Protein 7MIQ (pdb70)

B-factor: mean 29.08, std 18.51, range [9.6, 127.46]

CATH classification: 3.40.30.10 (+1 more: 1.20.1050.10)

Sequence (407 aa):
MKLYETAMTTPSCKRVSIFLKEIGGEVVERVALNVREGDNLSESFKQKSVNGKVPLLELDDGTTICESSVAICRYLDEAFENDLLALFGANQLERAQVEMWHRVVEEFQGLYAAFQAFRNQDRENCVAAWGEESKSRVLEFLPTLDTRLSESEYIATDQFSVVDITGYIFIGFAVNGLSIEVFEKYPNIARWFEQVSARDAFQSSGLEVLFQMKLYETAMTTPSSCKRVSIFLKEIGGEVERVALNVREGDNLSESFKQKSVNGKVPLLELDDGTTICESSVAICRYLDEAFENDLLALFGANQLERAQVEMWHRVVEFQGLYAAFQAFRNAAWGEESKSRVLEFLPTLDTRLSESEYIATDQQFSVVDITGYIFIGFAVNGLSIEVFEKYPNIARWFEQVSARDAFQSSGLEVLFQ

Solvent-accessible surface area: 17495 Å² total; per-residue (Å²): 62,85,0,23,28,8,93,75,20,14,12,3,33,25,0,14,3,0,2,113,25,11,67,14,158,12,104,92,42,90,33,101,94,109,126,36,49,26,66,11,40,110,41,106,126,64,4,47,23,9,58,5,4,1,0,30,16,140,114,43,36,32,0,1,35,9,6,0,0,4,34,32,0,34,68,39,49,173,44,136,57,40,0,19,10,64,72,49,58,29,80,0,31,5,10,7,9,6,19,0,0,4,89,45,0,0,52,0,0,39,37,10,81,120,57,53,18,154,125,66,79,73,71,31,23,3,113,72,0,62,39,61,0,74,129,7,0,59,54,0,19,91,37,4,71,124,8,83,23,0,0,12,90,98,16,2,5,0,0,2,1,0,4,0,0,0,2,3,0,44,65,20,16,96,10,116,0,70,142,129,38,88,44,0,26,83,0,16,132,56,0,35,73,66,130,9,5,93,101,6,7,38,134,63,10,9,174,81,87,0,24,28,8,92,73,25,15,14,3,33,24,0,15,3,0,1,115,25,10,69,14,159,9,103,93,44,88,42,135,111,111,132,42,32,55,13,21,120,90,39,115,124,47,6,48,24,16,77,4,5,0,0,37,21,149,119,42,36,28,0,1,36,9,5,0,0,4,32,28,0,33,74,40,48,178,39,137,57,36,0,18,10,65,74,50,51,32,80,0,35,4,9,8,11,5,17,0,0,4,73,38,0,0,54,4,0,67,45,10,81,170,77,70,32,32,4,108,59,2,62,40,74,0,72,120,6,0,57,57,0,18,82,50,4,68,138,10,87,23,0,0,11,100,108,15,2,5,0,0,2,1,0,4,1,0,0,1,3,0,41,68,19,18,97,12,119,0,72,142,124,33,90,43,0,24,84,0,17,132,58,0,35,73,63,129,8,5,87,99,7,6,38,130,64,10,8,174

Nearest PDB structures (foldseek):
  7miq-assembly1_B  TM=1.005E+00  e=2.445E-36  Vibrio parahaemolyticus
  7miq-assembly1_A  TM=9.906E-01  e=7.688E-33  Vibrio parahaemolyticus
  6f05-assembly6_G  TM=8.920E-01  e=3.846E-11  Arabidopsis thaliana
  5f0g-assembly1_A  TM=8.526E-01  e=9.760E-11  Drosophila melanogaster
  6mhb-assembly1_C  TM=8.382E-01  e=1.428E-08  Homo sapiens

Structure (mmCIF, N/CA/C/O backbone):
data_7MIQ
#
_entry.id   7MIQ
#
_cell.length_a   56.254
_cell.length_b   50.411
_cell.length_c   69.620
_cell.angle_alpha   90.000
_cell.angle_beta   90.140
_cell.angle_gamma   90.000
#
_symmetry.space_group_name_H-M   'P 1 21 1'
#
loop_
_entity.id
_entity.type
_entity.pdbx_description
1 polymer 'Glutathione S-transferase'
2 non-polymer DI(HYDROXYETHYL)ETHER
3 non-polymer 'SULFATE ION'
4 water water
#
loop_
_atom_site.group_PDB
_atom_site.id
_atom_site.type_symbol
_atom_site.label_atom_id
_atom_site.label_alt_id
_atom_site.label_comp_id
_atom_site.label_asym_id
_atom_site.label_entity_id
_atom_site.label_seq_id
_atom_site.pdbx_PDB_ins_code
_atom_site.Cartn_x
_atom_site.Cartn_y
_atom_site.Cartn_z
_atom_site.occupancy
_atom_site.B_iso_or_equiv
_atom_site.auth_seq_id
_atom_site.auth_comp_id
_atom_site.auth_asym_id
_atom_site.auth_atom_id
_atom_site.pdbx_PDB_model_num
ATOM 1 N N . MET A 1 1 ? -8.796 -17.368 17.938 1.00 26.13 1 MET A N 1
ATOM 2 C CA . MET A 1 1 ? -7.374 -17.387 18.243 1.00 26.76 1 MET A CA 1
ATOM 3 C C . MET A 1 1 ? -7.135 -17.331 19.749 1.00 22.11 1 MET A C 1
ATOM 4 O O . MET A 1 1 ? -8.069 -17.131 20.522 1.00 25.56 1 MET A O 1
ATOM 9 N N . LYS A 1 2 ? -5.881 -17.525 20.154 1.00 20.57 2 LYS A N 1
ATOM 10 C CA . LYS A 1 2 ? -5.486 -17.492 21.555 1.00 20.98 2 LYS A CA 1
ATOM 11 C C . LYS A 1 2 ? -4.289 -16.569 21.728 1.00 21.59 2 LYS A C 1
ATOM 12 O O . LYS A 1 2 ? -3.408 -16.500 20.865 1.00 21.13 2 LYS A O 1
ATOM 18 N N . LEU A 1 3 ? -4.258 -15.874 22.862 1.00 17.39 3 LEU A N 1
ATOM 19 C CA . LEU A 1 3 ? -3.163 -14.974 23.216 1.00 18.88 3 LEU A CA 1
ATOM 20 C C . LEU A 1 3 ? -2.507 -15.483 24.494 1.00 18.19 3 LEU A C 1
ATOM 21 O O . LEU A 1 3 ? -3.128 -15.470 25.564 1.00 17.39 3 LEU A O 1
ATOM 26 N N . TYR A 1 4 ? -1.257 -15.928 24.381 1.00 19.89 4 TYR A N 1
ATOM 27 C CA . TYR A 1 4 ? -0.485 -16.408 25.521 1.00 19.04 4 TYR A CA 1
ATOM 28 C C . TYR A 1 4 ? 0.254 -15.242 26.167 1.00 20.21 4 TYR A C 1
ATOM 29 O O . TYR A 1 4 ? 0.966 -14.496 25.487 1.00 16.98 4 TYR A O 1
ATOM 38 N N . GLU A 1 5 ? 0.100 -15.101 27.480 1.00 20.22 5 GLU A N 1
ATOM 39 C CA . GLU A 1 5 ? 0.607 -13.923 28.168 1.00 21.11 5 GLU A CA 1
ATOM 40 C C . GLU A 1 5 ? 0.882 -14.278 29.619 1.00 21.92 5 GLU A C 1
ATOM 41 O O . GLU A 1 5 ? 0.372 -15.276 30.138 1.00 18.09 5 GLU A O 1
ATOM 47 N N . THR A 1 6 ? 1.702 -13.452 30.265 1.00 17.69 6 THR A N 1
ATOM 48 C CA . THR A 1 6 ? 1.825 -13.473 31.715 1.00 18.74 6 THR A CA 1
ATOM 49 C C . THR A 1 6 ? 0.983 -12.345 32.308 1.00 20.72 6 THR A C 1
ATOM 50 O O . THR A 1 6 ? 0.516 -11.446 31.604 1.00 20.72 6 THR A O 1
ATOM 54 N N . ALA A 1 7 ? 0.796 -12.405 33.629 1.00 17.31 7 ALA A N 1
ATOM 55 C CA . ALA A 1 7 ? -0.297 -11.671 34.261 1.00 20.73 7 ALA A CA 1
ATOM 56 C C . ALA A 1 7 ? -0.105 -10.161 34.181 1.00 21.52 7 ALA A C 1
ATOM 57 O O . ALA A 1 7 ? -1.070 -9.423 33.943 1.00 25.80 7 ALA A O 1
ATOM 59 N N . MET A 1 8 ? 1.121 -9.675 34.390 1.00 18.75 8 MET A N 1
ATOM 60 C CA . MET A 1 8 ? 1.336 -8.233 34.540 1.00 21.63 8 MET A CA 1
ATOM 61 C C . MET A 1 8 ? 2.747 -7.920 34.036 1.00 26.19 8 MET A C 1
ATOM 62 O O . MET A 1 8 ? 3.704 -7.833 34.810 1.00 22.87 8 MET A O 1
ATOM 67 N N A THR A 1 9 ? 2.874 -7.771 32.718 0.56 19.77 9 THR A N 1
ATOM 68 N N B THR A 1 9 ? 2.860 -7.735 32.719 0.44 19.79 9 THR A N 1
ATOM 69 C CA A THR A 1 9 ? 4.158 -7.441 32.133 0.56 19.19 9 THR A CA 1
ATOM 70 C CA B THR A 1 9 ? 4.140 -7.494 32.072 0.44 19.24 9 THR A CA 1
ATOM 71 C C A THR A 1 9 ? 3.930 -6.454 30.995 0.56 18.10 9 THR A C 1
ATOM 72 C C B THR A 1 9 ? 3.941 -6.480 30.953 0.44 18.15 9 THR A C 1
ATOM 73 O O A THR A 1 9 ? 2.905 -6.528 30.299 0.56 18.88 9 THR A O 1
ATOM 74 O O B THR A 1 9 ? 2.955 -6.576 30.205 0.44 18.85 9 THR A O 1
ATOM 81 N N . PRO A 1 10 ? 4.845 -5.500 30.814 1.00 19.69 10 PRO A N 1
ATOM 82 C CA . PRO A 1 10 ? 4.608 -4.433 29.823 1.00 17.40 10 PRO A CA 1
ATOM 83 C C . PRO A 1 10 ? 4.402 -4.923 28.400 1.00 17.60 10 PRO A C 1
ATOM 84 O O . PRO A 1 10 ? 3.534 -4.391 27.697 1.00 16.95 10 PRO A O 1
ATOM 88 N N . SER A 1 11 ? 5.172 -5.922 27.955 1.00 14.64 11 SER A N 1
ATOM 89 C CA . SER A 1 11 ? 5.059 -6.383 26.574 1.00 18.62 11 SER A CA 1
ATOM 90 C C . SER A 1 11 ? 3.666 -6.930 26.286 1.00 15.24 11 SER A C 1
ATOM 91 O O . SER A 1 11 ? 3.114 -6.711 25.200 1.00 16.05 11 SER A O 1
ATOM 94 N N . CYS A 1 12 ? 3.076 -7.639 27.251 1.00 16.83 12 CYS A N 1
ATOM 95 C CA . CYS A 1 12 ? 1.728 -8.163 27.061 1.00 16.29 12 CYS A CA 1
ATOM 96 C C . CYS A 1 12 ? 0.675 -7.069 27.194 1.00 15.82 12 CYS A C 1
ATOM 97 O O . CYS A 1 12 ? -0.340 -7.094 26.487 1.00 14.06 12 CYS A O 1
ATOM 100 N N . LYS A 1 13 ? 0.896 -6.100 28.088 1.00 13.14 13 LYS A N 1
ATOM 101 C CA . LYS A 1 13 ? -0.037 -4.982 28.209 1.00 14.68 13 LYS A CA 1
ATOM 102 C C . LYS A 1 13 ? -0.083 -4.143 26.937 1.00 17.54 13 LYS A C 1
ATOM 103 O O . LYS A 1 13 ? -1.103 -3.506 26.653 1.00 16.91 13 LYS A O 1
ATOM 109 N N . ARG A 1 14 ? 1.011 -4.106 26.171 1.00 15.83 14 ARG A N 1
ATOM 110 C CA . ARG A 1 14 ? 0.976 -3.403 24.892 1.00 13.06 14 ARG A CA 1
ATOM 111 C C . ARG A 1 14 ? -0.103 -3.983 23.987 1.00 15.36 14 ARG A C 1
ATOM 112 O O . ARG A 1 14 ? -0.826 -3.241 23.311 1.00 16.36 14 ARG A O 1
ATOM 120 N N . VAL A 1 15 ? -0.232 -5.309 23.973 1.00 12.75 15 VAL A N 1
ATOM 121 C CA . VAL A 1 15 ? -1.253 -5.958 23.157 1.00 13.86 15 VAL A CA 1
ATOM 122 C C . VAL A 1 15 ? -2.634 -5.789 23.775 1.00 14.90 15 VAL A C 1
ATOM 123 O O . VAL A 1 15 ? -3.621 -5.572 23.061 1.00 15.14 15 VAL A O 1
ATOM 127 N N . SER A 1 16 ? -2.728 -5.893 25.107 1.00 14.86 16 SER A N 1
ATOM 128 C CA . SER A 1 16 ? -4.025 -5.805 25.777 1.00 15.07 16 SER A CA 1
ATOM 129 C C . SER A 1 16 ? -4.684 -4.451 25.546 1.00 16.13 16 SER A C 1
ATOM 130 O O . SER A 1 16 ? -5.891 -4.378 25.285 1.00 16.98 16 SER A O 1
ATOM 133 N N . ILE A 1 17 ? -3.914 -3.367 25.654 1.00 15.95 17 ILE A N 1
ATOM 134 C CA . ILE A 1 17 ? -4.471 -2.034 25.436 1.00 13.91 17 ILE A CA 1
ATOM 135 C C . ILE A 1 17 ? -4.918 -1.873 23.987 1.00 15.42 17 ILE A C 1
ATOM 136 O O . ILE A 1 17 ? -5.995 -1.331 23.708 1.00 12.77 17 ILE A O 1
ATOM 141 N N . PHE A 1 18 ? -4.095 -2.343 23.045 1.00 15.79 18 PHE A N 1
ATOM 142 C CA . PHE A 1 18 ? -4.445 -2.269 21.629 1.00 16.42 18 PHE A CA 1
ATOM 143 C C . PHE A 1 18 ? -5.739 -3.022 21.344 1.00 17.45 18 PHE A C 1
ATOM 144 O O . PHE A 1 18 ? -6.621 -2.521 20.636 1.00 13.91 18 PHE A O 1
ATOM 152 N N . LEU A 1 19 ? -5.872 -4.227 21.897 1.00 15.49 19 LEU A N 1
ATOM 153 C CA . LEU A 1 19 ? -7.078 -5.016 21.678 1.00 18.79 19 LEU A CA 1
ATOM 154 C C . LEU A 1 19 ? -8.308 -4.302 22.228 1.00 20.44 19 LEU A C 1
ATOM 155 O O . LEU A 1 19 ? -9.369 -4.300 21.593 1.00 18.79 19 LEU A O 1
ATOM 160 N N . LYS A 1 20 ? -8.180 -3.670 23.399 1.00 15.46 20 LYS A N 1
ATOM 161 C CA . LYS A 1 20 ? -9.303 -2.914 23.945 1.00 21.03 20 LYS A CA 1
ATOM 162 C C . LYS A 1 20 ? -9.651 -1.717 23.069 1.00 18.58 20 LYS A C 1
ATOM 163 O O . LYS A 1 20 ? -10.834 -1.416 22.869 1.00 21.40 20 LYS A O 1
ATOM 169 N N . GLU A 1 21 ? -8.639 -1.017 22.542 1.00 15.50 21 GLU A N 1
ATOM 170 C CA . GLU A 1 21 ? -8.901 0.149 21.700 1.00 16.49 21 GLU A CA 1
ATOM 171 C C . GLU A 1 21 ? -9.739 -0.228 20.483 1.00 21.49 21 GLU A C 1
ATOM 172 O O . GLU A 1 21 ? -10.705 0.463 20.143 1.00 18.69 21 GLU A O 1
ATOM 178 N N . ILE A 1 22 ? -9.389 -1.331 19.812 1.00 18.62 22 ILE A N 1
ATOM 179 C CA . ILE A 1 22 ? -10.077 -1.697 18.577 1.00 21.00 22 ILE A CA 1
ATOM 180 C C . ILE A 1 22 ? -11.334 -2.517 18.826 1.00 24.33 22 ILE A C 1
ATOM 181 O O . ILE A 1 22 ? -12.038 -2.859 17.865 1.00 22.20 22 ILE A O 1
ATOM 186 N N . GLY A 1 23 ? -11.645 -2.838 20.078 1.00 23.58 23 GLY A N 1
ATOM 187 C CA . GLY A 1 23 ? -12.870 -3.549 20.378 1.00 25.56 23 GLY A CA 1
ATOM 188 C C . GLY A 1 23 ? -12.837 -5.024 20.067 1.00 25.10 23 GLY A C 1
ATOM 189 O O . GLY A 1 23 ? -13.891 -5.621 19.826 1.00 29.52 23 GLY A O 1
ATOM 190 N N . GLY A 1 24 ? -11.654 -5.634 20.063 1.00 21.23 24 GLY A N 1
ATOM 191 C CA . GLY A 1 24 ? -11.520 -7.046 19.793 1.00 19.30 24 GLY A CA 1
ATOM 192 C C . GLY A 1 24 ? -11.472 -7.863 21.070 1.00 27.11 24 GLY A C 1
ATOM 193 O O . GLY A 1 24 ? -11.180 -7.354 22.149 1.00 28.54 24 GLY A O 1
ATOM 194 N N . GLU A 1 25 ? -11.769 -9.152 20.932 1.00 23.17 25 GLU A N 1
ATOM 195 C CA . GLU A 1 25 ? -11.757 -10.078 22.059 1.00 31.10 25 GLU A CA 1
ATOM 196 C C . GLU A 1 25 ? -11.072 -11.365 21.629 1.00 31.11 25 GLU A C 1
ATOM 197 O O . GLU A 1 25 ? -11.445 -11.957 20.612 1.00 26.20 25 GLU A O 1
ATOM 203 N N A VAL A 1 26 ? -10.050 -11.770 22.374 0.11 27.29 26 VAL A N 1
ATOM 204 N N B VAL A 1 26 ? -10.090 -11.805 22.418 0.89 27.05 26 VAL A N 1
ATOM 205 C CA A VAL A 1 26 ? -9.363 -13.027 22.124 0.11 27.84 26 VAL A CA 1
ATOM 206 C CA B VAL A 1 26 ? -9.292 -12.994 22.127 0.89 27.85 26 VAL A CA 1
ATOM 207 C C A VAL A 1 26 ? -9.304 -13.804 23.428 0.11 26.89 26 VAL A C 1
ATOM 208 C C B VAL A 1 26 ? -9.136 -13.800 23.410 0.89 26.68 26 VAL A C 1
ATOM 209 O O A VAL A 1 26 ? -9.305 -13.230 24.522 0.11 28.76 26 VAL A O 1
ATOM 210 O O B VAL A 1 26 ? -8.884 -13.233 24.478 0.89 28.48 26 VAL A O 1
ATOM 217 N N . GLU A 1 27 ? -9.275 -15.125 23.305 1.00 28.10 27 GLU A N 1
ATOM 218 C CA . GLU A 1 27 ? -9.107 -15.981 24.471 1.00 24.70 27 GLU A CA 1
ATOM 219 C C . GLU A 1 27 ? -7.676 -15.883 24.983 1.00 20.53 27 GLU A C 1
ATOM 220 O O . GLU A 1 27 ? -6.719 -15.971 24.209 1.00 24.31 27 GLU A O 1
ATOM 226 N N . ARG A 1 28 ? -7.533 -15.686 26.285 1.00 20.43 28 ARG A N 1
ATOM 227 C CA . ARG A 1 28 ? -6.227 -15.558 26.916 1.00 19.10 28 ARG A CA 1
ATOM 228 C C . ARG A 1 28 ? -5.828 -16.878 27.556 1.00 15.87 28 ARG A C 1
ATOM 229 O O . ARG A 1 28 ? -6.666 -17.585 28.121 1.00 24.15 28 ARG A O 1
ATOM 237 N N . VAL A 1 29 ? -4.544 -17.205 27.464 1.00 19.88 29 VAL A N 1
ATOM 238 C CA . VAL A 1 29 ? -3.968 -18.353 28.153 1.00 18.00 29 VAL A CA 1
ATOM 239 C C . VAL A 1 29 ? -2.848 -17.835 29.042 1.00 21.98 29 VAL A C 1
ATOM 240 O O . VAL A 1 29 ? -1.873 -17.259 28.545 1.00 21.05 29 VAL A O 1
ATOM 244 N N . ALA A 1 30 ? -2.985 -18.034 30.349 1.00 16.90 30 ALA A N 1
ATOM 245 C CA . ALA A 1 30 ? -1.964 -17.591 31.288 1.00 20.09 30 ALA A CA 1
ATOM 246 C C . ALA A 1 30 ? -0.775 -18.542 31.275 1.00 17.62 30 ALA A C 1
ATOM 247 O O . ALA A 1 30 ? -0.940 -19.765 31.227 1.00 20.29 30 ALA A O 1
ATOM 249 N N . LEU A 1 31 ? 0.429 -17.970 31.315 1.00 16.66 31 LEU A N 1
ATOM 250 C CA . LEU A 1 31 ? 1.671 -18.716 31.450 1.00 17.75 31 LEU A CA 1
ATOM 251 C C . LEU A 1 31 ? 2.399 -18.276 32.714 1.00 20.83 31 LEU A C 1
ATOM 252 O O . LEU A 1 31 ? 2.147 -17.196 33.253 1.00 20.70 31 LEU A O 1
ATOM 257 N N . ASN A 1 32 ? 3.317 -19.120 33.180 1.00 18.17 32 ASN A N 1
ATOM 258 C CA . ASN A 1 32 ? 4.197 -18.714 34.273 1.00 20.08 32 ASN A CA 1
ATOM 259 C C . ASN A 1 32 ? 5.217 -17.685 33.792 1.00 24.77 32 ASN A C 1
ATOM 260 O O . ASN A 1 32 ? 5.621 -17.677 32.631 1.00 23.96 32 ASN A O 1
ATOM 265 N N . VAL A 1 33 ? 5.664 -16.838 34.712 1.00 26.32 33 VAL A N 1
ATOM 266 C CA . VAL A 1 33 ? 6.758 -15.915 34.434 1.00 26.92 33 VAL A CA 1
ATOM 267 C C . VAL A 1 33 ? 8.077 -16.665 34.547 1.00 37.63 33 VAL A C 1
ATOM 268 O O . VAL A 1 33 ? 8.324 -17.357 35.540 1.00 33.59 33 VAL A O 1
ATOM 272 N N . ARG A 1 34 ? 8.935 -16.529 33.534 1.00 44.91 34 ARG A N 1
ATOM 273 C CA . ARG A 1 34 ? 10.205 -17.250 33.503 1.00 53.61 34 ARG A CA 1
ATOM 274 C C . ARG A 1 34 ? 11.407 -16.326 33.629 1.00 58.80 34 ARG A C 1
ATOM 275 O O . ARG A 1 34 ? 12.533 -16.761 33.367 1.00 75.54 34 ARG A O 1
ATOM 283 N N . GLU A 1 35 ? 11.197 -15.071 34.031 1.00 62.84 35 GLU A N 1
ATOM 284 C CA . GLU A 1 35 ? 12.249 -14.063 34.135 1.00 70.75 35 GLU A CA 1
ATOM 285 C C . GLU A 1 35 ? 12.990 -13.915 32.816 1.00 81.69 35 GLU A C 1
ATOM 286 O O . GLU A 1 35 ? 12.461 -14.262 31.753 1.00 79.66 35 GLU A O 1
ATOM 292 N N . GLY A 1 36 ? 14.211 -13.379 32.874 1.00 94.33 36 GLY A N 1
ATOM 293 C CA . GLY A 1 36 ? 14.960 -13.070 31.669 1.00 108.42 36 GLY A CA 1
ATOM 294 C C . GLY A 1 36 ? 14.191 -12.105 30.793 1.00 101.22 36 GLY A C 1
ATOM 295 O O . GLY A 1 36 ? 14.480 -11.945 29.602 1.00 95.10 36 GLY A O 1
ATOM 296 N N . ASP A 1 37 ? 13.204 -11.454 31.411 1.00 93.01 37 ASP A N 1
ATOM 297 C CA . ASP A 1 37 ? 12.217 -10.617 30.745 1.00 92.86 37 ASP A CA 1
ATOM 298 C C . ASP A 1 37 ? 11.446 -11.380 29.677 1.00 73.31 37 ASP A C 1
ATOM 299 O O . ASP A 1 37 ? 11.972 -11.651 28.594 1.00 68.32 37 ASP A O 1
ATOM 304 N N . ASN A 1 38 ? 10.202 -11.740 29.992 1.00 65.13 38 ASN A N 1
ATOM 305 C CA . ASN A 1 38 ? 9.190 -12.237 29.064 1.00 54.62 38 ASN A CA 1
ATOM 306 C C . ASN A 1 38 ? 9.501 -13.618 28.504 1.00 49.44 38 ASN A C 1
ATOM 307 O O . ASN A 1 38 ? 8.736 -14.105 27.671 1.00 39.46 38 ASN A O 1
ATOM 312 N N . LEU A 1 39 ? 10.583 -14.268 28.930 1.00 63.47 39 LEU A N 1
ATOM 313 C CA . LEU A 1 39 ? 11.001 -15.518 28.309 1.00 61.59 39 LEU A CA 1
ATOM 314 C C . LEU A 1 39 ? 9.985 -16.631 28.557 1.00 66.85 39 LEU A C 1
ATOM 315 O O . LEU A 1 39 ? 9.312 -16.675 29.592 1.00 58.80 39 LEU A O 1
ATOM 320 N N . SER A 1 40 ? 9.871 -17.528 27.581 1.00 68.07 40 SER A N 1
ATOM 321 C CA . SER A 1 40 ? 9.016 -18.698 27.692 1.00 69.41 40 SER A CA 1
ATOM 322 C C . SER A 1 40 ? 9.808 -19.889 28.232 1.00 72.62 40 SER A C 1
ATOM 323 O O . SER A 1 40 ? 11.040 -19.883 28.295 1.00 64.20 40 SER A O 1
ATOM 326 N N . GLU A 1 41 ? 9.073 -20.929 28.618 1.00 80.48 41 GLU A N 1
ATOM 327 C CA . GLU A 1 41 ? 9.646 -22.139 29.199 1.00 82.38 41 GLU A CA 1
ATOM 328 C C . GLU A 1 41 ? 10.271 -23.041 28.142 1.00 87.76 41 GLU A C 1
ATOM 329 O O . GLU A 1 41 ? 10.956 -22.564 27.230 1.00 88.04 41 GLU A O 1
ATOM 335 N N . SER A 1 42 ? 10.049 -24.352 28.266 1.00 90.35 42 SER A N 1
ATOM 336 C CA . SER A 1 42 ? 10.480 -25.307 27.254 1.00 90.35 42 SER A CA 1
ATOM 337 C C . SER A 1 42 ? 9.590 -25.296 26.020 1.00 90.54 42 SER A C 1
ATOM 338 O O . SER A 1 42 ? 9.950 -25.916 25.013 1.00 90.60 42 SER A O 1
ATOM 341 N N . PHE A 1 43 ? 8.441 -24.622 26.078 1.00 89.16 43 PHE A N 1
ATOM 342 C CA . PHE A 1 43 ? 7.547 -24.457 24.938 1.00 83.27 43 PHE A CA 1
ATOM 343 C C . PHE A 1 43 ? 7.911 -23.223 24.104 1.00 76.78 43 PHE A C 1
ATOM 344 O O . PHE A 1 43 ? 7.171 -22.856 23.183 1.00 70.56 43 PHE A O 1
ATOM 352 N N . LYS A 1 44 ? 9.080 -22.628 24.371 1.00 76.30 44 LYS A N 1
ATOM 353 C CA . LYS A 1 44 ? 9.492 -21.364 23.764 1.00 76.19 44 LYS A CA 1
ATOM 354 C C . LYS A 1 44 ? 9.715 -21.448 22.256 1.00 68.00 44 LYS A C 1
ATOM 355 O O . LYS A 1 44 ? 9.731 -20.403 21.595 1.00 58.88 44 LYS A O 1
ATOM 361 N N . GLN A 1 45 ? 9.908 -22.647 21.695 1.00 69.34 45 GLN A N 1
ATOM 362 C CA . GLN A 1 45 ? 10.192 -22.747 20.265 1.00 61.32 45 GLN A CA 1
ATOM 363 C C . GLN A 1 45 ? 9.016 -22.293 19.405 1.00 60.49 45 GLN A C 1
ATOM 364 O O . GLN A 1 45 ? 9.222 -21.934 18.240 1.00 59.62 45 GLN A O 1
ATOM 370 N N . LYS A 1 46 ? 7.795 -22.292 19.951 1.00 52.13 46 LYS A N 1
ATOM 371 C CA . LYS A 1 46 ? 6.654 -21.702 19.259 1.00 50.29 46 LYS A CA 1
ATOM 372 C C . LYS A 1 46 ? 6.787 -20.192 19.107 1.00 48.63 46 LYS A C 1
ATOM 373 O O . LYS A 1 46 ? 6.044 -19.595 18.315 1.00 39.91 46 LYS A O 1
ATOM 379 N N . SER A 1 47 ? 7.712 -19.570 19.840 1.00 40.61 47 SER A N 1
ATOM 380 C CA . SER A 1 47 ? 7.956 -18.134 19.794 1.00 35.97 47 SER A CA 1
ATOM 381 C C . SER A 1 47 ? 9.341 -17.885 19.207 1.00 35.64 47 SER A C 1
ATOM 382 O O . SER A 1 47 ? 10.352 -18.257 19.812 1.00 38.43 47 SER A O 1
ATOM 385 N N . VAL A 1 48 ? 9.384 -17.248 18.036 1.00 34.03 48 VAL A N 1
ATOM 386 C CA . VAL A 1 48 ? 10.660 -17.020 17.359 1.00 32.15 48 VAL A CA 1
ATOM 387 C C . VAL A 1 48 ? 11.610 -16.237 18.254 1.00 35.07 48 VAL A C 1
ATOM 388 O O . VAL A 1 48 ? 12.814 -16.519 18.296 1.00 36.05 48 VAL A O 1
ATOM 392 N N . ASN A 1 49 ? 11.098 -15.241 18.974 1.00 33.26 49 ASN A N 1
ATOM 393 C CA . ASN A 1 49 ? 11.935 -14.468 19.882 1.00 31.93 49 ASN A CA 1
ATOM 394 C C . ASN A 1 49 ? 12.002 -15.077 21.278 1.00 35.84 49 ASN A C 1
ATOM 395 O O . ASN A 1 49 ? 12.725 -14.555 22.135 1.00 32.99 49 ASN A O 1
ATOM 400 N N . GLY A 1 50 ? 11.277 -16.170 21.517 1.00 36.03 50 GLY A N 1
ATOM 401 C CA . GLY A 1 50 ? 11.334 -16.870 22.784 1.00 38.12 50 GLY A CA 1
ATOM 402 C C . GLY A 1 50 ? 10.641 -16.179 23.933 1.00 42.86 50 GLY A C 1
ATOM 403 O O . GLY A 1 50 ? 10.968 -16.451 25.092 1.00 33.59 50 GLY A O 1
ATOM 404 N N . LYS A 1 51 ? 9.683 -15.297 23.653 1.00 32.77 51 LYS A N 1
ATOM 405 C CA . LYS A 1 51 ? 9.072 -14.486 24.693 1.00 35.18 51 LYS A CA 1
ATOM 406 C C . LYS A 1 51 ? 7.564 -14.410 24.498 1.00 31.13 51 LYS A C 1
ATOM 407 O O . LYS A 1 51 ? 7.034 -14.721 23.428 1.00 29.21 51 LYS A O 1
ATOM 413 N N . VAL A 1 52 ? 6.880 -14.003 25.564 1.00 24.06 52 VAL A N 1
ATOM 414 C CA . VAL A 1 52 ? 5.471 -13.621 25.512 1.00 21.84 52 VAL A CA 1
ATOM 415 C C . VAL A 1 52 ? 5.427 -12.122 25.244 1.00 22.83 52 VAL A C 1
ATOM 416 O O . VAL A 1 52 ? 6.380 -11.409 25.594 1.00 22.55 52 VAL A O 1
ATOM 420 N N . PRO A 1 53 ? 4.351 -11.587 24.646 1.00 18.96 53 PRO A N 1
ATOM 421 C CA . PRO A 1 53 ? 3.122 -12.277 24.232 1.00 20.40 53 PRO A CA 1
ATOM 422 C C . PRO A 1 53 ? 3.281 -13.126 22.974 1.00 14.58 53 PRO A C 1
ATOM 423 O O . PRO A 1 53 ? 4.184 -12.897 22.167 1.00 14.30 53 PRO A O 1
ATOM 427 N N . LEU A 1 54 ? 2.389 -14.101 22.820 1.00 13.93 54 LEU A N 1
ATOM 428 C CA . LEU A 1 54 ? 2.395 -14.995 21.668 1.00 15.31 54 LEU A CA 1
ATOM 429 C C . LEU A 1 54 ? 0.959 -15.188 21.214 1.00 16.65 54 LEU A C 1
ATOM 430 O O . LEU A 1 54 ? 0.110 -15.606 22.006 1.00 17.82 54 LEU A O 1
ATOM 435 N N . LEU A 1 55 ? 0.687 -14.876 19.950 1.00 13.77 55 LEU A N 1
ATOM 436 C CA . LEU A 1 55 ? -0.640 -15.043 19.370 1.00 13.71 55 LEU A CA 1
ATOM 437 C C . LEU A 1 55 ? -0.680 -16.334 18.565 1.00 17.57 55 LEU A C 1
ATOM 438 O O . LEU A 1 55 ? 0.210 -16.587 17.748 1.00 19.84 55 LEU A O 1
ATOM 443 N N . GLU A 1 56 ? -1.709 -17.147 18.795 1.00 17.33 56 GLU A N 1
ATOM 444 C CA . GLU A 1 56 ? -1.878 -18.413 18.091 1.00 15.33 56 GLU A CA 1
ATOM 445 C C . GLU A 1 56 ? -3.170 -18.351 17.290 1.00 18.23 56 GLU A C 1
ATOM 446 O O . GLU A 1 56 ? -4.249 -18.172 17.864 1.00 19.05 56 GLU A O 1
ATOM 452 N N . LEU A 1 57 ? -3.058 -18.483 15.972 1.00 19.36 57 LEU A N 1
ATOM 453 C CA . LEU A 1 57 ? -4.212 -18.419 15.089 1.00 21.01 57 LEU A CA 1
ATOM 454 C C . LEU A 1 57 ? -4.985 -19.737 15.119 1.00 18.43 57 LEU A C 1
ATOM 455 O O . LEU A 1 57 ? -4.508 -20.758 15.620 1.00 20.07 57 LEU A O 1
ATOM 460 N N . ASP A 1 58 ? -6.195 -19.705 14.550 1.00 23.61 58 ASP A N 1
ATOM 461 C CA . ASP A 1 58 ? -7.031 -20.902 14.515 1.00 28.58 58 ASP A CA 1
ATOM 462 C C . ASP A 1 58 ? -6.321 -22.078 13.858 1.00 28.09 58 ASP A C 1
ATOM 463 O O . ASP A 1 58 ? -6.506 -23.225 14.281 1.00 27.69 58 ASP A O 1
ATOM 468 N N . ASP A 1 59 ? -5.499 -21.827 12.840 1.00 26.36 59 ASP A N 1
ATOM 469 C CA . ASP A 1 59 ? -4.818 -22.906 12.136 1.00 23.54 59 ASP A CA 1
ATOM 470 C C . ASP A 1 59 ? -3.493 -23.298 12.785 1.00 24.99 59 ASP A C 1
ATOM 471 O O . ASP A 1 59 ? -2.758 -24.110 12.216 1.00 23.16 59 ASP A O 1
ATOM 476 N N . GLY A 1 60 ? -3.169 -22.742 13.953 1.00 26.10 60 GLY A N 1
ATOM 477 C CA . GLY A 1 60 ? -1.961 -23.102 14.665 1.00 26.10 60 GLY A CA 1
ATOM 478 C C . GLY A 1 60 ? -0.759 -22.220 14.402 1.00 21.22 60 GLY A C 1
ATOM 479 O O . GLY A 1 60 ? 0.269 -22.390 15.068 1.00 24.43 60 GLY A O 1
ATOM 480 N N . THR A 1 61 ? -0.841 -21.299 13.446 1.00 20.96 61 THR A N 1
ATOM 481 C CA . THR A 1 61 ? 0.258 -20.370 13.213 1.00 19.31 61 THR A CA 1
ATOM 482 C C . THR A 1 61 ? 0.462 -19.486 14.437 1.00 16.04 61 THR A C 1
ATOM 483 O O . THR A 1 61 ? -0.503 -19.018 15.045 1.00 18.62 61 THR A O 1
ATOM 487 N N . THR A 1 62 ? 1.723 -19.250 14.804 1.00 16.03 62 THR A N 1
ATOM 488 C CA . THR A 1 62 ? 2.037 -18.375 15.928 1.00 20.40 62 THR A CA 1
ATOM 489 C C . THR A 1 62 ? 2.763 -17.118 15.466 1.00 21.89 62 THR A C 1
ATOM 490 O O . THR A 1 62 ? 3.579 -17.157 14.538 1.00 20.08 62 THR A O 1
ATOM 494 N N . ILE A 1 63 ? 2.454 -16.006 16.131 1.00 15.06 63 ILE A N 1
ATOM 495 C CA . ILE A 1 63 ? 3.049 -14.701 15.869 1.00 14.29 63 ILE A CA 1
ATOM 496 C C . ILE A 1 63 ? 3.549 -14.152 17.198 1.00 15.29 63 ILE A C 1
ATOM 497 O O . ILE A 1 63 ? 2.782 -14.075 18.163 1.00 16.84 63 ILE A O 1
ATOM 502 N N . CYS A 1 64 ? 4.832 -13.801 17.259 1.00 15.85 64 CYS A N 1
ATOM 503 C CA . CYS A 1 64 ? 5.407 -13.138 18.423 1.00 18.68 64 CYS A CA 1
ATOM 504 C C . CYS A 1 64 ? 5.764 -11.700 18.052 1.00 13.92 64 CYS A C 1
ATOM 505 O O . CYS A 1 64 ? 5.560 -11.275 16.911 1.00 16.27 64 CYS A O 1
ATOM 508 N N . GLU A 1 65 ? 6.303 -10.962 19.036 1.00 14.61 65 GLU A N 1
ATOM 509 C CA . GLU A 1 65 ? 6.554 -9.516 18.985 1.00 15.85 65 GLU A CA 1
ATOM 510 C C . GLU A 1 65 ? 5.252 -8.739 19.143 1.00 16.11 65 GLU A C 1
ATOM 511 O O . GLU A 1 65 ? 4.326 -8.908 18.344 1.00 12.77 65 GLU A O 1
ATOM 517 N N A SER A 1 66 ? 5.188 -7.881 20.168 0.43 14.85 66 SER A N 1
ATOM 518 N N B SER A 1 66 ? 5.181 -7.875 20.162 0.57 15.00 66 SER A N 1
ATOM 519 C CA A SER A 1 66 ? 3.949 -7.180 20.501 0.43 15.18 66 SER A CA 1
ATOM 520 C CA B SER A 1 66 ? 3.922 -7.209 20.489 0.57 15.20 66 SER A CA 1
ATOM 521 C C A SER A 1 66 ? 3.388 -6.428 19.301 0.43 13.75 66 SER A C 1
ATOM 522 C C B SER A 1 66 ? 3.376 -6.408 19.310 0.57 13.72 66 SER A C 1
ATOM 523 O O A SER A 1 66 ? 2.188 -6.504 19.010 0.43 13.72 66 SER A O 1
ATOM 524 O O B SER A 1 66 ? 2.168 -6.434 19.043 0.57 13.72 66 SER A O 1
ATOM 529 N N . VAL A 1 67 ? 4.243 -5.690 18.591 1.00 14.25 67 VAL A N 1
ATOM 530 C CA . VAL A 1 67 ? 3.766 -4.863 17.483 1.00 11.61 67 VAL A CA 1
ATOM 531 C C . VAL A 1 67 ? 3.266 -5.727 16.329 1.00 15.27 67 VAL A C 1
ATOM 532 O O . VAL A 1 67 ? 2.288 -5.378 15.655 1.00 13.92 67 VAL A O 1
ATOM 536 N N . ALA A 1 68 ? 3.920 -6.864 16.080 1.00 12.83 68 ALA A N 1
ATOM 537 C CA . ALA A 1 68 ? 3.460 -7.757 15.018 1.00 12.92 68 ALA A CA 1
ATOM 538 C C . ALA A 1 68 ? 2.108 -8.371 15.360 1.00 15.77 68 ALA A C 1
ATOM 539 O O . ALA A 1 68 ? 1.255 -8.550 14.478 1.00 13.29 68 ALA A O 1
ATOM 541 N N . ILE A 1 69 ? 1.899 -8.710 16.634 1.00 12.57 69 ILE A N 1
ATOM 542 C CA . ILE A 1 69 ? 0.593 -9.195 17.076 1.00 12.90 69 ILE A CA 1
ATOM 543 C C . ILE A 1 69 ? -0.466 -8.119 16.875 1.00 13.49 69 ILE A C 1
ATOM 544 O O . ILE A 1 69 ? -1.566 -8.395 16.381 1.00 13.06 69 ILE A O 1
ATOM 549 N N . CYS A 1 70 ? -0.145 -6.873 17.238 1.00 11.74 70 CYS A N 1
ATOM 550 C CA . CYS A 1 70 ? -1.098 -5.780 17.056 1.00 11.70 70 CYS A CA 1
ATOM 551 C C . CYS A 1 70 ? -1.421 -5.558 15.584 1.00 15.01 70 CYS A C 1
ATOM 552 O O . CYS A 1 70 ? -2.571 -5.265 15.233 1.00 13.48 70 CYS A O 1
ATOM 555 N N . ARG A 1 71 ? -0.420 -5.676 14.705 1.00 14.17 71 ARG A N 1
ATOM 556 C CA . ARG A 1 71 ? -0.683 -5.484 13.282 1.00 16.07 71 ARG A CA 1
ATOM 557 C C . ARG A 1 71 ? -1.663 -6.528 12.759 1.00 13.90 71 ARG A C 1
ATOM 558 O O . ARG A 1 71 ? -2.569 -6.205 11.981 1.00 14.89 71 ARG A O 1
ATOM 566 N N . TYR A 1 72 ? -1.509 -7.785 13.183 1.00 13.13 72 TYR A N 1
ATOM 567 C CA . TYR A 1 72 ? -2.457 -8.816 12.767 1.00 14.23 72 TYR A CA 1
ATOM 568 C C . TYR A 1 72 ? -3.845 -8.543 13.335 1.00 17.97 72 TYR A C 1
ATOM 569 O O . TYR A 1 72 ? -4.851 -8.626 12.617 1.00 17.41 72 TYR A O 1
ATOM 578 N N . LEU A 1 73 ? -3.919 -8.220 14.630 1.00 13.40 73 LEU A N 1
ATOM 579 C CA . LEU A 1 73 ? -5.210 -7.970 15.265 1.00 12.87 73 LEU A CA 1
ATOM 580 C C . LEU A 1 73 ? -5.915 -6.766 14.662 1.00 16.82 73 LEU A C 1
ATOM 581 O O . LEU A 1 73 ? -7.150 -6.732 14.621 1.00 13.05 73 LEU A O 1
ATOM 586 N N . ASP A 1 74 ? -5.153 -5.765 14.209 1.00 16.73 74 ASP A N 1
ATOM 587 C CA . ASP A 1 74 ? -5.761 -4.601 13.569 1.00 14.81 74 ASP A CA 1
ATOM 588 C C . ASP A 1 74 ? -6.565 -5.012 12.341 1.00 18.38 74 ASP A C 1
ATOM 589 O O . ASP A 1 74 ? -7.650 -4.476 12.090 1.00 17.03 74 ASP A O 1
ATOM 594 N N . GLU A 1 75 ? -6.058 -5.974 11.571 1.00 17.84 75 GLU A N 1
ATOM 595 C CA . GLU A 1 75 ? -6.797 -6.463 10.416 1.00 21.42 75 GLU A CA 1
ATOM 596 C C . GLU A 1 75 ? -7.830 -7.514 10.790 1.00 20.52 75 GLU A C 1
ATOM 597 O O . GLU A 1 75 ? -8.807 -7.695 10.055 1.00 19.73 75 GLU A O 1
ATOM 603 N N . ALA A 1 76 ? -7.638 -8.205 11.916 1.00 17.80 76 ALA A N 1
ATOM 604 C CA . ALA A 1 76 ? -8.588 -9.232 12.327 1.00 18.90 76 ALA A CA 1
ATOM 605 C C . ALA A 1 76 ? -9.886 -8.628 12.846 1.00 24.71 76 ALA A C 1
ATOM 606 O O . ALA A 1 76 ? -10.957 -9.210 12.648 1.00 21.88 76 ALA A O 1
ATOM 608 N N . PHE A 1 77 ? -9.819 -7.471 13.502 1.00 19.11 77 PHE A N 1
ATOM 609 C CA . PHE A 1 77 ? -10.999 -6.805 14.054 1.00 20.10 77 PHE A CA 1
ATOM 610 C C . PHE A 1 77 ? -11.145 -5.450 13.373 1.00 19.57 77 PHE A C 1
ATOM 611 O O . PHE A 1 77 ? -10.495 -4.477 13.770 1.00 22.88 77 PHE A O 1
ATOM 619 N N . GLU A 1 78 ? -12.001 -5.393 12.353 1.00 23.51 78 GLU A N 1
ATOM 620 C CA . GLU A 1 78 ? -12.229 -4.155 11.619 1.00 23.22 78 GLU A CA 1
ATOM 621 C C . GLU A 1 78 ? -12.622 -3.031 12.569 1.00 30.11 78 GLU A C 1
ATOM 622 O O . GLU A 1 78 ? -13.472 -3.209 13.447 1.00 25.18 78 GLU A O 1
ATOM 628 N N . ASN A 1 79 ? -11.987 -1.874 12.395 1.00 26.24 79 ASN A N 1
ATOM 629 C CA . ASN A 1 79 ? -12.187 -0.732 13.273 1.00 22.00 79 ASN A CA 1
ATOM 630 C C . ASN A 1 79 ? -11.803 0.523 12.506 1.00 18.50 79 ASN A C 1
ATOM 631 O O . ASN A 1 79 ? -11.130 0.455 11.475 1.00 22.08 79 ASN A O 1
ATOM 636 N N . ASP A 1 80 ? -12.228 1.677 13.024 1.00 20.52 80 ASP A N 1
ATOM 637 C CA . ASP A 1 80 ? -11.955 2.950 12.365 1.00 20.85 80 ASP A CA 1
ATOM 638 C C . ASP A 1 80 ? -10.984 3.824 13.156 1.00 22.64 80 ASP A C 1
ATOM 639 O O . ASP A 1 80 ? -10.945 5.042 12.952 1.00 24.20 80 ASP A O 1
ATOM 644 N N A LEU A 1 81 ? -10.196 3.224 14.050 0.46 19.28 81 LEU A N 1
ATOM 645 N N B LEU A 1 81 ? -10.194 3.226 14.052 0.54 19.26 81 LEU A N 1
ATOM 646 C CA A LEU A 1 81 ? -9.206 3.996 14.845 0.46 20.46 81 LEU A CA 1
ATOM 647 C CA B LEU A 1 81 ? -9.201 3.992 14.857 0.54 20.47 81 LEU A CA 1
ATOM 648 C C A LEU A 1 81 ? -7.968 4.343 14.016 0.46 19.78 81 LEU A C 1
ATOM 649 C C B LEU A 1 81 ? -7.968 4.342 14.019 0.54 19.77 81 LEU A C 1
ATOM 650 O O A LEU A 1 81 ? -7.183 5.160 14.503 0.46 19.27 81 LEU A O 1
ATOM 651 O O B LEU A 1 81 ? -7.182 5.164 14.504 0.54 19.25 81 LEU A O 1
ATOM 660 N N . ALA A 1 82 ? -7.706 3.637 12.919 1.00 19.93 82 ALA A N 1
ATOM 661 C CA . ALA A 1 82 ? -6.466 3.790 12.145 1.00 19.62 82 ALA A CA 1
ATOM 662 C C . ALA A 1 82 ? -5.226 3.889 13.048 1.00 13.16 82 ALA A C 1
ATOM 663 O O . ALA A 1 82 ? -4.430 4.823 12.951 1.00 13.88 82 ALA A O 1
ATOM 665 N N . LEU A 1 83 ? -5.076 2.923 13.963 1.00 12.67 83 LEU A N 1
ATOM 666 C CA . LEU A 1 83 ? -3.995 3.018 14.947 1.00 12.43 83 LEU A CA 1
ATOM 667 C C . LEU A 1 83 ? -2.608 2.961 14.311 1.00 17.79 83 LEU A C 1
ATOM 668 O O . LEU A 1 83 ? -1.639 3.431 14.920 1.00 15.40 83 LEU A O 1
ATOM 673 N N . PHE A 1 84 ? -2.480 2.398 13.112 1.00 13.83 84 PHE A N 1
ATOM 674 C CA . PHE A 1 84 ? -1.208 2.420 12.403 1.00 14.47 84 PHE A CA 1
ATOM 675 C C . PHE A 1 84 ? -1.118 3.555 11.391 1.00 17.13 84 PHE A C 1
ATOM 676 O O . PHE A 1 84 ? -0.110 3.660 10.686 1.00 14.04 84 PHE A O 1
ATOM 684 N N . GLY A 1 85 ? -2.133 4.414 11.314 1.00 16.66 85 GLY A N 1
ATOM 685 C CA . GLY A 1 85 ? -2.097 5.545 10.405 1.00 17.74 85 GLY A CA 1
ATOM 686 C C . GLY A 1 85 ? -3.210 5.484 9.380 1.00 18.94 85 GLY A C 1
ATOM 687 O O . GLY A 1 85 ? -3.485 4.415 8.829 1.00 17.56 85 GLY A O 1
ATOM 688 N N . ALA A 1 86 ? -3.849 6.624 9.107 1.00 14.31 86 ALA A N 1
ATOM 689 C CA . ALA A 1 86 ? -5.046 6.655 8.270 1.00 18.47 86 ALA A CA 1
ATOM 690 C C . ALA A 1 86 ? -4.758 6.858 6.788 1.00 22.24 86 ALA A C 1
ATOM 691 O O . ALA A 1 86 ? -5.628 6.564 5.957 1.00 21.70 86 ALA A O 1
ATOM 693 N N . ASN A 1 87 ? -3.577 7.359 6.436 1.00 17.49 87 ASN A N 1
ATOM 694 C CA . ASN A 1 87 ? -3.215 7.592 5.043 1.00 18.38 87 ASN A CA 1
ATOM 695 C C . ASN A 1 87 ? -1.717 7.357 4.897 1.00 17.56 87 ASN A C 1
ATOM 696 O O . ASN A 1 87 ? -1.033 7.001 5.859 1.00 13.10 87 ASN A O 1
ATOM 701 N N . GLN A 1 88 ? -1.203 7.580 3.683 1.00 16.70 88 GLN A N 1
ATOM 702 C CA . GLN A 1 88 ? 0.191 7.248 3.391 1.00 16.10 88 GLN A CA 1
ATOM 703 C C . GLN A 1 88 ? 1.148 8.001 4.306 1.00 18.47 88 GLN A C 1
ATOM 704 O O . GLN A 1 88 ? 2.068 7.410 4.885 1.00 17.15 88 GLN A O 1
ATOM 710 N N . LEU A 1 89 ? 0.949 9.314 4.447 1.00 17.41 89 LEU A N 1
ATOM 711 C CA . LEU A 1 89 ? 1.853 10.102 5.279 1.00 18.39 89 LEU A CA 1
ATOM 712 C C . LEU A 1 89 ? 1.767 9.685 6.744 1.00 16.45 89 LEU A C 1
ATOM 713 O O . LEU A 1 89 ? 2.797 9.509 7.405 1.00 15.30 89 LEU A O 1
ATOM 718 N N . GLU A 1 90 ? 0.549 9.520 7.271 1.00 14.87 90 GLU A N 1
ATOM 719 C CA . GLU A 1 90 ? 0.402 9.099 8.664 1.00 13.49 90 GLU A CA 1
ATOM 720 C C . GLU A 1 90 ? 1.047 7.739 8.910 1.00 17.09 90 GLU A C 1
ATOM 721 O O . GLU A 1 90 ? 1.666 7.519 9.958 1.00 13.18 90 GLU A O 1
ATOM 727 N N . ARG A 1 91 ? 0.902 6.806 7.966 1.00 13.75 91 ARG A N 1
ATOM 728 C CA . ARG A 1 91 ? 1.492 5.484 8.162 1.00 15.42 91 ARG A CA 1
ATOM 729 C C . ARG A 1 91 ? 3.011 5.569 8.244 1.00 15.07 91 ARG A C 1
ATOM 730 O O . ARG A 1 91 ? 3.642 4.841 9.020 1.00 13.90 91 ARG A O 1
ATOM 738 N N . ALA A 1 92 ? 3.614 6.470 7.467 1.00 13.09 92 ALA A N 1
ATOM 739 C CA . ALA A 1 92 ? 5.060 6.650 7.529 1.00 13.67 92 ALA A CA 1
ATOM 740 C C . ALA A 1 92 ? 5.475 7.365 8.808 1.00 14.35 92 ALA A C 1
ATOM 741 O O . ALA A 1 92 ? 6.502 7.027 9.408 1.00 14.72 92 ALA A O 1
ATOM 743 N N . GLN A 1 93 ? 4.691 8.357 9.242 1.00 14.99 93 GLN A N 1
ATOM 744 C CA . GLN A 1 93 ? 5.014 9.063 10.478 1.00 14.57 93 GLN A CA 1
ATOM 745 C C . GLN A 1 93 ? 4.832 8.158 11.692 1.00 13.87 93 GLN A C 1
ATOM 746 O O . GLN A 1 93 ? 5.596 8.247 12.661 1.00 13.70 93 GLN A O 1
ATOM 752 N N . VAL A 1 94 ? 3.829 7.278 11.656 1.00 13.31 94 VAL A N 1
ATOM 753 C CA . VAL A 1 94 ? 3.676 6.288 12.720 1.00 12.50 94 VAL A CA 1
ATOM 754 C C . VAL A 1 94 ? 4.908 5.396 12.790 1.00 12.62 94 VAL A C 1
ATOM 755 O O . VAL A 1 94 ? 5.485 5.186 13.864 1.00 11.65 94 VAL A O 1
ATOM 759 N N . GLU A 1 95 ? 5.338 4.870 11.637 1.00 15.47 95 GLU A N 1
ATOM 760 C CA . GLU A 1 95 ? 6.534 4.031 11.598 1.00 13.09 95 GLU A CA 1
ATOM 761 C C . GLU A 1 95 ? 7.748 4.785 12.122 1.00 16.02 95 GLU A C 1
ATOM 762 O O . GLU A 1 95 ? 8.517 4.252 12.934 1.00 12.43 95 GLU A O 1
ATOM 768 N N . MET A 1 96 ? 7.925 6.034 11.679 1.00 11.83 96 MET A N 1
ATOM 769 C CA . MET A 1 96 ? 9.063 6.834 12.125 1.00 13.10 96 MET A CA 1
ATOM 770 C C . MET A 1 96 ? 9.040 7.043 13.634 1.00 12.79 96 MET A C 1
ATOM 771 O O . MET A 1 96 ? 10.017 6.740 14.331 1.00 13.52 96 MET A O 1
ATOM 776 N N . TRP A 1 97 ? 7.933 7.574 14.161 1.00 11.79 97 TRP A N 1
ATOM 777 C CA . TRP A 1 97 ? 7.893 7.897 15.585 1.00 13.81 97 TRP A CA 1
ATOM 778 C C . TRP A 1 97 ? 7.827 6.647 16.455 1.00 16.12 97 TRP A C 1
ATOM 779 O O . TRP A 1 97 ? 8.315 6.665 17.592 1.00 17.38 97 TRP A O 1
ATOM 790 N N . HIS A 1 98 ? 7.231 5.559 15.957 1.00 12.04 98 HIS A N 1
ATOM 791 C CA . HIS A 1 98 ? 7.247 4.320 16.728 1.00 14.91 98 HIS A CA 1
ATOM 792 C C . HIS A 1 98 ? 8.675 3.856 16.963 1.00 15.82 98 HIS A C 1
ATOM 793 O O . HIS A 1 98 ? 9.043 3.503 18.087 1.00 14.57 98 HIS A O 1
ATOM 800 N N . ARG A 1 99 ? 9.505 3.890 15.920 1.00 16.80 99 ARG A N 1
ATOM 801 C CA . ARG A 1 99 ? 10.883 3.429 16.048 1.00 17.16 99 ARG A CA 1
ATOM 802 C C . ARG A 1 99 ? 11.711 4.372 16.913 1.00 20.25 99 ARG A C 1
ATOM 803 O O . ARG A 1 99 ? 12.566 3.921 17.686 1.00 18.60 99 ARG A O 1
ATOM 811 N N . VAL A 1 100 ? 11.472 5.679 16.802 1.00 15.41 100 VAL A N 1
ATOM 812 C CA . VAL A 1 100 ? 12.178 6.640 17.650 1.00 14.78 100 VAL A CA 1
ATOM 813 C C . VAL A 1 100 ? 11.841 6.399 19.117 1.00 17.60 100 VAL A C 1
ATOM 814 O O . VAL A 1 100 ? 12.733 6.301 19.970 1.00 19.25 100 VAL A O 1
ATOM 818 N N . VAL A 1 101 ? 10.546 6.281 19.433 1.00 14.59 101 VAL A N 1
ATOM 819 C CA . VAL A 1 101 ? 10.143 6.049 20.821 1.00 15.32 101 VAL A CA 1
ATOM 820 C C . VAL A 1 101 ? 10.670 4.704 21.323 1.00 18.66 101 VAL A C 1
ATOM 821 O O . VAL A 1 101 ? 11.111 4.585 22.473 1.00 20.63 101 VAL A O 1
ATOM 825 N N A GLU A 1 102 ? 10.630 3.672 20.479 0.67 19.36 102 GLU A N 1
ATOM 826 N N B GLU A 1 102 ? 10.656 3.683 20.463 0.33 19.43 102 GLU A N 1
ATOM 827 C CA A GLU A 1 102 ? 11.069 2.318 20.905 0.67 21.74 102 GLU A CA 1
ATOM 828 C CA B GLU A 1 102 ? 11.076 2.329 20.908 0.33 21.84 102 GLU A CA 1
ATOM 829 C C A GLU A 1 102 ? 12.586 2.296 21.144 0.67 25.19 102 GLU A C 1
ATOM 830 C C B GLU A 1 102 ? 12.591 2.287 21.145 0.33 25.20 102 GLU A C 1
ATOM 831 O O A GLU A 1 102 ? 12.974 1.978 22.257 0.67 26.90 102 GLU A O 1
ATOM 832 O O B GLU A 1 102 ? 12.975 2.059 22.292 0.33 26.90 102 GLU A O 1
ATOM 843 N N . PHE A 1 103 ? 13.412 2.665 20.161 1.00 21.72 103 PHE A N 1
ATOM 844 C CA . PHE A 1 103 ? 14.865 2.649 20.365 1.00 33.31 103 PHE A CA 1
ATOM 845 C C . PHE A 1 103 ? 15.301 3.651 21.428 1.00 32.02 103 PHE A C 1
ATOM 846 O O . PHE A 1 103 ? 15.921 3.283 22.431 1.00 33.87 103 PHE A O 1
ATOM 854 N N . GLN A 1 104 ? 15.020 4.935 21.202 1.00 25.11 104 GLN A N 1
ATOM 855 C CA . GLN A 1 104 ? 15.573 5.974 22.061 1.00 25.63 104 GLN A CA 1
ATOM 856 C C . GLN A 1 104 ? 14.875 6.059 23.411 1.00 25.27 104 GLN A C 1
ATOM 857 O O . GLN A 1 104 ? 15.427 6.656 24.340 1.00 26.59 104 GLN A O 1
ATOM 863 N N . GLY A 1 105 ? 13.690 5.470 23.549 1.00 22.25 105 GLY A N 1
ATOM 864 C CA . GLY A 1 105 ? 12.971 5.550 24.804 1.00 20.16 105 GLY A CA 1
ATOM 865 C C . GLY A 1 105 ? 12.724 4.214 25.477 1.00 24.57 105 GLY A C 1
ATOM 866 O O . GLY A 1 105 ? 13.354 3.902 26.493 1.00 23.33 105 GLY A O 1
ATOM 867 N N . LEU A 1 106 ? 11.811 3.417 24.912 1.00 21.04 106 LEU A N 1
ATOM 868 C CA . LEU A 1 106 ? 11.359 2.196 25.575 1.00 21.16 106 LEU A CA 1
ATOM 869 C C . LEU A 1 106 ? 12.508 1.222 25.801 1.00 24.35 106 LEU A C 1
ATOM 870 O O . LEU A 1 106 ? 12.705 0.729 26.917 1.00 25.55 106 LEU A O 1
ATOM 875 N N . TYR A 1 107 ? 13.267 0.919 24.745 1.00 20.61 107 TYR A N 1
ATOM 876 C CA . TYR A 1 107 ? 14.356 -0.045 24.869 1.00 25.06 107 TYR A CA 1
ATOM 877 C C . TYR A 1 107 ? 15.380 0.408 25.904 1.00 22.83 107 TYR A C 1
ATOM 878 O O . TYR A 1 107 ? 15.860 -0.399 26.710 1.00 25.44 107 TYR A O 1
ATOM 887 N N . ALA A 1 108 ? 15.729 1.697 25.898 1.00 21.56 108 ALA A N 1
ATOM 888 C CA . ALA A 1 108 ? 16.658 2.216 26.895 1.00 23.45 108 ALA A CA 1
ATOM 889 C C . ALA A 1 108 ? 16.076 2.137 28.301 1.00 30.76 108 ALA A C 1
ATOM 890 O O . ALA A 1 108 ? 16.817 1.909 29.265 1.00 27.95 108 ALA A O 1
ATOM 892 N N . ALA A 1 109 ? 14.759 2.318 28.440 1.00 23.03 109 ALA A N 1
ATOM 893 C CA . ALA A 1 109 ? 14.136 2.213 29.756 1.00 23.96 109 ALA A CA 1
ATOM 894 C C . ALA A 1 109 ? 14.148 0.776 30.258 1.00 32.26 109 ALA A C 1
ATOM 895 O O . ALA A 1 109 ? 14.395 0.530 31.444 1.00 29.32 109 ALA A O 1
ATOM 897 N N . PHE A 1 110 ? 13.870 -0.183 29.369 1.00 26.86 110 PHE A N 1
ATOM 898 C CA . PHE A 1 110 ? 13.994 -1.596 29.715 1.00 31.15 110 PHE A CA 1
ATOM 899 C C . PHE A 1 110 ? 15.389 -1.907 30.244 1.00 36.58 110 PHE A C 1
ATOM 900 O O . PHE A 1 110 ? 15.543 -2.515 31.310 1.00 38.32 110 PHE A O 1
ATOM 908 N N . GLN A 1 111 ? 16.421 -1.495 29.503 1.00 30.03 111 GLN A N 1
ATOM 909 C CA . GLN A 1 111 ? 17.792 -1.829 29.876 1.00 38.01 111 GLN A CA 1
ATOM 910 C C . GLN A 1 111 ? 18.179 -1.202 31.209 1.00 39.23 111 GLN A C 1
ATOM 911 O O . GLN A 1 111 ? 18.856 -1.836 32.026 1.00 36.29 111 GLN A O 1
ATOM 917 N N . ALA A 1 112 ? 17.768 0.045 31.446 1.00 33.68 112 ALA A N 1
ATOM 918 C CA . ALA A 1 112 ? 18.066 0.680 32.725 1.00 29.49 112 ALA A CA 1
ATOM 919 C C . ALA A 1 112 ? 17.316 -0.002 33.861 1.00 36.70 112 ALA A C 1
ATOM 920 O O . ALA A 1 112 ? 17.845 -0.134 34.972 1.00 35.81 112 ALA A O 1
ATOM 922 N N . PHE A 1 113 ? 16.089 -0.451 33.598 1.00 33.12 113 PHE A N 1
ATOM 923 C CA . PHE A 1 113 ? 15.283 -1.084 34.636 1.00 39.18 113 PHE A CA 1
ATOM 924 C C . PHE A 1 113 ? 15.855 -2.443 35.024 1.00 45.94 113 PHE A C 1
ATOM 925 O O . PHE A 1 113 ? 16.018 -2.743 36.212 1.00 49.11 113 PHE A O 1
ATOM 933 N N . ARG A 1 114 ? 16.180 -3.275 34.032 1.00 46.06 114 ARG A N 1
ATOM 934 C CA . ARG A 1 114 ? 16.679 -4.614 34.323 1.00 51.63 114 ARG A CA 1
ATOM 935 C C . ARG A 1 114 ? 18.106 -4.601 34.859 1.00 51.00 114 ARG A C 1
ATOM 936 O O . ARG A 1 114 ? 18.519 -5.571 35.504 1.00 59.15 114 ARG A O 1
ATOM 944 N N . ASN A 1 115 ? 18.863 -3.535 34.617 1.00 48.53 115 ASN A N 1
ATOM 945 C CA . ASN A 1 115 ? 20.240 -3.458 35.095 1.00 55.55 115 ASN A CA 1
ATOM 946 C C . ASN A 1 115 ? 20.350 -2.569 36.327 1.00 55.74 115 ASN A C 1
ATOM 947 O O . ASN A 1 115 ? 20.350 -1.341 36.226 1.00 56.88 115 ASN A O 1
ATOM 952 N N . GLN A 1 121 ? 28.863 -4.506 31.245 1.00 82.94 121 GLN A N 1
ATOM 953 C CA . GLN A 1 121 ? 28.195 -4.509 29.951 1.00 76.18 121 GLN A CA 1
ATOM 954 C C . GLN A 1 121 ? 28.106 -3.105 29.353 1.00 78.71 121 GLN A C 1
ATOM 955 O O . GLN A 1 121 ? 27.148 -2.779 28.656 1.00 95.73 121 GLN A O 1
ATOM 961 N N . ASP A 1 122 ? 29.103 -2.272 29.644 1.00 72.03 122 ASP A N 1
ATOM 962 C CA . ASP A 1 122 ? 29.309 -1.039 28.893 1.00 74.44 122 ASP A CA 1
ATOM 963 C C . ASP A 1 122 ? 30.749 -1.031 28.395 1.00 82.48 122 ASP A C 1
ATOM 964 O O . ASP A 1 122 ? 31.447 -2.041 28.521 1.00 71.82 122 ASP A O 1
ATOM 969 N N . ARG A 1 123 ? 31.211 0.077 27.821 1.00 85.31 123 ARG A N 1
ATOM 970 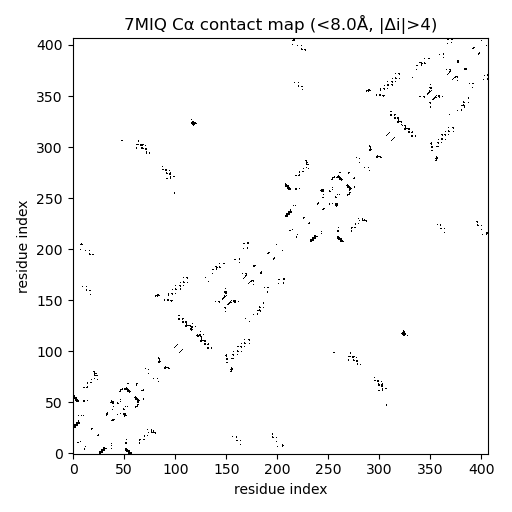C CA . ARG A 1 123 ? 32.582 0.134 27.319 1.00 68.50 123 ARG A CA 1
ATOM 971 C C . ARG A 1 123 ? 33.542 0.063 28.500 1.00 83.17 123 ARG A C 1
ATOM 972 O O . ARG A 1 123 ? 33.721 1.037 29.234 1.00 91.22 123 ARG A O 1
ATOM 980 N N . GLU A 1 124 ? 34.159 -1.104 28.694 1.00 83.74 124 GLU A N 1
ATOM 981 C CA . GLU A 1 124 ? 35.029 -1.357 29.842 1.00 89.07 124 GLU A CA 1
ATOM 982 C C . GLU A 1 124 ? 34.318 -0.974 31.145 1.00 92.12 124 GLU A C 1
ATOM 983 O O . GLU A 1 124 ? 34.624 0.024 31.799 1.00 99.82 124 GLU A O 1
ATOM 989 N N . ASN A 1 125 ? 33.327 -1.796 31.484 1.00 81.05 125 ASN A N 1
ATOM 990 C CA . ASN A 1 125 ? 32.468 -1.556 32.637 1.00 73.69 125 ASN A CA 1
ATOM 991 C C . ASN A 1 125 ? 31.731 -2.848 32.966 1.00 69.18 125 ASN A C 1
ATOM 992 O O . ASN A 1 125 ? 31.896 -3.870 32.295 1.00 65.95 125 ASN A O 1
ATOM 997 N N . CYS A 1 126 ? 30.908 -2.792 34.011 1.00 63.42 126 CYS A N 1
ATOM 998 C CA . CYS A 1 126 ? 30.074 -3.909 34.421 1.00 70.00 126 CYS A CA 1
ATOM 999 C C . CYS A 1 126 ? 28.613 -3.603 34.090 1.00 70.91 126 CYS A C 1
ATOM 1000 O O . CYS A 1 126 ? 28.297 -2.598 33.443 1.00 67.54 126 CYS A O 1
ATOM 1003 N N . VAL A 1 127 ? 27.714 -4.485 34.536 1.00 70.97 127 VAL A N 1
ATOM 1004 C CA . VAL A 1 127 ? 26.306 -4.369 34.168 1.00 70.03 127 VAL A CA 1
ATOM 1005 C C . VAL A 1 127 ? 25.694 -3.096 34.736 1.00 66.25 127 VAL A C 1
ATOM 1006 O O . VAL A 1 127 ? 24.820 -2.485 34.109 1.00 62.97 127 VAL A O 1
ATOM 1010 N N . ALA A 1 128 ? 26.140 -2.674 35.921 1.00 66.63 128 ALA A N 1
ATOM 1011 C CA . ALA A 1 128 ? 25.542 -1.507 36.563 1.00 64.80 128 ALA A CA 1
ATOM 1012 C C . ALA A 1 128 ? 25.802 -0.237 35.764 1.00 55.11 128 ALA A C 1
ATOM 1013 O O . ALA A 1 128 ? 24.931 0.636 35.676 1.00 48.73 128 ALA A O 1
ATOM 1015 N N . ALA A 1 129 ? 26.992 -0.113 35.172 1.00 52.02 129 ALA A N 1
ATOM 1016 C CA . ALA A 1 129 ? 27.300 1.083 34.397 1.00 54.82 129 ALA A CA 1
ATOM 1017 C C . ALA A 1 129 ? 26.472 1.158 33.122 1.00 53.90 129 ALA A C 1
ATOM 1018 O O . ALA A 1 129 ? 26.160 2.259 32.654 1.00 41.35 129 ALA A O 1
ATOM 1020 N N . TRP A 1 130 ? 26.111 0.009 32.544 1.00 53.31 130 TRP A N 1
ATOM 1021 C CA . TRP A 1 130 ? 25.256 0.022 31.363 1.00 58.41 130 TRP A CA 1
ATOM 1022 C C . TRP A 1 130 ? 23.846 0.481 31.712 1.00 50.19 130 TRP A C 1
ATOM 1023 O O . TRP A 1 130 ? 23.221 1.220 30.942 1.00 41.76 130 TRP A O 1
ATOM 1034 N N . GLY A 1 131 ? 23.330 0.056 32.867 1.00 46.18 131 GLY A N 1
ATOM 1035 C CA . GLY A 1 131 ? 22.038 0.550 33.311 1.00 45.66 131 GLY A CA 1
ATOM 1036 C C . GLY A 1 131 ? 22.038 2.050 33.529 1.00 42.07 131 GLY A C 1
ATOM 1037 O O . GLY A 1 131 ? 21.075 2.738 33.181 1.00 38.63 131 GLY A O 1
ATOM 1038 N N . GLU A 1 132 ? 23.123 2.578 34.101 1.00 44.18 132 GLU A N 1
ATOM 1039 C CA . GLU A 1 132 ? 23.241 4.021 34.281 1.00 46.21 132 GLU A CA 1
ATOM 1040 C C . GLU A 1 132 ? 23.368 4.733 32.941 1.00 40.11 132 GLU A C 1
ATOM 1041 O O . GLU A 1 132 ? 22.805 5.818 32.751 1.00 35.01 132 GLU A O 1
ATOM 1047 N N . GLU A 1 133 ? 24.112 4.144 32.003 1.00 33.62 133 GLU A N 1
ATOM 1048 C CA . GLU A 1 133 ? 24.186 4.712 30.662 1.00 42.41 133 GLU A CA 1
ATOM 1049 C C . GLU A 1 133 ? 22.827 4.667 29.976 1.00 34.06 133 GLU A C 1
ATOM 1050 O O . GLU A 1 133 ? 22.423 5.631 29.313 1.00 31.26 133 GLU A O 1
ATOM 1056 N N . SER A 1 134 ? 22.098 3.560 30.141 1.00 29.40 134 SER A N 1
ATOM 1057 C CA . SER A 1 134 ? 20.771 3.449 29.548 1.00 30.77 134 SER A CA 1
ATOM 1058 C C . SER A 1 134 ? 19.811 4.469 30.147 1.00 28.96 134 SER A C 1
ATOM 1059 O O . SER A 1 134 ? 18.984 5.048 29.432 1.00 29.48 134 SER A O 1
ATOM 1062 N N . LYS A 1 135 ? 19.912 4.714 31.457 1.00 29.01 135 LYS A N 1
ATOM 1063 C CA . LYS A 1 135 ? 19.047 5.711 32.083 1.00 26.52 135 LYS A CA 1
ATOM 1064 C C . LYS A 1 135 ? 19.345 7.108 31.555 1.00 27.42 135 LYS A C 1
ATOM 1065 O O . LYS A 1 135 ? 18.424 7.900 31.328 1.00 25.47 135 LYS A O 1
ATOM 1071 N N . SER A 1 136 ? 20.627 7.424 31.342 1.00 27.59 136 SER A N 1
ATOM 1072 C CA . SER A 1 136 ? 20.986 8.722 30.782 1.00 26.56 136 SER A CA 1
ATOM 1073 C C . SER A 1 136 ? 20.409 8.909 29.386 1.00 23.15 136 SER A C 1
ATOM 1074 O O . SER A 1 136 ? 20.066 10.032 29.000 1.00 26.49 136 SER A O 1
ATOM 1077 N N . ARG A 1 137 ? 20.288 7.826 28.616 1.00 27.97 137 ARG A N 1
ATOM 1078 C CA . ARG A 1 137 ? 19.680 7.936 27.295 1.00 25.87 137 ARG A CA 1
ATOM 1079 C C . ARG A 1 137 ? 18.189 8.237 27.400 1.00 21.55 137 ARG A C 1
ATOM 1080 O O . ARG A 1 137 ? 17.647 8.998 26.589 1.00 23.04 137 ARG A O 1
ATOM 1088 N N . VAL A 1 138 ? 17.513 7.660 28.396 1.00 25.75 138 VAL A N 1
ATOM 1089 C CA . VAL A 1 138 ? 16.114 8.006 28.646 1.00 24.74 138 VAL A CA 1
ATOM 1090 C C . VAL A 1 138 ? 15.985 9.496 28.941 1.00 26.80 138 VAL A C 1
ATOM 1091 O O . VAL A 1 138 ? 15.133 10.190 28.374 1.00 21.14 138 VAL A O 1
ATOM 1095 N N . LEU A 1 139 ? 16.842 10.011 29.827 1.00 24.41 139 LEU A N 1
ATOM 1096 C CA . LEU A 1 139 ? 16.770 11.421 30.197 1.00 26.22 139 LEU A CA 1
ATOM 1097 C C . LEU A 1 139 ? 17.053 12.334 29.012 1.00 24.47 139 LEU A C 1
ATOM 1098 O O . LEU A 1 139 ? 16.474 13.423 28.919 1.00 28.97 139 LEU A O 1
ATOM 1103 N N . GLU A 1 140 ? 17.930 11.915 28.098 1.00 21.85 140 GLU A N 1
ATOM 1104 C CA . GLU A 1 140 ? 18.241 12.750 26.942 1.00 24.58 140 GLU A CA 1
ATOM 1105 C C . GLU A 1 140 ? 17.114 12.746 25.916 1.00 25.33 140 GLU A C 1
ATOM 1106 O O . GLU A 1 140 ? 16.955 13.720 25.171 1.00 27.33 140 GLU A O 1
ATOM 1112 N N . PHE A 1 141 ? 16.323 11.674 25.857 1.00 25.87 141 PHE A N 1
ATOM 1113 C CA . PHE A 1 141 ? 15.233 11.631 24.889 1.00 20.57 141 PHE A CA 1
ATOM 1114 C C . PHE A 1 141 ? 14.006 12.403 25.364 1.00 20.38 141 PHE A C 1
ATOM 1115 O O . PHE A 1 141 ? 13.234 12.892 24.533 1.00 23.58 141 PHE A O 1
ATOM 1123 N N . LEU A 1 142 ? 13.813 12.532 26.676 1.00 21.03 142 LEU A N 1
ATOM 1124 C CA . LEU A 1 142 ? 12.606 13.181 27.186 1.00 23.09 142 LEU A CA 1
ATOM 1125 C C . LEU A 1 142 ? 12.397 14.605 26.676 1.00 21.78 142 LEU A C 1
ATOM 1126 O O . LEU A 1 142 ? 11.244 14.944 26.356 1.00 20.87 142 LEU A O 1
ATOM 1131 N N . PRO A 1 143 ? 13.411 15.480 26.595 1.00 26.58 143 PRO A N 1
ATOM 1132 C CA . PRO A 1 143 ? 13.160 16.802 25.993 1.00 22.99 143 PRO A CA 1
ATOM 1133 C C . PRO A 1 143 ? 12.666 16.719 24.561 1.00 20.58 143 PRO A C 1
ATOM 1134 O O . PRO A 1 143 ? 11.792 17.500 24.163 1.00 23.18 143 PRO A O 1
ATOM 1138 N N . THR A 1 144 ? 13.207 15.786 23.771 1.00 23.15 144 THR A N 1
ATOM 1139 C CA . THR A 1 144 ? 12.746 15.618 22.396 1.00 24.47 144 THR A CA 1
ATOM 1140 C C . THR A 1 144 ? 11.271 15.241 22.353 1.00 20.36 144 THR A C 1
ATOM 1141 O O . THR A 1 144 ? 10.514 15.749 21.516 1.00 23.61 144 THR A O 1
ATOM 1145 N N . LEU A 1 145 ? 10.844 14.349 23.249 1.00 18.61 145 LEU A N 1
ATOM 1146 C CA . LEU A 1 145 ? 9.436 13.969 23.297 1.00 21.45 145 LEU A CA 1
ATOM 1147 C C . LEU A 1 145 ? 8.565 15.126 23.772 1.00 17.80 145 LEU A C 1
ATOM 1148 O O . LEU A 1 145 ? 7.468 15.342 23.245 1.00 17.70 145 LEU A O 1
ATOM 1153 N N . ASP A 1 146 ? 9.029 15.871 24.776 1.00 18.55 146 ASP A N 1
ATOM 1154 C CA . ASP A 1 146 ? 8.248 17.000 25.271 1.00 20.25 146 ASP A CA 1
ATOM 1155 C C . ASP A 1 146 ? 8.079 18.070 24.198 1.00 19.11 146 ASP A C 1
ATOM 1156 O O . ASP A 1 146 ? 6.994 18.643 24.047 1.00 20.73 146 ASP A O 1
ATOM 1161 N N . THR A 1 147 ? 9.142 18.357 23.442 1.00 23.13 147 THR A N 1
ATOM 1162 C CA . THR A 1 147 ? 9.032 19.354 22.381 1.00 18.72 147 THR A CA 1
ATOM 1163 C C . THR A 1 147 ? 8.061 18.894 21.302 1.00 19.75 147 THR A C 1
ATOM 1164 O O . THR A 1 147 ? 7.260 19.691 20.796 1.00 19.18 147 THR A O 1
ATOM 1168 N N . ARG A 1 148 ? 8.098 17.605 20.956 1.00 20.29 148 ARG A N 1
ATOM 1169 C CA . ARG A 1 148 ? 7.133 17.061 20.008 1.00 23.20 148 ARG A CA 1
ATOM 1170 C C . ARG A 1 148 ? 5.706 17.258 20.505 1.00 23.55 148 ARG A C 1
ATOM 1171 O O . ARG A 1 148 ? 4.829 17.698 19.753 1.00 21.88 148 ARG A O 1
ATOM 1179 N N . LEU A 1 149 ? 5.452 16.954 21.777 1.00 17.17 149 LEU A N 1
ATOM 1180 C CA . LEU A 1 149 ? 4.097 17.069 22.302 1.00 19.02 149 LEU A CA 1
ATOM 1181 C C . LEU A 1 149 ? 3.680 18.511 22.576 1.00 23.81 149 LEU A C 1
ATOM 1182 O O . LEU A 1 149 ? 2.517 18.746 22.924 1.00 22.35 149 LEU A O 1
ATOM 1187 N N . SER A 1 150 ? 4.583 19.480 22.418 1.00 22.30 150 SER A N 1
ATOM 1188 C CA . SER A 1 150 ? 4.162 20.875 22.415 1.00 24.17 150 SER A CA 1
ATOM 1189 C C . SER A 1 150 ? 3.644 21.316 21.053 1.00 29.16 150 SER A C 1
ATOM 1190 O O . SER A 1 150 ? 2.978 22.352 20.961 1.00 31.72 150 SER A O 1
ATOM 1193 N N . GLU A 1 151 ? 3.932 20.553 19.996 1.00 28.24 151 GLU A N 1
ATOM 1194 C CA . GLU A 1 151 ? 3.488 20.888 18.652 1.00 32.53 151 GLU A CA 1
ATOM 1195 C C . GLU A 1 151 ? 2.484 19.900 18.073 1.00 29.61 151 GLU A C 1
ATOM 1196 O O . GLU A 1 151 ? 1.863 20.208 17.050 1.00 26.57 151 GLU A O 1
ATOM 1202 N N . SER A 1 152 ? 2.303 18.736 18.689 1.00 22.20 152 SER A N 1
ATOM 1203 C CA . SER A 1 152 ? 1.383 17.718 18.206 1.00 19.71 152 SER A CA 1
ATOM 1204 C C . SER A 1 152 ? 0.572 17.197 19.382 1.00 18.10 152 SER A C 1
ATOM 1205 O O . SER A 1 152 ? 1.105 17.033 20.482 1.00 16.86 152 SER A O 1
ATOM 1208 N N . GLU A 1 153 ? -0.722 16.948 19.159 1.00 18.86 153 GLU A N 1
ATOM 1209 C CA . GLU A 1 153 ? -1.554 16.454 20.252 1.00 21.70 153 GLU A CA 1
ATOM 1210 C C . GLU A 1 153 ? -1.146 15.044 20.663 1.00 21.34 153 GLU A C 1
ATOM 1211 O O . GLU A 1 153 ? -1.190 14.698 21.850 1.00 18.39 153 GLU A O 1
ATOM 1217 N N . TYR A 1 154 ? -0.748 14.219 19.702 1.00 19.41 154 TYR A N 1
ATOM 1218 C CA . TYR A 1 154 ? -0.251 12.880 19.971 1.00 18.55 154 TYR A CA 1
ATOM 1219 C C . TYR A 1 154 ? 1.151 12.751 19.385 1.00 18.82 154 TYR A C 1
ATOM 1220 O O . TYR A 1 154 ? 1.652 13.657 18.717 1.00 16.40 154 TYR A O 1
ATOM 1229 N N . ILE A 1 155 ? 1.810 11.623 19.658 1.00 13.72 155 ILE A N 1
ATOM 1230 C CA . ILE A 1 155 ? 3.238 11.534 19.360 1.00 15.30 155 ILE A CA 1
ATOM 1231 C C . ILE A 1 155 ? 3.481 11.507 17.854 1.00 14.91 155 ILE A C 1
ATOM 1232 O O . ILE A 1 155 ? 4.250 12.316 17.320 1.00 17.15 155 ILE A O 1
ATOM 1237 N N . ALA A 1 156 ? 2.841 10.574 17.148 1.00 14.59 156 ALA A N 1
ATOM 1238 C CA . ALA A 1 156 ? 3.173 10.353 15.742 1.00 16.10 156 ALA A CA 1
ATOM 1239 C C . ALA A 1 156 ? 2.456 11.334 14.823 1.00 17.75 156 ALA A C 1
ATOM 1240 O O . ALA A 1 156 ? 3.036 11.795 13.832 1.00 16.26 156 ALA A O 1
ATOM 1242 N N . THR A 1 157 ? 1.190 11.628 15.116 1.00 14.98 157 THR A N 1
ATOM 1243 C CA . THR A 1 157 ? 0.345 12.486 14.289 1.00 18.10 157 THR A CA 1
ATOM 1244 C C . THR A 1 157 ? -0.541 13.310 15.219 1.00 23.76 157 THR A C 1
ATOM 1245 O O . THR A 1 157 ? -0.347 13.331 16.439 1.00 21.86 157 THR A O 1
ATOM 1249 N N . ASP A 1 158 ? -1.535 13.985 14.641 1.00 21.82 158 ASP A N 1
ATOM 1250 C CA . ASP A 1 158 ? -2.558 14.652 15.438 1.00 22.72 158 ASP A CA 1
ATOM 1251 C C . ASP A 1 158 ? -3.652 13.705 15.913 1.00 22.56 158 ASP A C 1
ATOM 1252 O O . ASP A 1 158 ? -4.581 14.152 16.594 1.00 22.64 158 ASP A O 1
ATOM 1257 N N . GLN A 1 159 ? -3.567 12.419 15.583 1.00 17.60 159 GLN A N 1
ATOM 1258 C CA . GLN A 1 159 ? -4.537 11.435 16.034 1.00 18.13 159 GLN A CA 1
ATOM 1259 C C . GLN A 1 159 ? -3.853 10.402 16.918 1.00 16.57 159 GLN A C 1
ATOM 1260 O O . GLN A 1 159 ? -2.670 10.092 16.738 1.00 15.46 159 GLN A O 1
ATOM 1266 N N . PHE A 1 160 ? -4.609 9.889 17.888 1.00 15.04 160 PHE A N 1
ATOM 1267 C CA . PHE A 1 160 ? -4.139 8.784 18.714 1.00 15.95 160 PHE A CA 1
ATOM 1268 C C . PHE A 1 160 ? -3.767 7.602 17.828 1.00 17.51 160 PHE A C 1
ATOM 1269 O O . PHE A 1 160 ? -4.513 7.241 16.913 1.00 15.50 160 PHE A O 1
ATOM 1277 N N . SER A 1 161 ? -2.607 7.003 18.096 1.00 15.34 161 SER A N 1
ATOM 1278 C CA . SER A 1 161 ? -2.116 5.884 17.304 1.00 11.94 161 SER A CA 1
ATOM 1279 C C . SER A 1 161 ? -1.404 4.898 18.220 1.00 16.13 161 SER A C 1
ATOM 1280 O O . SER A 1 161 ? -1.265 5.122 19.426 1.00 14.29 161 SER A O 1
ATOM 1283 N N . VAL A 1 162 ? -0.928 3.800 17.624 1.00 13.83 162 VAL A N 1
ATOM 1284 C CA . VAL A 1 162 ? -0.205 2.781 18.379 1.00 15.02 162 VAL A CA 1
ATOM 1285 C C . VAL A 1 162 ? 1.036 3.364 19.050 1.00 15.31 162 VAL A C 1
ATOM 1286 O O . VAL A 1 162 ? 1.485 2.859 20.086 1.00 12.53 162 VAL A O 1
ATOM 1290 N N . VAL A 1 163 ? 1.608 4.432 18.484 1.00 11.44 163 VAL A N 1
ATOM 1291 C CA . VAL A 1 163 ? 2.790 5.038 19.093 1.00 14.03 163 VAL A CA 1
ATOM 1292 C C . VAL A 1 163 ? 2.464 5.590 20.473 1.00 12.93 163 VAL A C 1
ATOM 1293 O O . VAL A 1 163 ? 3.315 5.591 21.372 1.00 15.22 163 VAL A O 1
ATOM 1297 N N . ASP A 1 164 ? 1.232 6.056 20.672 1.00 12.54 164 ASP A N 1
ATOM 1298 C CA . ASP A 1 164 ? 0.852 6.593 21.973 1.00 16.06 164 ASP A CA 1
ATOM 1299 C C . ASP A 1 164 ? 0.681 5.490 23.009 1.00 14.85 164 ASP A C 1
ATOM 1300 O O . ASP A 1 164 ? 0.896 5.727 24.204 1.00 16.95 164 ASP A O 1
ATOM 1305 N N . ILE A 1 165 ? 0.301 4.283 22.583 1.00 12.66 165 ILE A N 1
ATOM 1306 C CA . ILE A 1 165 ? 0.312 3.147 23.503 1.00 13.47 165 ILE A CA 1
ATOM 1307 C C . ILE A 1 165 ? 1.737 2.863 23.954 1.00 14.45 165 ILE A C 1
ATOM 1308 O O . ILE A 1 165 ? 2.019 2.707 25.149 1.00 13.36 165 ILE A O 1
ATOM 1313 N N . THR A 1 166 ? 2.661 2.811 22.993 1.00 15.05 166 THR A N 1
ATOM 1314 C CA . THR A 1 166 ? 4.061 2.543 23.301 1.00 15.07 166 THR A CA 1
ATOM 1315 C C . THR A 1 166 ? 4.674 3.666 24.130 1.00 13.07 166 THR A C 1
ATOM 1316 O O . THR A 1 166 ? 5.449 3.407 25.058 1.00 11.91 166 THR A O 1
ATOM 1320 N N . GLY A 1 167 ? 4.337 4.919 23.818 1.00 12.71 167 GLY A N 1
ATOM 1321 C CA . GLY A 1 167 ? 4.841 6.023 24.621 1.00 12.90 167 GLY A CA 1
ATOM 1322 C C . GLY A 1 167 ? 4.351 5.969 26.056 1.00 13.72 167 GLY A C 1
ATOM 1323 O O . GLY A 1 167 ? 5.099 6.264 26.993 1.00 14.31 167 GLY A O 1
ATOM 1324 N N . TYR A 1 168 ? 3.083 5.593 26.244 1.00 12.89 168 TYR A N 1
ATOM 1325 C CA . TYR A 1 168 ? 2.521 5.454 27.585 1.00 13.42 168 TYR A CA 1
ATOM 1326 C C . TYR A 1 168 ? 3.290 4.421 28.400 1.00 14.45 168 TYR A C 1
ATOM 1327 O O . TYR A 1 168 ? 3.642 4.672 29.560 1.00 14.26 168 TYR A O 1
ATOM 1336 N N . ILE A 1 169 ? 3.588 3.264 27.801 1.00 13.37 169 ILE A N 1
ATOM 1337 C CA . ILE A 1 169 ? 4.379 2.248 28.492 1.00 15.30 169 ILE A CA 1
ATOM 1338 C C . ILE A 1 169 ? 5.775 2.778 28.803 1.00 17.48 169 ILE A C 1
ATOM 1339 O O . ILE A 1 169 ? 6.313 2.546 29.894 1.00 14.96 169 ILE A O 1
ATOM 1344 N N . PHE A 1 170 ? 6.379 3.503 27.855 1.00 19.52 170 PHE A N 1
ATOM 1345 C CA . PHE A 1 170 ? 7.710 4.070 28.073 1.00 14.84 170 PHE A CA 1
ATOM 1346 C C . PHE A 1 170 ? 7.710 5.047 29.243 1.00 16.54 170 PHE A C 1
ATOM 1347 O O . PHE A 1 170 ? 8.559 4.960 30.139 1.00 16.73 170 PHE A O 1
ATOM 1355 N N . ILE A 1 171 ? 6.763 5.988 29.255 1.00 16.60 171 ILE A N 1
ATOM 1356 C CA . ILE A 1 171 ? 6.715 6.955 30.349 1.00 16.48 171 ILE A CA 1
ATOM 1357 C C . ILE A 1 171 ? 6.369 6.261 31.664 1.00 15.85 171 ILE A C 1
ATOM 1358 O O . ILE A 1 171 ? 6.878 6.644 32.726 1.00 17.91 171 ILE A O 1
ATOM 1363 N N . GLY A 1 172 ? 5.527 5.224 31.621 1.00 17.96 172 GLY A N 1
ATOM 1364 C CA . GLY A 1 172 ? 5.301 4.419 32.813 1.00 17.06 172 GLY A CA 1
ATOM 1365 C C . GLY A 1 172 ? 6.582 3.814 33.356 1.00 23.89 172 GLY A C 1
ATOM 1366 O O . GLY A 1 172 ? 6.817 3.816 34.569 1.00 22.74 172 GLY A O 1
ATOM 1367 N N . PHE A 1 173 ? 7.427 3.288 32.465 1.00 22.53 173 PHE A N 1
ATOM 1368 C CA . PHE A 1 173 ? 8.748 2.814 32.867 1.00 17.98 173 PHE A CA 1
ATOM 1369 C C . PHE A 1 173 ? 9.530 3.914 33.572 1.00 21.67 173 PHE A C 1
ATOM 1370 O O . PHE A 1 173 ? 10.063 3.712 34.670 1.00 17.57 173 PHE A O 1
ATOM 1378 N N . ALA A 1 174 ? 9.607 5.092 32.947 1.00 14.93 174 ALA A N 1
ATOM 1379 C CA . ALA A 1 174 ? 10.454 6.163 33.464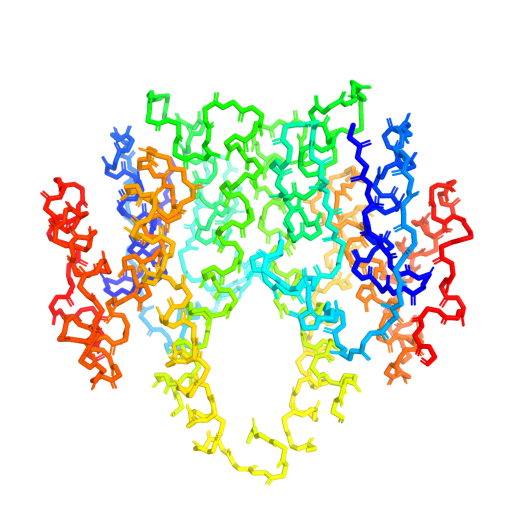 1.00 17.71 174 ALA A CA 1
ATOM 1380 C C . ALA A 1 174 ? 10.001 6.621 34.846 1.00 17.76 174 ALA A C 1
ATOM 1381 O O . ALA A 1 174 ? 10.827 6.805 35.748 1.00 20.45 174 ALA A O 1
ATOM 1383 N N . VAL A 1 175 ? 8.695 6.807 35.030 1.00 17.38 175 VAL A N 1
ATOM 1384 C CA . VAL A 1 175 ? 8.182 7.353 36.283 1.00 19.39 175 VAL A CA 1
ATOM 1385 C C . VAL A 1 175 ? 8.091 6.273 37.357 1.00 21.42 175 VAL A C 1
ATOM 1386 O O . VAL A 1 175 ? 8.602 6.441 38.470 1.00 22.35 175 VAL A O 1
ATOM 1390 N N . ASN A 1 176 ? 7.428 5.157 37.049 1.00 18.59 176 ASN A N 1
ATOM 1391 C CA . ASN A 1 176 ? 7.128 4.149 38.060 1.00 19.94 176 ASN A CA 1
ATOM 1392 C C . ASN A 1 176 ? 8.203 3.081 38.194 1.00 28.12 176 ASN A C 1
ATOM 1393 O O . ASN A 1 176 ? 8.211 2.353 39.192 1.00 23.21 176 ASN A O 1
ATOM 1398 N N . GLY A 1 177 ? 9.100 2.961 37.223 1.00 21.45 177 GLY A N 1
ATOM 1399 C CA . GLY A 1 177 ? 10.172 1.992 37.323 1.00 20.12 177 GLY A CA 1
ATOM 1400 C C . GLY A 1 177 ? 11.517 2.619 37.631 1.00 26.11 177 GLY A C 1
ATOM 1401 O O . GLY A 1 177 ? 12.294 2.075 38.419 1.00 26.84 177 GLY A O 1
ATOM 1402 N N . LEU A 1 178 ? 11.803 3.768 37.023 1.00 21.73 178 LEU A N 1
ATOM 1403 C CA . LEU A 1 178 ? 13.111 4.401 37.132 1.00 24.04 178 LEU A CA 1
ATOM 1404 C C . LEU A 1 178 ? 13.113 5.648 38.008 1.00 22.86 178 LEU A C 1
ATOM 1405 O O . LEU A 1 178 ? 14.155 6.303 38.118 1.00 25.17 178 LEU A O 1
ATOM 1410 N N . SER A 1 179 ? 11.978 6.001 38.613 1.00 20.98 179 SER A N 1
ATOM 1411 C CA . SER A 1 179 ? 11.888 7.117 39.562 1.00 25.77 179 SER A CA 1
ATOM 1412 C C . SER A 1 179 ? 12.330 8.440 38.939 1.00 29.71 179 SER A C 1
ATOM 1413 O O . SER A 1 179 ? 12.952 9.279 39.595 1.00 28.35 179 SER A O 1
ATOM 1416 N N . ILE A 1 180 ? 12.006 8.637 37.666 1.00 22.10 180 ILE A N 1
ATOM 1417 C CA . ILE A 1 180 ? 12.261 9.904 36.992 1.00 24.26 180 ILE A CA 1
ATOM 1418 C C . ILE A 1 180 ? 11.021 10.776 37.116 1.00 25.41 180 ILE A C 1
ATOM 1419 O O . ILE A 1 180 ? 9.913 10.348 36.772 1.00 23.95 180 ILE A O 1
ATOM 1424 N N . GLU A 1 181 ? 11.201 12.004 37.607 1.00 27.24 181 GLU A N 1
ATOM 1425 C CA . GLU A 1 181 ? 10.083 12.935 37.777 1.00 27.50 181 GLU A CA 1
ATOM 1426 C C . GLU A 1 181 ? 9.776 13.612 36.439 1.00 26.36 181 GLU A C 1
ATOM 1427 O O . GLU A 1 181 ? 10.011 14.803 36.226 1.00 29.70 181 GLU A O 1
ATOM 1433 N N . VAL A 1 182 ? 9.215 12.813 35.528 1.00 23.95 182 VAL A N 1
ATOM 1434 C CA . VAL A 1 182 ? 8.977 13.275 34.161 1.00 22.87 182 VAL A CA 1
ATOM 1435 C C . VAL A 1 182 ? 7.989 14.432 34.151 1.00 23.41 182 VAL A C 1
ATOM 1436 O O . VAL A 1 182 ? 8.203 15.451 33.484 1.00 22.09 182 VAL A O 1
ATOM 1440 N N . PHE A 1 183 ? 6.896 14.295 34.904 1.00 20.44 183 PHE A N 1
ATOM 1441 C CA . PHE A 1 183 ? 5.782 15.225 34.772 1.00 21.58 183 PHE A CA 1
ATOM 1442 C C . PHE A 1 183 ? 6.090 16.582 35.389 1.00 26.57 183 PHE A C 1
ATOM 1443 O O . PHE A 1 183 ? 5.541 17.596 34.946 1.00 28.53 183 PHE A O 1
ATOM 1451 N N . GLU A 1 184 ? 6.956 16.625 36.405 1.00 26.84 184 GLU A N 1
ATOM 1452 C CA . GLU A 1 184 ? 7.387 17.911 36.945 1.00 35.61 184 GLU A CA 1
ATOM 1453 C C . GLU A 1 184 ? 8.170 18.705 35.910 1.00 32.10 184 GLU A C 1
ATOM 1454 O O . GLU A 1 184 ? 7.996 19.923 35.784 1.00 35.60 184 GLU A O 1
ATOM 1460 N N . LYS A 1 185 ? 9.035 18.029 35.156 1.00 24.14 185 LYS A N 1
ATOM 1461 C CA . LYS A 1 185 ? 9.981 18.699 34.236 1.00 25.37 185 LYS A CA 1
ATOM 1462 C C . LYS A 1 185 ? 9.435 18.854 32.818 1.00 28.02 185 LYS A C 1
ATOM 1463 O O . LYS A 1 185 ? 9.928 19.744 32.127 1.00 23.05 185 LYS A O 1
ATOM 1469 N N . TYR A 1 186 ? 8.451 18.067 32.394 1.00 19.15 186 TYR A N 1
ATOM 1470 C CA . TYR A 1 186 ? 8.024 18.058 30.997 1.00 22.09 186 TYR A CA 1
ATOM 1471 C C . TYR A 1 186 ? 6.508 18.185 30.929 1.00 24.04 186 TYR A C 1
ATOM 1472 O O . TYR A 1 186 ? 5.784 17.180 30.868 1.00 21.81 186 TYR A O 1
ATOM 1481 N N . PRO A 1 187 ? 5.993 19.420 30.926 1.00 21.38 187 PRO A N 1
ATOM 1482 C CA . PRO A 1 187 ? 4.537 19.613 31.010 1.00 19.04 187 PRO A CA 1
ATOM 1483 C C . PRO A 1 187 ? 3.783 19.092 29.805 1.00 16.76 187 PRO A C 1
ATOM 1484 O O . PRO A 1 187 ? 2.609 18.724 29.938 1.00 18.13 187 PRO A O 1
ATOM 1488 N N . ASN A 1 188 ? 4.412 19.063 28.630 1.00 16.54 188 ASN A N 1
ATOM 1489 C CA . ASN A 1 188 ? 3.724 18.578 27.440 1.00 18.47 188 ASN A CA 1
ATOM 1490 C C . ASN A 1 188 ? 3.595 17.060 27.459 1.00 16.43 188 ASN A C 1
ATOM 1491 O O . ASN A 1 188 ? 2.564 16.516 27.050 1.00 15.95 188 ASN A O 1
ATOM 1496 N N . ILE A 1 189 ? 4.624 16.357 27.936 1.00 16.39 189 ILE A N 1
ATOM 1497 C CA . ILE A 1 189 ? 4.460 14.932 28.213 1.00 15.29 189 ILE A CA 1
ATOM 1498 C C . ILE A 1 189 ? 3.361 14.726 29.247 1.00 16.73 189 ILE A C 1
ATOM 1499 O O . ILE A 1 189 ? 2.521 13.830 29.115 1.00 17.09 189 ILE A O 1
ATOM 1504 N N . ALA A 1 190 ? 3.342 15.565 30.284 1.00 17.20 190 ALA A N 1
ATOM 1505 C CA . ALA A 1 190 ? 2.334 15.422 31.328 1.00 16.71 190 ALA A CA 1
ATOM 1506 C C . ALA A 1 190 ? 0.933 15.637 30.765 1.00 16.03 190 ALA A C 1
ATOM 1507 O O . ALA A 1 190 ? 0.023 14.840 31.022 1.00 17.75 190 ALA A O 1
ATOM 1509 N N . ARG A 1 191 ? 0.748 16.710 29.988 1.00 15.08 191 ARG A N 1
ATOM 1510 C CA . ARG A 1 191 ? -0.531 16.964 29.322 1.00 15.33 191 ARG A CA 1
ATOM 1511 C C . ARG A 1 191 ? -0.974 15.758 28.505 1.00 15.10 191 ARG A C 1
ATOM 1512 O O . ARG A 1 191 ? -2.113 15.290 28.624 1.00 17.14 191 ARG A O 1
ATOM 1520 N N . TRP A 1 192 ? -0.091 15.276 27.631 1.00 17.92 192 TRP A N 1
ATOM 1521 C CA . TRP A 1 192 ? -0.413 14.131 26.786 1.00 15.52 192 TRP A CA 1
ATOM 1522 C C . TRP A 1 192 ? -0.693 12.892 27.627 1.00 15.45 192 TRP A C 1
ATOM 1523 O O . TRP A 1 192 ? -1.655 12.160 27.367 1.00 16.36 192 TRP A O 1
ATOM 1534 N N . PHE A 1 193 ? 0.124 12.652 28.655 1.00 16.25 193 PHE A N 1
ATOM 1535 C CA . PHE A 1 193 ? -0.073 11.467 29.482 1.00 15.86 193 PHE A CA 1
ATOM 1536 C C . PHE A 1 193 ? -1.385 11.540 30.256 1.00 20.71 193 PHE A C 1
ATOM 1537 O O . PHE A 1 193 ? -2.092 10.533 30.381 1.00 16.60 193 PHE A O 1
ATOM 1545 N N . GLU A 1 194 ? -1.721 12.715 30.794 1.00 19.93 194 GLU A N 1
ATOM 1546 C CA . GLU A 1 194 ? -3.020 12.877 31.442 1.00 19.90 194 GLU A CA 1
ATOM 1547 C C . GLU A 1 194 ? -4.148 12.540 30.474 1.00 23.52 194 GLU A C 1
ATOM 1548 O O . GLU A 1 194 ? -5.134 11.897 30.851 1.00 22.85 194 GLU A O 1
ATOM 1554 N N . GLN A 1 195 ? -3.994 12.943 29.213 1.00 18.28 195 GLN A N 1
ATOM 1555 C CA . GLN A 1 195 ? -5.006 12.699 28.193 1.00 19.83 195 GLN A CA 1
ATOM 1556 C C . GLN A 1 195 ? -5.104 11.214 27.856 1.00 20.56 195 GLN A C 1
ATOM 1557 O O . GLN A 1 195 ? -6.192 10.629 27.879 1.00 21.23 195 GLN A O 1
ATOM 1563 N N . VAL A 1 196 ? -3.967 10.587 27.553 1.00 18.43 196 VAL A N 1
ATOM 1564 C CA . VAL A 1 196 ? -3.970 9.189 27.132 1.00 18.70 196 VAL A CA 1
ATOM 1565 C C . VAL A 1 196 ? -4.373 8.274 28.284 1.00 20.49 196 VAL A C 1
ATOM 1566 O O . VAL A 1 196 ? -5.163 7.339 28.102 1.00 18.62 196 VAL A O 1
ATOM 1570 N N . SER A 1 197 ? -3.852 8.528 29.488 1.00 18.79 197 SER A N 1
ATOM 1571 C CA . SER A 1 197 ? -4.160 7.663 30.623 1.00 20.78 197 SER A CA 1
ATOM 1572 C C . SER A 1 197 ? -5.624 7.729 31.039 1.00 21.61 197 SER A C 1
ATOM 1573 O O . SER A 1 197 ? -6.056 6.898 31.845 1.00 22.81 197 SER A O 1
ATOM 1576 N N . ALA A 1 198 ? -6.390 8.687 30.517 1.00 21.29 198 ALA A N 1
ATOM 1577 C CA . ALA A 1 198 ? -7.818 8.782 30.784 1.00 23.86 198 ALA A CA 1
ATOM 1578 C C . ALA A 1 198 ? -8.669 7.956 29.824 1.00 29.30 198 ALA A C 1
ATOM 1579 O O . ALA A 1 198 ? -9.875 7.815 30.059 1.00 24.14 198 ALA A O 1
ATOM 1581 N N . ARG A 1 199 ? -8.084 7.415 28.756 1.00 23.68 199 ARG A N 1
ATOM 1582 C CA . ARG A 1 199 ? -8.853 6.647 27.786 1.00 22.55 199 ARG A CA 1
ATOM 1583 C C . ARG A 1 199 ? -9.343 5.341 28.404 1.00 21.15 199 ARG A C 1
ATOM 1584 O O . ARG A 1 199 ? -8.671 4.736 29.241 1.00 22.04 199 ARG A O 1
ATOM 1592 N N . ASP A 1 200 ? -10.531 4.907 27.971 1.00 22.20 200 ASP A N 1
ATOM 1593 C CA . ASP A 1 200 ? -11.141 3.705 28.541 1.00 21.75 200 ASP A CA 1
ATOM 1594 C C . ASP A 1 200 ? -10.233 2.487 28.402 1.00 24.02 200 ASP A C 1
ATOM 1595 O O . ASP A 1 200 ? -10.158 1.654 29.312 1.00 23.38 200 ASP A O 1
ATOM 1600 N N . ALA A 1 201 ? -9.535 2.362 27.270 1.00 22.91 201 ALA A N 1
ATOM 1601 C CA . ALA A 1 201 ? -8.713 1.179 27.036 1.00 20.68 201 ALA A CA 1
ATOM 1602 C C . ALA A 1 201 ? -7.512 1.105 27.968 1.00 20.91 201 ALA A C 1
ATOM 1603 O O . ALA A 1 201 ? -6.939 0.024 28.136 1.00 18.97 201 ALA A O 1
ATOM 1605 N N . PHE A 1 202 ? -7.117 2.221 28.572 1.00 17.67 202 PHE A N 1
ATOM 1606 C CA . PHE A 1 202 ? -5.972 2.239 29.471 1.00 19.99 202 PHE A CA 1
ATOM 1607 C C . PHE A 1 202 ? -6.361 2.018 30.925 1.00 24.73 202 PHE A C 1
ATOM 1608 O O . PHE A 1 202 ? -5.476 1.838 31.768 1.00 23.32 202 PHE A O 1
ATOM 1616 N N . GLN A 1 203 ? -7.652 2.020 31.237 1.00 23.26 203 GLN A N 1
ATOM 1617 C CA . GLN A 1 203 ? -8.085 1.747 32.598 1.00 32.02 203 GLN A CA 1
ATOM 1618 C C . GLN A 1 203 ? -7.781 0.298 32.955 1.00 29.66 203 GLN A C 1
ATOM 1619 O O . GLN A 1 203 ? -7.898 -0.602 32.117 1.00 32.38 203 GLN A O 1
ATOM 1625 N N . SER A 1 204 ? -7.360 0.081 34.201 1.00 40.21 204 SER A N 1
ATOM 1626 C CA . SER A 1 204 ? -6.934 -1.236 34.683 1.00 50.68 204 SER A CA 1
ATOM 1627 C C . SER A 1 204 ? -5.759 -1.789 33.878 1.00 41.18 204 SER A C 1
ATOM 1628 O O . SER A 1 204 ? -5.578 -3.005 33.781 1.00 42.08 204 SER A O 1
ATOM 1631 N N . SER A 1 205 ? -4.947 -0.903 33.294 1.00 32.00 205 SER A N 1
ATOM 1632 C CA . SER A 1 205 ? -3.701 -1.328 32.667 1.00 29.06 205 SER A CA 1
ATOM 1633 C C . SER A 1 205 ? -2.678 -1.810 33.681 1.00 26.60 205 SER A C 1
ATOM 1634 O O . SER A 1 205 ? -1.637 -2.342 33.281 1.00 26.92 205 SER A O 1
ATOM 1637 N N . GLY A 1 206 ? -2.939 -1.622 34.971 1.00 29.11 206 GLY A N 1
ATOM 1638 C CA . GLY A 1 206 ? -1.981 -1.986 35.991 1.00 31.80 206 GLY A CA 1
ATOM 1639 C C . GLY A 1 206 ? -0.834 -1.021 36.146 1.00 27.71 206 GLY A C 1
ATOM 1640 O O . GLY A 1 206 ? 0.178 -1.380 36.757 1.00 25.32 206 GLY A O 1
ATOM 1641 N N . LEU A 1 207 ? -0.967 0.199 35.613 1.00 24.97 207 LEU A N 1
ATOM 1642 C CA . LEU A 1 207 ? 0.121 1.175 35.651 1.00 23.51 207 LEU A CA 1
ATOM 1643 C C . LEU A 1 207 ? 0.743 1.280 37.037 1.00 19.89 207 LEU A C 1
ATOM 1644 O O . LEU A 1 207 ? 1.971 1.330 37.175 1.00 21.53 207 LEU A O 1
ATOM 1649 N N . GLU A 1 208 ? -0.092 1.288 38.078 1.00 25.10 208 GLU A N 1
ATOM 1650 C CA . GLU A 1 208 ? 0.403 1.472 39.438 1.00 29.18 208 GLU A CA 1
ATOM 1651 C C . GLU A 1 208 ? 1.261 0.302 39.907 1.00 32.32 208 GLU A C 1
ATOM 1652 O O . GLU A 1 208 ? 2.119 0.481 40.779 1.00 32.17 208 GLU A O 1
ATOM 1658 N N . VAL A 1 209 ? 1.051 -0.892 39.350 1.00 24.60 209 VAL A N 1
ATOM 1659 C CA . VAL A 1 209 ? 1.774 -2.090 39.757 1.00 31.63 209 VAL A CA 1
ATOM 1660 C C . VAL A 1 209 ? 2.573 -2.710 38.623 1.00 31.38 209 VAL A C 1
ATOM 1661 O O . VAL A 1 209 ? 3.245 -3.726 38.839 1.00 29.82 209 VAL A O 1
ATOM 1665 N N . LEU A 1 210 ? 2.529 -2.129 37.422 1.00 28.47 210 LEU A N 1
ATOM 1666 C CA . LEU A 1 210 ? 3.129 -2.771 36.257 1.00 29.03 210 LEU A CA 1
ATOM 1667 C C . LEU A 1 210 ? 4.649 -2.824 36.348 1.00 34.36 210 LEU A C 1
ATOM 1668 O O . LEU A 1 210 ? 5.273 -3.712 35.753 1.00 30.62 210 LEU A O 1
ATOM 1673 N N . PHE A 1 211 ? 5.263 -1.903 37.089 1.00 23.41 211 PHE A N 1
ATOM 1674 C CA . PHE A 1 211 ? 6.715 -1.776 37.105 1.00 34.38 211 PHE A CA 1
ATOM 1675 C C . PHE A 1 211 ? 7.296 -2.000 38.498 1.00 37.87 211 PHE A C 1
ATOM 1676 O O . PHE A 1 211 ? 8.349 -1.455 38.836 1.00 38.78 211 PHE A O 1
ATOM 1684 N N . GLN A 1 212 ? 6.629 -2.814 39.308 1.00 47.38 212 GLN A N 1
ATOM 1685 C CA . GLN A 1 212 ? 7.169 -3.207 40.604 1.00 52.15 212 GLN A CA 1
ATOM 1686 C C . GLN A 1 212 ? 8.356 -4.147 40.420 1.00 56.21 212 GLN A C 1
ATOM 1687 O O . GLN A 1 212 ? 8.504 -4.773 39.370 1.00 56.41 212 GLN A O 1
ATOM 1693 N N . MET B 1 1 ? 9.518 14.951 -4.162 1.00 32.39 1 MET B N 1
ATOM 1694 C CA . MET B 1 1 ? 10.261 14.587 -2.960 1.00 27.54 1 MET B CA 1
ATOM 1695 C C . MET B 1 1 ? 11.737 14.372 -3.275 1.00 22.76 1 MET B C 1
ATOM 1696 O O . MET B 1 1 ? 12.107 14.131 -4.422 1.00 24.46 1 MET B O 1
ATOM 1701 N N . LYS B 1 2 ? 12.577 14.466 -2.246 1.00 21.93 2 LYS B N 1
ATOM 1702 C CA . LYS B 1 2 ? 14.014 14.277 -2.386 1.00 17.43 2 LYS B CA 1
ATOM 1703 C C . LYS B 1 2 ? 14.526 13.469 -1.204 1.00 16.97 2 LYS B C 1
ATOM 1704 O O . LYS B 1 2 ? 13.988 13.552 -0.097 1.00 16.81 2 LYS B O 1
ATOM 1710 N N . LEU B 1 3 ? 15.582 12.699 -1.445 1.00 18.27 3 LEU B N 1
ATOM 1711 C CA . LEU B 1 3 ? 16.167 11.820 -0.440 1.00 16.56 3 LEU B CA 1
ATOM 1712 C C . LEU B 1 3 ? 17.565 12.313 -0.087 1.00 16.44 3 LEU B C 1
ATOM 1713 O O . LEU B 1 3 ? 18.461 12.306 -0.939 1.00 18.46 3 LEU B O 1
ATOM 1718 N N . TYR B 1 4 ? 17.749 12.731 1.166 1.00 15.37 4 TYR B N 1
ATOM 1719 C CA . TYR B 1 4 ? 19.051 13.153 1.669 1.00 18.49 4 TYR B CA 1
ATOM 1720 C C . TYR B 1 4 ? 19.801 11.946 2.214 1.00 19.91 4 TYR B C 1
ATOM 1721 O O . TYR B 1 4 ? 19.251 11.167 3.000 1.00 16.25 4 TYR B O 1
ATOM 1730 N N . GLU B 1 5 ? 21.060 11.805 1.807 1.00 22.31 5 GLU B N 1
ATOM 1731 C CA . GLU B 1 5 ? 21.839 10.621 2.142 1.00 19.06 5 GLU B CA 1
ATOM 1732 C C . GLU B 1 5 ? 23.317 10.973 2.103 1.00 20.77 5 GLU B C 1
ATOM 1733 O O . GLU B 1 5 ? 23.723 11.948 1.464 1.00 18.23 5 GLU B O 1
ATOM 1739 N N . THR B 1 6 ? 24.117 10.170 2.802 1.00 17.15 6 THR B N 1
ATOM 1740 C CA . THR B 1 6 ? 25.561 10.176 2.615 1.00 13.71 6 THR B CA 1
ATOM 1741 C C . THR B 1 6 ? 25.948 9.064 1.641 1.00 20.54 6 THR B C 1
ATOM 1742 O O . THR B 1 6 ? 25.147 8.185 1.312 1.00 17.06 6 THR B O 1
ATOM 1746 N N . ALA B 1 7 ? 27.208 9.102 1.196 1.00 15.47 7 ALA B N 1
ATOM 1747 C CA . ALA B 1 7 ? 27.596 8.373 -0.010 1.00 20.74 7 ALA B CA 1
ATOM 1748 C C . ALA B 1 7 ? 27.557 6.861 0.183 1.00 21.37 7 ALA B C 1
ATOM 1749 O O . ALA B 1 7 ? 27.173 6.125 -0.735 1.00 21.91 7 ALA B O 1
ATOM 1751 N N . MET B 1 8 ? 27.958 6.372 1.358 1.00 16.19 8 MET B N 1
ATOM 1752 C CA . MET B 1 8 ? 28.164 4.930 1.528 1.00 20.35 8 MET B CA 1
ATOM 1753 C C . MET B 1 8 ? 27.983 4.596 3.011 1.00 22.93 8 MET B C 1
ATOM 1754 O O . MET B 1 8 ? 28.948 4.504 3.774 1.00 21.68 8 MET B O 1
ATOM 1759 N N A THR B 1 9 ? 26.727 4.428 3.423 0.65 18.89 9 THR B N 1
ATOM 1760 N N B THR B 1 9 ? 26.725 4.396 3.408 0.35 19.04 9 THR B N 1
ATOM 1761 C CA A THR B 1 9 ? 26.445 4.080 4.801 0.65 19.11 9 THR B CA 1
ATOM 1762 C CA B THR B 1 9 ? 26.364 4.146 4.796 0.35 19.23 9 THR B CA 1
ATOM 1763 C C A THR B 1 9 ? 25.267 3.114 4.829 0.65 17.55 9 THR B C 1
ATOM 1764 C C B THR B 1 9 ? 25.242 3.116 4.823 0.35 17.60 9 THR B C 1
ATOM 1765 O O A THR B 1 9 ? 24.356 3.213 3.994 0.65 18.08 9 THR B O 1
ATOM 1766 O O B THR B 1 9 ? 24.325 3.186 3.991 0.35 18.25 9 THR B O 1
ATOM 1773 N N . PRO B 1 10 ? 25.286 2.146 5.748 1.00 18.78 10 PRO B N 1
ATOM 1774 C CA . PRO B 1 10 ? 24.269 1.076 5.714 1.00 17.46 10 PRO B CA 1
ATOM 1775 C C . PRO B 1 10 ? 22.831 1.559 5.794 1.00 16.07 10 PRO B C 1
ATOM 1776 O O . PRO B 1 10 ? 21.968 1.019 5.089 1.00 14.68 10 PRO B O 1
ATOM 1780 N N A SER B 1 11 ? 22.567 2.559 6.642 0.68 15.19 11 SER B N 1
ATOM 1781 N N B SER B 1 11 ? 22.525 2.563 6.615 0.32 15.24 11 SER B N 1
ATOM 1782 C CA A SER B 1 11 ? 21.225 3.110 6.798 0.68 17.48 11 SER B CA 1
ATOM 1783 C CA B SER B 1 11 ? 21.124 2.950 6.745 0.32 17.32 11 SER B CA 1
ATOM 1784 C C A SER B 1 11 ? 20.651 3.561 5.467 0.68 16.06 11 SER B C 1
ATOM 1785 C C B SER B 1 11 ? 20.592 3.672 5.509 0.32 16.11 11 SER B C 1
ATOM 1786 O O A SER B 1 11 ? 19.486 3.294 5.146 0.68 14.69 11 SER B O 1
ATOM 1787 O O B SER B 1 11 ? 19.374 3.687 5.297 0.32 15.15 11 SER B O 1
ATOM 1792 N N . CYS B 1 12 ? 21.464 4.258 4.682 1.00 17.73 12 CYS B N 1
ATOM 1793 C CA . CYS B 1 12 ? 21.007 4.800 3.410 1.00 13.34 12 CYS B CA 1
ATOM 1794 C C . CYS B 1 12 ? 20.907 3.715 2.349 1.00 14.26 12 CYS B C 1
ATOM 1795 O O . CYS B 1 12 ? 20.008 3.760 1.501 1.00 13.87 12 CYS B O 1
ATOM 1798 N N . LYS B 1 13 ? 21.806 2.731 2.390 1.00 13.28 13 LYS B N 1
ATOM 1799 C CA . LYS B 1 13 ? 21.738 1.623 1.443 1.00 13.97 13 LYS B CA 1
ATOM 1800 C C . LYS B 1 13 ? 20.473 0.796 1.631 1.00 14.45 13 LYS B C 1
ATOM 1801 O O . LYS B 1 13 ? 19.956 0.235 0.658 1.00 14.68 13 LYS B O 1
ATOM 1807 N N . ARG B 1 14 ? 19.960 0.707 2.865 1.00 12.90 14 ARG B N 1
ATOM 1808 C CA . ARG B 1 14 ? 18.691 0.015 3.081 1.00 11.83 14 ARG B CA 1
ATOM 1809 C C . ARG B 1 14 ? 17.588 0.621 2.222 1.00 13.89 14 ARG B C 1
ATOM 1810 O O . ARG B 1 14 ? 16.807 -0.105 1.596 1.00 13.42 14 ARG B O 1
ATOM 1818 N N . VAL B 1 15 ? 17.529 1.952 2.159 1.00 12.58 15 VAL B N 1
ATOM 1819 C CA . VAL B 1 15 ? 16.533 2.621 1.328 1.00 13.39 15 VAL B CA 1
ATOM 1820 C C . VAL B 1 15 ? 16.879 2.481 -0.150 1.00 12.86 15 VAL B C 1
ATOM 1821 O O . VAL B 1 15 ? 15.994 2.281 -0.990 1.00 15.59 15 VAL B O 1
ATOM 1825 N N . SER B 1 16 ? 18.166 2.596 -0.495 1.00 14.16 16 SER B N 1
ATOM 1826 C CA . SER B 1 16 ? 18.574 2.514 -1.897 1.00 15.62 16 SER B CA 1
ATOM 1827 C C . SER B 1 16 ? 18.199 1.171 -2.514 1.00 16.93 16 SER B C 1
ATOM 1828 O O . SER B 1 16 ? 17.711 1.115 -3.649 1.00 14.05 16 SER B O 1
ATOM 1831 N N . ILE B 1 17 ? 18.432 0.076 -1.787 1.00 13.47 17 ILE B N 1
ATOM 1832 C CA . ILE B 1 17 ? 18.098 -1.248 -2.305 1.00 11.68 17 ILE B CA 1
ATOM 1833 C C . ILE B 1 17 ? 16.589 -1.404 -2.436 1.00 15.65 17 ILE B C 1
ATOM 1834 O O . ILE B 1 17 ? 16.086 -1.926 -3.439 1.00 12.94 17 ILE B O 1
ATOM 1839 N N . PHE B 1 18 ? 15.848 -0.962 -1.417 1.00 14.51 18 PHE B N 1
ATOM 1840 C CA . PHE B 1 18 ? 14.390 -1.012 -1.457 1.00 13.91 18 PHE B CA 1
ATOM 1841 C C . PHE B 1 18 ? 13.849 -0.284 -2.683 1.00 15.00 18 PHE B C 1
ATOM 1842 O O . PHE B 1 18 ? 12.979 -0.800 -3.395 1.00 13.84 18 PHE B O 1
ATOM 1850 N N . LEU B 1 19 ? 14.361 0.923 -2.946 1.00 13.10 19 LEU B N 1
ATOM 1851 C CA . LEU B 1 19 ? 13.896 1.704 -4.091 1.00 15.20 19 LEU B CA 1
ATOM 1852 C C . LEU B 1 19 ? 14.163 0.989 -5.409 1.00 18.41 19 LEU B C 1
ATOM 1853 O O . LEU B 1 19 ? 13.317 0.996 -6.310 1.00 15.48 19 LEU B O 1
ATOM 1858 N N . LYS B 1 20 ? 15.345 0.384 -5.551 1.00 14.58 20 LYS B N 1
ATOM 1859 C CA . LYS B 1 20 ? 15.642 -0.363 -6.769 1.00 16.26 20 LYS B CA 1
ATOM 1860 C C . LYS B 1 20 ? 14.719 -1.566 -6.912 1.00 18.89 20 LYS B C 1
ATOM 1861 O O . LYS B 1 20 ? 14.301 -1.906 -8.026 1.00 21.53 20 LYS B O 1
ATOM 1867 N N . GLU B 1 21 ? 14.391 -2.223 -5.796 1.00 16.08 21 GLU B N 1
ATOM 1868 C CA . GLU B 1 21 ? 13.507 -3.384 -5.856 1.00 17.52 21 GLU B CA 1
ATOM 1869 C C . GLU B 1 21 ? 12.142 -3.011 -6.423 1.00 17.20 21 GLU B C 1
ATOM 1870 O O . GLU B 1 21 ? 11.618 -3.699 -7.305 1.00 16.75 21 GLU B O 1
ATOM 1876 N N . ILE B 1 22 ? 11.547 -1.915 -5.939 1.00 14.62 22 ILE B N 1
ATOM 1877 C CA . ILE B 1 22 ? 10.196 -1.562 -6.368 1.00 18.64 22 ILE B CA 1
ATOM 1878 C C . ILE B 1 22 ? 10.186 -0.716 -7.632 1.00 21.53 22 ILE B C 1
ATOM 1879 O O . ILE B 1 22 ? 9.104 -0.337 -8.107 1.00 18.85 22 ILE B O 1
ATOM 1884 N N . GLY B 1 23 ? 11.351 -0.412 -8.196 1.00 16.87 23 GLY B N 1
ATOM 1885 C CA . GLY B 1 23 ? 11.407 0.327 -9.441 1.00 19.49 23 GLY B CA 1
ATOM 1886 C C . GLY B 1 23 ? 11.133 1.804 -9.307 1.00 24.85 23 GLY B C 1
ATOM 1887 O O . GLY B 1 23 ? 10.670 2.430 -10.266 1.00 24.45 23 GLY B O 1
ATOM 1888 N N . GLY B 1 24 ? 11.405 2.384 -8.143 1.00 18.93 24 GLY B N 1
ATOM 1889 C CA . GLY B 1 24 ? 11.160 3.790 -7.903 1.00 20.66 24 GLY B CA 1
ATOM 1890 C C . GLY B 1 24 ? 12.415 4.619 -8.104 1.00 25.97 24 GLY B C 1
ATOM 1891 O O . GLY B 1 24 ? 13.532 4.140 -7.922 1.00 24.78 24 GLY B O 1
ATOM 1892 N N . GLU B 1 25 ? 12.214 5.876 -8.488 1.00 21.13 25 GLU B N 1
ATOM 1893 C CA . GLU B 1 25 ? 13.303 6.827 -8.674 1.00 26.96 25 GLU B CA 1
ATOM 1894 C C . GLU B 1 25 ? 12.998 8.067 -7.851 1.00 30.22 25 GLU B C 1
ATOM 1895 O O . GLU B 1 25 ? 11.914 8.647 -7.976 1.00 22.59 25 GLU B O 1
ATOM 1901 N N . VAL B 1 26 ? 13.942 8.459 -6.998 1.00 22.28 26 VAL B N 1
ATOM 1902 C CA . VAL B 1 26 ? 13.802 9.626 -6.137 1.00 20.09 26 VAL B CA 1
ATOM 1903 C C . VAL B 1 26 ? 15.079 10.445 -6.244 1.00 19.42 26 VAL B C 1
ATOM 1904 O O . VAL B 1 26 ? 16.181 9.901 -6.109 1.00 21.90 26 VAL B O 1
ATOM 1908 N N . GLU B 1 27 ? 14.930 11.745 -6.487 1.00 22.14 27 GLU B N 1
ATOM 1909 C CA . GLU B 1 27 ? 16.086 12.630 -6.550 1.00 19.21 27 GLU B CA 1
ATOM 1910 C C . GLU B 1 27 ? 16.878 12.567 -5.251 1.00 19.74 27 GLU B C 1
ATOM 1911 O O . GLU B 1 27 ? 16.312 12.662 -4.158 1.00 21.48 27 GLU B O 1
ATOM 1917 N N . ARG B 1 28 ? 18.191 12.396 -5.374 1.00 19.87 28 ARG B N 1
ATOM 1918 C CA . ARG B 1 28 ? 19.084 12.325 -4.228 1.00 17.69 28 ARG B CA 1
ATOM 1919 C C . ARG B 1 28 ? 19.756 13.670 -3.990 1.00 21.31 28 ARG B C 1
ATOM 1920 O O . ARG B 1 28 ? 20.057 14.408 -4.929 1.00 20.52 28 ARG B O 1
ATOM 1928 N N . VAL B 1 29 ? 19.995 13.975 -2.717 1.00 21.02 29 VAL B N 1
ATOM 1929 C CA . VAL B 1 29 ? 20.811 15.114 -2.309 1.00 21.05 29 VAL B CA 1
ATOM 1930 C C . VAL B 1 29 ? 21.899 14.584 -1.386 1.00 23.77 29 VAL B C 1
ATOM 1931 O O . VAL B 1 29 ? 21.598 14.065 -0.303 1.00 22.01 29 VAL B O 1
ATOM 1935 N N . ALA B 1 30 ? 23.153 14.708 -1.811 1.00 17.73 30 ALA B N 1
ATOM 1936 C CA . ALA B 1 30 ? 24.271 14.238 -1.008 1.00 18.10 30 ALA B CA 1
ATOM 1937 C C . ALA B 1 30 ? 24.558 15.205 0.132 1.00 17.47 30 ALA B C 1
ATOM 1938 O O . ALA B 1 30 ? 24.518 16.426 -0.045 1.00 19.29 30 ALA B O 1
ATOM 1940 N N . LEU B 1 31 ? 24.849 14.645 1.306 1.00 16.25 31 LEU B N 1
ATOM 1941 C CA . LEU B 1 31 ? 25.266 15.392 2.482 1.00 16.37 31 LEU B CA 1
ATOM 1942 C C . LEU B 1 31 ? 26.662 14.953 2.904 1.00 16.73 31 LEU B C 1
ATOM 1943 O O . LEU B 1 31 ? 27.115 13.854 2.574 1.00 18.27 31 LEU B O 1
ATOM 1948 N N . ASN B 1 32 ? 27.344 15.820 3.647 1.00 14.15 32 ASN B N 1
ATOM 1949 C CA . ASN B 1 32 ? 28.580 15.408 4.307 1.00 19.13 32 ASN B CA 1
ATOM 1950 C C . ASN B 1 32 ? 28.300 14.423 5.437 1.00 22.68 32 ASN B C 1
ATOM 1951 O O . ASN B 1 32 ? 27.246 14.457 6.070 1.00 21.86 32 ASN B O 1
ATOM 1956 N N . VAL B 1 33 ? 29.276 13.553 5.702 1.00 24.33 33 VAL B N 1
ATOM 1957 C CA . VAL B 1 33 ? 29.233 12.649 6.847 1.00 26.82 33 VAL B CA 1
ATOM 1958 C C . VAL B 1 33 ? 29.600 13.419 8.110 1.00 37.32 33 VAL B C 1
ATOM 1959 O O . VAL B 1 33 ? 30.516 14.249 8.101 1.00 36.10 33 VAL B O 1
ATOM 1963 N N . ARG B 1 34 ? 28.883 13.153 9.214 1.00 37.07 34 ARG B N 1
ATOM 1964 C CA . ARG B 1 34 ? 29.227 13.734 10.506 1.00 56.96 34 ARG B CA 1
ATOM 1965 C C . ARG B 1 34 ? 29.806 12.629 11.372 1.00 62.02 34 ARG B C 1
ATOM 1966 O O . ARG B 1 34 ? 31.009 12.333 11.272 1.00 79.05 34 ARG B O 1
ATOM 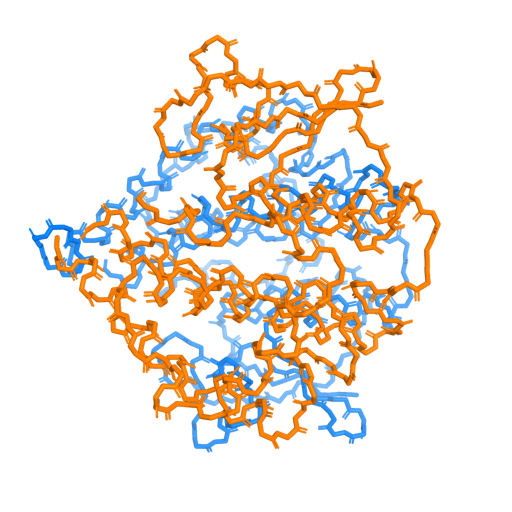1974 N N . GLU B 1 35 ? 29.019 11.998 12.246 1.00 75.21 35 GLU B N 1
ATOM 1975 C CA . GLU B 1 35 ? 29.534 10.917 13.088 1.00 84.08 35 GLU B CA 1
ATOM 1976 C C . GLU B 1 35 ? 28.359 10.071 13.562 1.00 86.05 35 GLU B C 1
ATOM 1977 O O . GLU B 1 35 ? 27.539 10.541 14.358 1.00 79.68 35 GLU B O 1
ATOM 1983 N N . GLY B 1 36 ? 28.287 8.831 13.082 1.00 91.21 36 GLY B N 1
ATOM 1984 C CA . GLY B 1 36 ? 27.220 7.922 13.458 1.00 92.09 36 GLY B CA 1
ATOM 1985 C C . GLY B 1 36 ? 25.897 8.248 12.795 1.00 87.36 36 GLY B C 1
ATOM 1986 O O . GLY B 1 36 ? 24.895 8.476 13.482 1.00 82.55 36 GLY B O 1
ATOM 1987 N N . ASP B 1 37 ? 25.886 8.277 11.460 1.00 73.22 37 ASP B N 1
ATOM 1988 C CA . ASP B 1 37 ? 24.730 8.647 10.646 1.00 67.18 37 ASP B CA 1
ATOM 1989 C C . ASP B 1 37 ? 24.315 10.099 10.843 1.00 65.18 37 ASP B C 1
ATOM 1990 O O . ASP B 1 37 ? 23.320 10.533 10.256 1.00 51.99 37 ASP B O 1
ATOM 1995 N N . ASN B 1 38 ? 2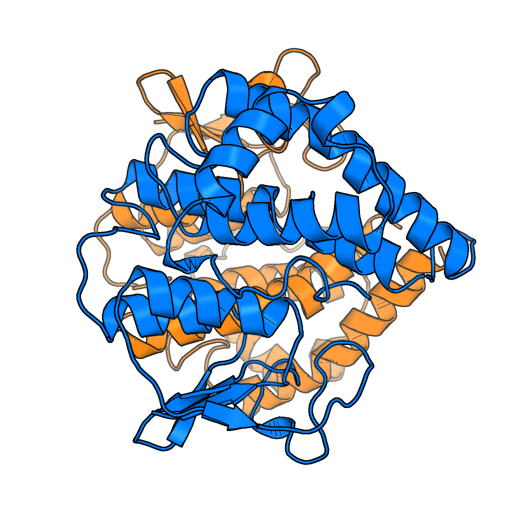5.063 10.865 11.637 1.00 72.49 38 ASN B N 1
ATOM 1996 C CA . ASN B 1 38 ? 24.560 12.109 12.203 1.00 76.82 38 ASN B CA 1
ATOM 1997 C C . ASN B 1 38 ? 24.508 13.238 11.182 1.00 89.11 38 ASN B C 1
ATOM 1998 O O . ASN B 1 38 ? 25.259 13.266 10.201 1.00 79.46 38 ASN B O 1
ATOM 2003 N N . LEU B 1 39 ? 23.605 14.179 11.441 1.00 87.45 39 LEU B N 1
ATOM 2004 C CA . LEU B 1 39 ? 23.453 15.406 10.678 1.00 81.61 39 LEU B CA 1
ATOM 2005 C C . LEU B 1 39 ? 24.217 16.537 11.353 1.00 80.57 39 LEU B C 1
ATOM 2006 O O . LEU B 1 39 ? 24.567 16.462 12.532 1.00 78.65 39 LEU B O 1
ATOM 2011 N N . SER B 1 40 ? 24.475 17.592 10.584 1.00 80.44 40 SER B N 1
ATOM 2012 C CA . SER B 1 40 ? 25.196 18.736 11.117 1.00 84.89 40 SER B CA 1
ATOM 2013 C C . SER B 1 40 ? 24.350 19.457 12.168 1.00 89.47 40 SER B C 1
ATOM 2014 O O . SER B 1 40 ? 23.151 19.208 12.324 1.00 88.92 40 SER B O 1
ATOM 2017 N N . GLU B 1 41 ? 25.000 20.367 12.900 1.00 92.97 41 GLU B N 1
ATOM 2018 C CA . GLU B 1 41 ? 24.296 21.142 13.918 1.00 89.45 41 GLU B CA 1
ATOM 2019 C C . GLU B 1 41 ? 23.202 22.009 13.306 1.00 81.88 41 GLU B C 1
ATOM 2020 O O . GLU B 1 41 ? 22.162 22.234 13.938 1.00 81.09 41 GLU B O 1
ATOM 2026 N N . SER B 1 42 ? 23.408 22.492 12.081 1.00 80.89 42 SER B N 1
ATOM 2027 C CA . SER B 1 42 ? 22.418 23.319 11.404 1.00 83.52 42 SER B CA 1
ATOM 2028 C C . SER B 1 42 ? 21.385 22.504 10.637 1.00 78.68 42 SER B C 1
ATOM 2029 O O . SER B 1 42 ? 20.365 23.063 10.216 1.00 72.33 42 SER B O 1
ATOM 2032 N N . PHE B 1 43 ? 21.618 21.202 10.459 1.00 80.60 43 PHE B N 1
ATOM 2033 C CA . PHE B 1 43 ? 20.728 20.335 9.699 1.00 76.99 43 PHE B CA 1
ATOM 2034 C C . PHE B 1 43 ? 19.973 19.334 10.570 1.00 69.48 43 PHE B C 1
ATOM 2035 O O . PHE B 1 43 ? 19.058 18.673 10.068 1.00 69.72 43 PHE B O 1
ATOM 2043 N N . LYS B 1 44 ? 20.302 19.229 11.862 1.00 76.26 44 LYS B N 1
ATOM 2044 C CA . LYS B 1 44 ? 19.795 18.132 12.685 1.00 76.74 44 LYS B CA 1
ATOM 2045 C C . LYS B 1 44 ? 18.326 18.292 13.069 1.00 72.74 44 LYS B C 1
ATOM 2046 O O . LYS B 1 44 ? 17.651 17.287 13.328 1.00 68.84 44 LYS B O 1
ATOM 2052 N N . GLN B 1 45 ? 17.810 19.525 13.127 1.00 71.53 45 GLN B N 1
ATOM 2053 C CA . GLN B 1 45 ? 16.409 19.718 13.499 1.00 63.65 45 GLN B CA 1
ATOM 2054 C C . GLN B 1 45 ? 15.452 19.207 12.430 1.00 58.21 45 GLN B C 1
ATOM 2055 O O . GLN B 1 45 ? 14.282 18.954 12.736 1.00 52.35 45 GLN B O 1
ATOM 2061 N N . LYS B 1 46 ? 15.919 19.058 11.186 1.00 63.48 46 LYS B N 1
ATOM 2062 C CA . LYS B 1 46 ? 15.095 18.474 10.133 1.00 54.71 46 LYS B CA 1
ATOM 2063 C C . LYS B 1 46 ? 14.828 16.994 10.364 1.00 48.30 46 LYS B C 1
ATOM 2064 O O . LYS B 1 46 ? 13.868 16.454 9.799 1.00 42.20 46 LYS B O 1
ATOM 2070 N N . SER B 1 47 ? 15.651 16.326 11.172 1.00 36.58 47 SER B N 1
ATOM 2071 C CA . SER B 1 47 ? 15.573 14.883 11.358 1.00 37.53 47 SER B CA 1
ATOM 2072 C C . SER B 1 47 ? 15.249 14.576 12.811 1.00 37.43 47 SER B C 1
ATOM 2073 O O . SER B 1 47 ? 16.004 14.954 13.714 1.00 33.67 47 SER B O 1
ATOM 2076 N N . VAL B 1 48 ? 14.139 13.869 13.026 1.00 32.14 48 VAL B N 1
ATOM 2077 C CA . VAL B 1 48 ? 13.695 13.567 14.384 1.00 41.02 48 VAL B CA 1
ATOM 2078 C C . VAL B 1 48 ? 14.735 12.732 15.119 1.00 39.72 48 VAL B C 1
ATOM 2079 O O . VAL B 1 48 ? 15.026 12.978 16.297 1.00 37.57 48 VAL B O 1
ATOM 2083 N N . ASN B 1 49 ? 15.317 11.739 14.445 1.00 35.48 49 ASN B N 1
ATOM 2084 C CA . ASN B 1 49 ? 16.380 10.945 15.047 1.00 28.86 49 ASN B CA 1
ATOM 2085 C C . ASN B 1 49 ? 17.764 11.541 14.814 1.00 36.65 49 ASN B C 1
ATOM 2086 O O . ASN B 1 49 ? 18.752 10.990 15.311 1.00 32.50 49 ASN B O 1
ATOM 2091 N N . GLY B 1 50 ? 17.854 12.641 14.068 1.00 37.89 50 GLY B N 1
ATOM 2092 C CA . GLY B 1 50 ? 19.115 13.329 13.862 1.00 38.65 50 GLY B CA 1
ATOM 2093 C C . GLY B 1 50 ? 20.082 12.632 12.933 1.00 45.19 50 GLY B C 1
ATOM 2094 O O . GLY B 1 50 ? 21.296 12.823 13.061 1.00 46.37 50 GLY B O 1
ATOM 2095 N N . LYS B 1 51 ? 19.582 11.835 11.988 1.00 37.07 51 LYS B N 1
ATOM 2096 C CA . LYS B 1 51 ? 20.437 11.000 11.158 1.00 40.12 51 LYS B CA 1
ATOM 2097 C C . LYS B 1 51 ? 19.919 10.969 9.724 1.00 32.36 51 LYS B C 1
ATOM 2098 O O . LYS B 1 51 ? 18.786 11.366 9.438 1.00 35.06 51 LYS B O 1
ATOM 2104 N N . VAL B 1 52 ? 20.780 10.509 8.817 1.00 23.40 52 VAL B N 1
ATOM 2105 C CA . VAL B 1 52 ? 20.401 10.153 7.449 1.00 17.22 52 VAL B CA 1
ATOM 2106 C C . VAL B 1 52 ? 20.051 8.670 7.446 1.00 22.50 52 VAL B C 1
ATOM 2107 O O . VAL B 1 52 ? 20.550 7.928 8.302 1.00 23.05 52 VAL B O 1
ATOM 2111 N N . PRO B 1 53 ? 19.225 8.178 6.506 1.00 20.07 53 PRO B N 1
ATOM 2112 C CA . PRO B 1 53 ? 18.578 8.906 5.408 1.00 19.06 53 PRO B CA 1
ATOM 2113 C C . PRO B 1 53 ? 17.406 9.770 5.858 1.00 15.46 53 PRO B C 1
ATOM 2114 O O . PRO B 1 53 ? 16.810 9.525 6.906 1.00 14.87 53 PRO B O 1
ATOM 2118 N N . LEU B 1 54 ? 17.084 10.774 5.047 1.00 14.83 54 LEU B N 1
ATOM 2119 C CA . LEU B 1 54 ? 16.006 11.709 5.344 1.00 18.06 54 LEU B CA 1
ATOM 2120 C C . LEU B 1 54 ? 15.237 11.965 4.059 1.00 14.10 54 LEU B C 1
ATOM 2121 O O . LEU B 1 54 ? 15.824 12.402 3.065 1.00 18.54 54 LEU B O 1
ATOM 2126 N N . LEU B 1 55 ? 13.939 11.677 4.072 1.00 12.31 55 LEU B N 1
ATOM 2127 C CA . LEU B 1 55 ? 13.072 11.920 2.925 1.00 11.08 55 LEU B CA 1
ATOM 2128 C C . LEU B 1 55 ? 12.319 13.225 3.154 1.00 17.81 55 LEU B C 1
ATOM 2129 O O . LEU B 1 55 ? 11.612 13.368 4.156 1.00 19.67 55 LEU B O 1
ATOM 2134 N N . GLU B 1 56 ? 12.485 14.179 2.242 1.00 17.61 56 GLU B N 1
ATOM 2135 C CA . GLU B 1 56 ? 11.822 15.472 2.337 1.00 17.51 56 GLU B CA 1
ATOM 2136 C C . GLU B 1 56 ? 10.723 15.557 1.288 1.00 17.05 56 GLU B C 1
ATOM 2137 O O . GLU B 1 56 ? 10.977 15.343 0.099 1.00 20.18 56 GLU B O 1
ATOM 2143 N N . LEU B 1 57 ? 9.510 15.867 1.730 1.00 19.58 57 LEU B N 1
ATOM 2144 C CA . LEU B 1 57 ? 8.384 16.017 0.822 1.00 18.18 57 LEU B CA 1
ATOM 2145 C C . LEU B 1 57 ? 8.258 17.475 0.377 1.00 19.73 57 LEU B C 1
ATOM 2146 O O . LEU B 1 57 ? 8.915 18.370 0.909 1.00 19.32 57 LEU B O 1
ATOM 2151 N N . ASP B 1 58 ? 7.386 17.705 -0.612 1.00 24.35 58 ASP B N 1
ATOM 2152 C CA . ASP B 1 58 ? 7.339 19.003 -1.285 1.00 26.30 58 ASP B CA 1
ATOM 2153 C C . ASP B 1 58 ? 7.053 20.145 -0.313 1.00 24.04 58 ASP B C 1
ATOM 2154 O O . ASP B 1 58 ? 7.608 21.240 -0.457 1.00 25.49 58 ASP B O 1
ATOM 2159 N N . ASP B 1 59 ? 6.195 19.918 0.680 1.00 20.81 59 ASP B N 1
ATOM 2160 C CA . ASP B 1 59 ? 5.834 20.978 1.613 1.00 23.52 59 ASP B CA 1
ATOM 2161 C C . ASP B 1 59 ? 6.812 21.111 2.778 1.00 23.40 59 ASP B C 1
ATOM 2162 O O . ASP B 1 59 ? 6.537 21.867 3.716 1.00 25.32 59 ASP B O 1
ATOM 2167 N N . GLY B 1 60 ? 7.936 20.397 2.745 1.00 24.59 60 GLY B N 1
ATOM 2168 C CA . GLY B 1 60 ? 8.933 20.475 3.792 1.00 24.47 60 GLY B CA 1
ATOM 2169 C C . GLY B 1 60 ? 8.832 19.401 4.854 1.00 25.71 60 GLY B C 1
ATOM 2170 O O . GLY B 1 60 ? 9.739 19.295 5.690 1.00 24.78 60 GLY B O 1
ATOM 2171 N N . THR B 1 61 ? 7.754 18.619 4.858 1.00 20.16 61 THR B N 1
ATOM 2172 C CA . THR B 1 61 ? 7.649 17.491 5.774 1.00 22.54 61 THR B CA 1
ATOM 2173 C C . THR B 1 61 ? 8.812 16.530 5.552 1.00 15.58 61 THR B C 1
ATOM 2174 O O . THR B 1 61 ? 9.187 16.239 4.414 1.00 21.77 61 THR B O 1
ATOM 2178 N N . THR B 1 62 ? 9.399 16.047 6.644 1.00 18.39 62 THR B N 1
ATOM 2179 C CA . THR B 1 62 ? 10.524 15.125 6.569 1.00 16.53 62 THR B CA 1
ATOM 2180 C C . THR B 1 62 ? 10.189 13.820 7.277 1.00 22.96 62 THR B C 1
ATOM 2181 O O . THR B 1 62 ? 9.505 13.815 8.305 1.00 22.90 62 THR B O 1
ATOM 2185 N N . ILE B 1 63 ? 10.676 12.716 6.717 1.00 23.06 63 ILE B N 1
ATOM 2186 C CA . ILE B 1 63 ? 10.531 11.387 7.305 1.00 17.85 63 ILE B CA 1
ATOM 2187 C C . ILE B 1 63 ? 11.926 10.800 7.471 1.00 15.94 63 ILE B C 1
ATOM 2188 O O . ILE B 1 63 ? 12.667 10.674 6.490 1.00 16.04 63 ILE B O 1
ATOM 2193 N N . CYS B 1 64 ? 12.288 10.463 8.708 1.00 15.71 64 CYS B N 1
ATOM 2194 C CA . CYS B 1 64 ? 13.519 9.743 9.009 1.00 17.62 64 CYS B CA 1
ATOM 2195 C C . CYS B 1 64 ? 13.179 8.305 9.405 1.00 14.64 64 CYS B C 1
ATOM 2196 O O . CYS B 1 64 ? 12.011 7.915 9.412 1.00 17.47 64 CYS B O 1
ATOM 2199 N N . GLU B 1 65 ? 14.223 7.530 9.740 1.00 15.42 65 GLU B N 1
ATOM 2200 C CA . GLU B 1 65 ? 14.175 6.077 9.950 1.00 17.50 65 GLU B CA 1
ATOM 2201 C C . GLU B 1 65 ? 14.063 5.347 8.617 1.00 14.71 65 GLU B C 1
ATOM 2202 O O . GLU B 1 65 ? 13.105 5.564 7.867 1.00 12.72 65 GLU B O 1
ATOM 2208 N N A SER B 1 66 ? 15.033 4.474 8.320 0.67 13.69 66 SER B N 1
ATOM 2209 N N B SER B 1 66 ? 15.033 4.474 8.324 0.33 13.87 66 SER B N 1
ATOM 2210 C CA A SER B 1 66 ? 15.081 3.836 7.006 0.67 15.41 66 SER B CA 1
ATOM 2211 C CA B SER B 1 66 ? 15.089 3.823 7.017 0.33 14.79 66 SER B CA 1
ATOM 2212 C C A SER B 1 66 ? 13.801 3.062 6.703 0.67 13.52 66 SER B C 1
ATOM 2213 C C B SER B 1 66 ? 13.806 3.060 6.705 0.33 13.57 66 SER B C 1
ATOM 2214 O O A SER B 1 66 ? 13.286 3.124 5.580 0.67 11.96 66 SER B O 1
ATOM 2215 O O B SER B 1 66 ? 13.297 3.125 5.581 0.33 12.08 66 SER B O 1
ATOM 2220 N N . VAL B 1 67 ? 13.268 2.333 7.687 1.00 13.45 67 VAL B N 1
ATOM 2221 C CA . VAL B 1 67 ? 12.077 1.518 7.437 1.00 12.51 67 VAL B CA 1
ATOM 2222 C C . VAL B 1 67 ? 10.852 2.399 7.210 1.00 14.55 67 VAL B C 1
ATOM 2223 O O . VAL B 1 67 ? 9.975 2.070 6.401 1.00 14.68 67 VAL B O 1
ATOM 2227 N N . ALA B 1 68 ? 10.768 3.527 7.921 1.00 14.32 68 ALA B N 1
ATOM 2228 C CA . ALA B 1 68 ? 9.662 4.457 7.707 1.00 14.42 68 ALA B CA 1
ATOM 2229 C C . ALA B 1 68 ? 9.708 5.057 6.309 1.00 16.29 68 ALA B C 1
ATOM 2230 O O . ALA B 1 68 ? 8.668 5.236 5.664 1.00 14.27 68 ALA B O 1
ATOM 2232 N N . ILE B 1 69 ? 10.908 5.392 5.831 1.00 13.92 69 ILE B N 1
ATOM 2233 C CA . ILE B 1 69 ? 11.057 5.902 4.471 1.00 13.60 69 ILE B CA 1
ATOM 2234 C C . ILE B 1 69 ? 10.651 4.839 3.458 1.00 12.25 69 ILE B C 1
ATOM 2235 O O . ILE B 1 69 ? 9.935 5.125 2.491 1.00 12.78 69 ILE B O 1
ATOM 2240 N N . CYS B 1 70 ? 11.079 3.593 3.679 1.00 13.43 70 CYS B N 1
ATOM 2241 C CA . CYS B 1 70 ? 10.700 2.501 2.786 1.00 12.82 70 CYS B CA 1
ATOM 2242 C C . CYS B 1 70 ? 9.187 2.305 2.748 1.00 14.91 70 CYS B C 1
ATOM 2243 O O . CYS B 1 70 ? 8.611 2.073 1.676 1.00 14.04 70 CYS B O 1
ATOM 2246 N N . ARG B 1 71 ? 8.525 2.380 3.905 1.00 15.33 71 ARG B N 1
ATOM 2247 C CA . ARG B 1 71 ? 7.072 2.235 3.914 1.00 15.61 71 ARG B CA 1
ATOM 2248 C C . ARG B 1 71 ? 6.407 3.329 3.089 1.00 13.05 71 ARG B C 1
ATOM 2249 O O . ARG B 1 71 ? 5.502 3.051 2.293 1.00 13.87 71 ARG B O 1
ATOM 2257 N N . TYR B 1 72 ? 6.848 4.580 3.255 1.00 15.08 72 TYR B N 1
ATOM 2258 C CA . TYR B 1 72 ? 6.301 5.667 2.445 1.00 15.19 72 TYR B CA 1
ATOM 2259 C C . TYR B 1 72 ? 6.540 5.417 0.959 1.00 17.39 72 TYR B C 1
ATOM 2260 O O . TYR B 1 72 ? 5.632 5.582 0.134 1.00 15.89 72 TYR B O 1
ATOM 2269 N N . LEU B 1 73 ? 7.758 5.007 0.599 1.00 11.34 73 LEU B N 1
ATOM 2270 C CA . LEU B 1 73 ? 8.074 4.822 -0.816 1.00 14.53 73 LEU B CA 1
ATOM 2271 C C . LEU B 1 73 ? 7.350 3.618 -1.407 1.00 13.05 73 LEU B C 1
ATOM 2272 O O . LEU B 1 73 ? 7.038 3.614 -2.604 1.00 14.29 73 LEU B O 1
ATOM 2277 N N . ASP B 1 74 ? 7.085 2.590 -0.594 1.00 10.94 74 ASP B N 1
ATOM 2278 C CA . ASP B 1 74 ? 6.284 1.460 -1.060 1.00 10.90 74 ASP B CA 1
ATOM 2279 C C . ASP B 1 74 ? 4.917 1.922 -1.546 1.00 18.09 74 ASP B C 1
ATOM 2280 O O . ASP B 1 74 ? 4.420 1.446 -2.573 1.00 15.10 74 ASP B O 1
ATOM 2285 N N . GLU B 1 75 ? 4.287 2.842 -0.814 1.00 16.70 75 GLU B N 1
ATOM 2286 C CA . GLU B 1 75 ? 2.992 3.367 -1.225 1.00 15.43 75 GLU B CA 1
ATOM 2287 C C . GLU B 1 75 ? 3.113 4.415 -2.324 1.00 20.91 75 GLU B C 1
ATOM 2288 O O . GLU B 1 75 ? 2.124 4.688 -3.015 1.00 18.67 75 GLU B O 1
ATOM 2294 N N . ALA B 1 76 ? 4.302 4.991 -2.511 1.00 14.60 76 ALA B N 1
ATOM 2295 C CA . ALA B 1 76 ? 4.484 6.026 -3.523 1.00 20.49 76 ALA B CA 1
ATOM 2296 C C . ALA B 1 76 ? 4.603 5.455 -4.931 1.00 19.62 76 ALA B C 1
ATOM 2297 O O . ALA B 1 76 ? 4.241 6.134 -5.899 1.00 21.05 76 ALA B O 1
ATOM 2299 N N . PHE B 1 77 ? 5.107 4.230 -5.073 1.00 17.64 77 PHE B N 1
ATOM 2300 C CA . PHE B 1 77 ? 5.360 3.625 -6.379 1.00 18.48 77 PHE B CA 1
ATOM 2301 C C . PHE B 1 77 ? 4.635 2.289 -6.447 1.00 21.41 77 PHE B C 1
ATOM 2302 O O . PHE B 1 77 ? 4.983 1.352 -5.721 1.00 19.98 77 PHE B O 1
ATOM 2310 N N . GLU B 1 78 ? 3.637 2.200 -7.326 1.00 17.10 78 GLU B N 1
ATOM 2311 C CA . GLU B 1 78 ? 2.894 0.957 -7.499 1.00 19.26 78 GLU B CA 1
ATOM 2312 C C . GLU B 1 78 ? 3.836 -0.165 -7.919 1.00 20.67 78 GLU B C 1
ATOM 2313 O O . GLU B 1 78 ? 4.636 -0.006 -8.845 1.00 22.28 78 GLU B O 1
ATOM 2319 N N . ASN B 1 79 ? 3.751 -1.298 -7.226 1.00 20.29 79 ASN B N 1
ATOM 2320 C CA . ASN B 1 79 ? 4.657 -2.408 -7.485 1.00 18.85 79 ASN B CA 1
ATOM 2321 C C . ASN B 1 79 ? 4.010 -3.692 -6.988 1.00 17.12 79 ASN B C 1
ATOM 2322 O O . ASN B 1 79 ? 3.082 -3.665 -6.177 1.00 17.87 79 ASN B O 1
ATOM 2327 N N . ASP B 1 80 ? 4.514 -4.823 -7.482 1.00 17.80 80 ASP B N 1
ATOM 2328 C CA . ASP B 1 80 ? 3.948 -6.123 -7.145 1.00 21.21 80 ASP B CA 1
ATOM 2329 C C . ASP B 1 80 ? 4.888 -6.970 -6.292 1.00 20.74 80 ASP B C 1
ATOM 2330 O O . ASP B 1 80 ? 4.718 -8.191 -6.213 1.00 21.06 80 ASP B O 1
ATOM 2335 N N A LEU B 1 81 ? 5.880 -6.349 -5.652 0.27 18.37 81 LEU B N 1
ATOM 2336 N N B LEU B 1 81 ? 5.870 -6.346 -5.641 0.73 18.38 81 LEU B N 1
ATOM 2337 C CA A LEU B 1 81 ? 6.812 -7.113 -4.831 0.27 18.12 81 LEU B CA 1
ATOM 2338 C CA B LEU B 1 81 ? 6.821 -7.100 -4.832 0.73 18.01 81 LEU B CA 1
ATOM 2339 C C A LEU B 1 81 ? 6.252 -7.422 -3.450 0.27 18.67 81 LEU B C 1
ATOM 2340 C C B LEU B 1 81 ? 6.325 -7.363 -3.417 0.73 18.73 81 LEU B C 1
ATOM 2341 O O A LEU B 1 81 ? 6.616 -8.446 -2.860 0.27 17.19 81 LEU B O 1
ATOM 2342 O O B LEU B 1 81 ? 6.818 -8.296 -2.773 0.73 15.93 81 LEU B O 1
ATOM 2351 N N . ALA B 1 82 ? 5.386 -6.557 -2.921 1.00 14.94 82 ALA B N 1
ATOM 2352 C CA . ALA B 1 82 ? 4.806 -6.734 -1.587 1.00 17.56 82 ALA B CA 1
ATOM 2353 C C . ALA B 1 82 ? 5.895 -6.925 -0.534 1.00 14.76 82 ALA B C 1
ATOM 2354 O O . ALA B 1 82 ? 5.896 -7.890 0.232 1.00 13.88 82 ALA B O 1
ATOM 2356 N N . LEU B 1 83 ? 6.855 -6.000 -0.516 1.00 11.46 83 LEU B N 1
ATOM 2357 C CA . LEU B 1 83 ? 8.000 -6.164 0.374 1.00 13.54 83 LEU B CA 1
ATOM 2358 C C . LEU B 1 83 ? 7.616 -6.101 1.847 1.00 15.25 83 LEU B C 1
ATOM 2359 O O . LEU B 1 83 ? 8.386 -6.569 2.692 1.00 13.29 83 LEU B O 1
ATOM 2364 N N . PHE B 1 84 ? 6.454 -5.545 2.185 1.00 12.26 84 PHE B N 1
ATOM 2365 C CA . PHE B 1 84 ? 5.984 -5.569 3.563 1.00 14.75 84 PHE B CA 1
ATOM 2366 C C . PHE B 1 84 ? 4.970 -6.679 3.819 1.00 15.48 84 PHE B C 1
ATOM 2367 O O . PHE B 1 84 ? 4.429 -6.764 4.924 1.00 13.97 84 PHE B O 1
ATOM 2375 N N . GLY B 1 85 ? 4.720 -7.541 2.838 1.00 16.15 85 GLY B N 1
ATOM 2376 C CA . GLY B 1 85 ? 3.850 -8.705 3.062 1.00 15.26 85 GLY B CA 1
ATOM 2377 C C . GLY B 1 85 ? 2.647 -8.625 2.145 1.00 15.51 85 GLY B C 1
ATOM 2378 O O . GLY B 1 85 ? 1.998 -7.590 2.016 1.00 14.04 85 GLY B O 1
ATOM 2379 N N . ALA B 1 86 ? 2.340 -9.751 1.494 1.00 14.90 86 ALA B N 1
ATOM 2380 C CA . ALA B 1 86 ? 1.321 -9.746 0.447 1.00 20.75 86 ALA B CA 1
ATOM 2381 C C . ALA B 1 86 ? -0.093 -9.923 0.991 1.00 24.29 86 ALA B C 1
ATOM 2382 O O . ALA B 1 86 ? -1.058 -9.521 0.328 1.00 19.40 86 ALA B O 1
ATOM 2384 N N . ASN B 1 87 ? -0.248 -10.524 2.171 1.00 15.21 87 ASN B N 1
ATOM 2385 C CA . ASN B 1 87 ? -1.562 -10.691 2.776 1.00 20.41 87 ASN B CA 1
ATOM 2386 C C . ASN B 1 87 ? -1.455 -10.392 4.268 1.00 18.22 87 ASN B C 1
ATOM 2387 O O . ASN B 1 87 ? -0.383 -10.049 4.775 1.00 14.21 87 ASN B O 1
ATOM 2392 N N . GLN B 1 88 ? -2.584 -10.535 4.969 1.00 18.94 88 GLN B N 1
ATOM 2393 C CA . GLN B 1 88 ? -2.646 -10.194 6.391 1.00 13.71 88 GLN B CA 1
ATOM 2394 C C . GLN B 1 88 ? -1.616 -10.973 7.201 1.00 14.68 88 GLN B C 1
ATOM 2395 O O . GLN B 1 88 ? -0.878 -10.396 8.010 1.00 15.49 88 GLN B O 1
ATOM 2401 N N . LEU B 1 89 ? -1.556 -12.294 7.006 1.00 15.47 89 LEU B N 1
ATOM 2402 C CA . LEU B 1 89 ? -0.598 -13.097 7.761 1.00 16.37 89 LEU B CA 1
ATOM 2403 C C . LEU B 1 89 ? 0.836 -12.706 7.426 1.00 14.72 89 LEU B C 1
ATOM 2404 O O . LEU B 1 89 ? 1.665 -12.539 8.328 1.00 15.29 89 LEU B O 1
ATOM 2409 N N . GLU B 1 90 ? 1.150 -12.561 6.135 1.00 11.92 90 GLU B N 1
ATOM 2410 C CA . GLU B 1 90 ? 2.507 -12.184 5.749 1.00 13.54 90 GLU B CA 1
ATOM 2411 C C . GLU B 1 90 ? 2.898 -10.832 6.336 1.00 12.15 90 GLU B C 1
ATOM 2412 O O . GLU B 1 90 ? 4.055 -10.630 6.724 1.00 14.35 90 GLU B O 1
ATOM 2418 N N . ARG B 1 91 ? 1.954 -9.891 6.399 1.00 13.24 91 ARG B N 1
ATOM 2419 C CA . ARG B 1 91 ? 2.270 -8.579 6.958 1.00 12.14 91 ARG B CA 1
ATOM 2420 C C . ARG B 1 91 ? 2.666 -8.691 8.424 1.00 12.37 91 ARG B C 1
ATOM 2421 O O . ARG B 1 91 ? 3.584 -7.998 8.878 1.00 12.56 91 ARG B O 1
ATOM 2429 N N . ALA B 1 92 ? 1.999 -9.572 9.175 1.00 12.41 92 ALA B N 1
ATOM 2430 C CA . ALA B 1 92 ? 2.355 -9.778 10.577 1.00 12.32 92 ALA B CA 1
ATOM 2431 C C . ALA B 1 92 ? 3.657 -10.561 10.713 1.00 15.74 92 ALA B C 1
ATOM 2432 O O . ALA B 1 92 ? 4.449 -10.304 11.628 1.00 14.24 92 ALA B O 1
ATOM 2434 N N . GLN B 1 93 ? 3.891 -11.528 9.824 1.00 14.93 93 GLN B N 1
ATOM 2435 C CA . GLN B 1 93 ? 5.142 -12.277 9.874 1.00 11.07 93 GLN B CA 1
ATOM 2436 C C . GLN B 1 93 ? 6.322 -11.396 9.488 1.00 14.22 93 GLN B C 1
ATOM 2437 O O . GLN B 1 93 ? 7.400 -11.489 10.089 1.00 13.33 93 GLN B O 1
ATOM 2443 N N . VAL B 1 94 ? 6.133 -10.524 8.497 1.00 12.23 94 VAL B N 1
ATOM 2444 C CA . VAL B 1 94 ? 7.179 -9.568 8.143 1.00 11.45 94 VAL B CA 1
ATOM 2445 C C . VAL B 1 94 ? 7.517 -8.688 9.341 1.00 12.55 94 VAL B C 1
ATOM 2446 O O . VAL B 1 94 ? 8.691 -8.505 9.682 1.00 13.75 94 VAL B O 1
ATOM 2450 N N . GLU B 1 95 ? 6.490 -8.147 10.008 1.00 13.87 95 GLU B N 1
ATOM 2451 C CA . GLU B 1 95 ? 6.722 -7.330 11.199 1.00 15.31 95 GLU B CA 1
ATOM 2452 C C . GLU B 1 95 ? 7.464 -8.116 12.272 1.00 15.65 95 GLU B C 1
ATOM 2453 O O . GLU B 1 95 ? 8.414 -7.608 12.886 1.00 12.45 95 GLU B O 1
ATOM 2459 N N . MET B 1 96 ? 7.049 -9.364 12.503 1.00 11.40 96 MET B N 1
ATOM 2460 C CA . MET B 1 96 ? 7.679 -10.188 13.530 1.00 14.22 96 MET B CA 1
ATOM 2461 C C . MET B 1 96 ? 9.145 -10.446 13.212 1.00 14.08 96 MET B C 1
ATOM 2462 O O . MET B 1 96 ? 10.027 -10.193 14.040 1.00 13.59 96 MET B O 1
ATOM 2467 N N . TRP B 1 97 ? 9.423 -10.965 12.015 1.00 11.31 97 TRP B N 1
ATOM 2468 C CA . TRP B 1 97 ? 10.798 -11.311 11.675 1.00 14.73 97 TRP B CA 1
ATOM 2469 C C . TRP B 1 97 ? 11.663 -10.074 11.472 1.00 16.03 97 TRP B C 1
ATOM 2470 O O . TRP B 1 97 ? 12.872 -10.123 11.724 1.00 14.78 97 TRP B O 1
ATOM 2481 N N . HIS B 1 98 ? 11.076 -8.957 11.035 1.00 12.12 98 HIS B N 1
ATOM 2482 C CA . HIS B 1 98 ? 11.868 -7.737 10.903 1.00 14.38 98 HIS B CA 1
ATOM 2483 C C . HIS B 1 98 ? 12.403 -7.301 12.260 1.00 14.19 98 HIS B C 1
ATOM 2484 O O . HIS B 1 98 ? 13.594 -7.011 12.410 1.00 13.46 98 HIS B O 1
ATOM 2491 N N . ARG B 1 99 ? 11.538 -7.285 13.273 1.00 16.69 99 ARG B N 1
ATOM 2492 C CA . ARG B 1 99 ? 11.962 -6.858 14.603 1.00 16.16 99 ARG B CA 1
ATOM 2493 C C . ARG B 1 99 ? 12.952 -7.840 15.214 1.00 22.29 99 ARG B C 1
ATOM 2494 O O . ARG B 1 99 ? 13.890 -7.434 15.911 1.00 17.36 99 ARG B O 1
ATOM 2502 N N . VAL B 1 100 ? 12.759 -9.135 14.963 1.00 17.06 100 VAL B N 1
ATOM 2503 C CA . VAL B 1 100 ? 13.702 -10.139 15.450 1.00 16.99 100 VAL B CA 1
ATOM 2504 C C . VAL B 1 100 ? 15.071 -9.927 14.818 1.00 19.58 100 VAL B C 1
ATOM 2505 O O . VAL B 1 100 ? 16.091 -9.850 15.514 1.00 21.95 100 VAL B O 1
ATOM 2509 N N . VAL B 1 101 ? 15.114 -9.820 13.487 1.00 13.99 101 VAL B N 1
ATOM 2510 C CA . VAL B 1 101 ? 16.385 -9.601 12.800 1.00 14.33 101 VAL B CA 1
ATOM 2511 C C . VAL B 1 101 ? 17.021 -8.293 13.255 1.00 19.57 101 VAL B C 1
ATOM 2512 O O . VAL B 1 101 ? 18.238 -8.217 13.466 1.00 19.24 101 VAL B O 1
ATOM 2516 N N . GLU B 1 102 ? 16.209 -7.247 13.428 1.00 16.71 102 GLU B N 1
ATOM 2517 C CA . GLU B 1 102 ? 16.754 -5.938 13.781 1.00 13.14 102 GLU B CA 1
ATOM 2518 C C . GLU B 1 102 ? 17.308 -5.920 15.199 1.00 21.60 102 GLU B C 1
ATOM 2519 O O . GLU B 1 102 ? 18.424 -5.440 15.434 1.00 24.26 102 GLU B O 1
ATOM 2525 N N . PHE B 1 103 ? 16.537 -6.418 16.167 1.00 23.01 103 PHE B N 1
ATOM 2526 C CA . PHE B 1 103 ? 16.982 -6.346 17.555 1.00 25.27 103 PHE B CA 1
ATOM 2527 C C . PHE B 1 103 ? 18.085 -7.358 17.828 1.00 30.14 103 PHE B C 1
ATOM 2528 O O . PHE B 1 103 ? 19.119 -7.024 18.422 1.00 27.56 103 PHE B O 1
ATOM 2536 N N . GLN B 1 104 ? 17.883 -8.601 17.397 1.00 20.52 104 GLN B N 1
ATOM 2537 C CA . GLN B 1 104 ? 18.814 -9.675 17.711 1.00 22.82 104 GLN B CA 1
ATOM 2538 C C . GLN B 1 104 ? 20.015 -9.700 16.779 1.00 25.52 104 GLN B C 1
ATOM 2539 O O . GLN B 1 104 ? 21.071 -10.216 17.159 1.00 26.81 104 GLN B O 1
ATOM 2545 N N . GLY B 1 105 ? 19.889 -9.135 15.583 1.00 21.55 105 GLY B N 1
ATOM 2546 C CA . GLY B 1 105 ? 20.977 -9.148 14.632 1.00 18.42 105 GLY B CA 1
ATOM 2547 C C . GLY B 1 105 ? 21.556 -7.780 14.332 1.00 22.56 105 GLY B C 1
ATOM 2548 O O . GLY B 1 105 ? 22.684 -7.484 14.733 1.00 20.85 105 GLY B O 1
ATOM 2549 N N . LEU B 1 106 ? 20.789 -6.936 13.635 1.00 18.19 106 LEU B N 1
ATOM 2550 C CA . LEU B 1 106 ? 21.340 -5.695 13.098 1.00 19.87 106 LEU B CA 1
ATOM 2551 C C . LEU B 1 106 ? 21.832 -4.770 14.208 1.00 26.03 106 LEU B C 1
ATOM 2552 O O . LEU B 1 106 ? 22.970 -4.288 14.167 1.00 25.76 106 LEU B O 1
ATOM 2557 N N . TYR B 1 107 ? 20.985 -4.507 15.208 1.00 22.22 107 TYR B N 1
ATOM 2558 C CA . TYR B 1 107 ? 21.348 -3.553 16.254 1.00 22.39 107 TYR B CA 1
ATOM 2559 C C . TYR B 1 107 ? 22.533 -4.050 17.069 1.00 22.06 107 TYR B C 1
ATOM 2560 O O . TYR B 1 107 ? 23.418 -3.267 17.431 1.00 24.22 107 TYR B O 1
ATOM 2569 N N . ALA B 1 108 ? 22.555 -5.344 17.388 1.00 22.22 108 ALA B N 1
ATOM 2570 C CA . ALA B 1 108 ? 23.698 -5.902 18.102 1.00 22.38 108 ALA B CA 1
ATOM 2571 C C . ALA B 1 108 ? 24.970 -5.793 17.270 1.00 29.12 108 ALA B C 1
ATOM 2572 O O . ALA B 1 108 ? 26.043 -5.484 17.803 1.00 26.69 108 ALA B O 1
ATOM 2574 N N . ALA B 1 109 ? 24.870 -6.037 15.959 1.00 21.33 109 ALA B N 1
ATOM 2575 C CA . ALA B 1 109 ? 26.035 -5.887 15.091 1.00 21.01 109 ALA B CA 1
ATOM 2576 C C . ALA B 1 109 ? 26.508 -4.438 15.046 1.00 29.21 109 ALA B C 1
ATOM 2577 O O . ALA B 1 109 ? 27.716 -4.174 15.080 1.00 26.80 109 ALA B O 1
ATOM 2579 N N . PHE B 1 110 ? 25.570 -3.490 14.960 1.00 26.33 110 PHE B N 1
ATOM 2580 C CA . PHE B 1 110 ? 25.920 -2.073 15.028 1.00 33.30 110 PHE B CA 1
ATOM 2581 C C . PHE B 1 110 ? 26.687 -1.761 16.307 1.00 34.48 110 PHE B C 1
ATOM 2582 O O . PHE B 1 110 ? 27.744 -1.120 16.273 1.00 35.16 110 PHE B O 1
ATOM 2590 N N . GLN B 1 111 ? 26.159 -2.209 17.450 1.00 31.56 111 GLN B N 1
ATOM 2591 C CA . GLN B 1 111 ? 26.805 -1.945 18.733 1.00 34.73 111 GLN B CA 1
ATOM 2592 C C . GLN B 1 111 ? 28.188 -2.578 18.799 1.00 42.39 111 GLN B C 1
ATOM 2593 O O . GLN B 1 111 ? 29.141 -1.959 19.287 1.00 42.34 111 GLN B O 1
ATOM 2599 N N . ALA B 1 112 ? 28.317 -3.816 18.317 1.00 36.04 112 ALA B N 1
ATOM 2600 C CA . ALA B 1 112 ? 29.617 -4.476 18.318 1.00 32.32 112 ALA B CA 1
ATOM 2601 C C . ALA B 1 112 ? 30.599 -3.782 17.384 1.00 34.06 112 ALA B C 1
ATOM 2602 O O . ALA B 1 112 ? 31.799 -3.730 17.676 1.00 37.31 112 ALA B O 1
ATOM 2604 N N . PHE B 1 113 ? 30.109 -3.233 16.271 1.00 31.60 113 PHE B N 1
ATOM 2605 C CA . PHE B 1 113 ? 30.995 -2.617 15.289 1.00 33.24 113 PHE B CA 1
ATOM 2606 C C . PHE B 1 113 ? 31.585 -1.316 15.820 1.00 45.79 113 PHE B C 1
ATOM 2607 O O . PHE B 1 113 ? 32.809 -1.139 15.833 1.00 48.81 113 PHE B O 1
ATOM 2615 N N . ARG B 1 114 ? 30.730 -0.394 16.271 1.00 49.39 114 ARG B N 1
ATOM 2616 C CA . ARG B 1 114 ? 31.215 0.900 16.741 1.00 55.79 114 ARG B CA 1
ATOM 2617 C C . ARG B 1 114 ? 32.066 0.779 17.999 1.00 54.61 114 ARG B C 1
ATOM 2618 O O . ARG B 1 114 ? 32.867 1.679 18.276 1.00 61.91 114 ARG B O 1
ATOM 2626 N N . ASN B 1 115 ? 31.921 -0.304 18.757 1.00 50.86 115 ASN B N 1
ATOM 2627 C CA . ASN B 1 115 ? 32.749 -0.528 19.936 1.00 58.99 115 ASN B CA 1
ATOM 2628 C C . ASN B 1 115 ? 33.973 -1.369 19.585 1.00 56.40 115 ASN B C 1
ATOM 2629 O O . ASN B 1 115 ? 34.256 -2.375 20.237 1.00 56.69 115 ASN B O 1
ATOM 2634 N N . ALA B 1 128 ? 34.456 -1.664 25.496 1.00 57.69 128 ALA B N 1
ATOM 2635 C CA . ALA B 1 128 ? 34.799 -2.947 24.903 1.00 54.27 128 ALA B CA 1
ATOM 2636 C C . ALA B 1 128 ? 33.911 -4.062 25.447 1.00 55.38 128 ALA B C 1
ATOM 2637 O O . ALA B 1 128 ? 33.547 -4.984 24.718 1.00 51.20 128 ALA B O 1
ATOM 2639 N N . ALA B 1 129 ? 33.559 -3.974 26.733 1.00 44.39 129 ALA B N 1
ATOM 2640 C CA . ALA B 1 129 ? 32.770 -5.036 27.349 1.00 48.40 129 ALA B CA 1
ATOM 2641 C C . ALA B 1 129 ? 31.355 -5.096 26.781 1.00 49.67 129 ALA B C 1
ATOM 2642 O O . ALA B 1 129 ? 30.790 -6.189 26.655 1.00 45.02 129 ALA B O 1
ATOM 2644 N N . TRP B 1 130 ? 30.766 -3.948 26.436 1.00 47.52 130 TRP B N 1
ATOM 2645 C CA . TRP B 1 130 ? 29.450 -3.972 25.805 1.00 53.47 130 TRP B CA 1
ATOM 2646 C C . TRP B 1 130 ? 29.545 -4.383 24.344 1.00 41.54 130 TRP B C 1
ATOM 2647 O O . TRP B 1 130 ? 28.671 -5.096 23.840 1.00 45.95 130 TRP B O 1
ATOM 2658 N N . GLY B 1 131 ? 30.590 -3.932 23.647 1.00 44.08 131 GLY B N 1
ATOM 2659 C CA . GLY B 1 131 ? 30.799 -4.383 22.283 1.00 42.10 131 GLY B CA 1
ATOM 2660 C C . GLY B 1 131 ? 31.014 -5.880 22.202 1.00 44.62 131 GLY B C 1
ATOM 2661 O O . GLY B 1 131 ? 30.508 -6.542 21.293 1.00 37.46 131 GLY B O 1
ATOM 2662 N N . GLU B 1 132 ? 31.763 -6.437 23.159 1.00 38.47 132 GLU B N 1
ATOM 2663 C CA . GLU B 1 132 ? 31.960 -7.882 23.202 1.00 42.59 132 GLU B CA 1
ATOM 2664 C C . GLU B 1 132 ? 30.664 -8.604 23.538 1.00 37.02 132 GLU B C 1
ATOM 2665 O O . GLU B 1 132 ? 30.378 -9.671 22.981 1.00 36.02 132 GLU B O 1
ATOM 2671 N N . GLU B 1 133 ? 29.870 -8.043 24.452 1.00 33.83 133 GLU B N 1
ATOM 2672 C CA . GLU B 1 133 ? 28.566 -8.624 24.751 1.00 40.32 133 GLU B CA 1
ATOM 2673 C C . GLU B 1 133 ? 27.646 -8.549 23.540 1.00 32.57 133 GLU B C 1
ATOM 2674 O O . GLU B 1 133 ? 26.919 -9.504 23.241 1.00 28.43 133 GLU B O 1
ATOM 2680 N N . SER B 1 134 ? 27.669 -7.420 22.827 1.00 28.90 134 SER B N 1
ATOM 2681 C CA . SER B 1 134 ? 26.860 -7.288 21.620 1.00 26.59 134 SER B CA 1
ATOM 2682 C C . SER B 1 134 ? 27.295 -8.288 20.556 1.00 28.46 134 SER B C 1
ATOM 2683 O O . SER B 1 134 ? 26.453 -8.872 19.863 1.00 29.99 134 SER B O 1
ATOM 2686 N N . LYS B 1 135 ? 28.605 -8.508 20.418 1.00 26.57 135 LYS B N 1
ATOM 2687 C CA . LYS B 1 135 ? 29.083 -9.493 19.454 1.00 30.85 135 LYS B CA 1
ATOM 2688 C C . LYS B 1 135 ? 28.608 -10.893 19.818 1.00 29.32 135 LYS B C 1
ATOM 2689 O O . LYS B 1 135 ? 28.230 -11.676 18.939 1.00 23.93 135 LYS B O 1
ATOM 2695 N N . SER B 1 136 ? 28.601 -11.221 21.113 1.00 24.95 136 SER B N 1
ATOM 2696 C CA . SER B 1 136 ? 28.136 -12.539 21.538 1.00 23.09 136 SER B CA 1
ATOM 2697 C C . SER B 1 136 ? 26.669 -12.746 21.189 1.00 26.56 136 SER B C 1
ATOM 2698 O O . SER B 1 136 ? 26.257 -13.857 20.839 1.00 25.25 136 SER B O 1
ATOM 2701 N N . ARG B 1 137 ? 25.863 -11.687 21.275 1.00 24.58 137 ARG B N 1
ATOM 2702 C CA . ARG B 1 137 ? 24.452 -11.823 20.935 1.00 27.95 137 ARG B CA 1
ATOM 2703 C C . ARG B 1 137 ? 24.272 -12.056 19.437 1.00 20.38 137 ARG B C 1
ATOM 2704 O O . ARG B 1 137 ? 23.389 -12.818 19.024 1.00 24.63 137 ARG B O 1
ATOM 2712 N N . VAL B 1 138 ? 25.106 -11.416 18.612 1.00 20.66 138 VAL B N 1
ATOM 2713 C CA . VAL B 1 138 ? 25.125 -11.712 17.178 1.00 25.26 138 VAL B CA 1
ATOM 2714 C C . VAL B 1 138 ? 25.433 -13.187 16.942 1.00 26.69 138 VAL B C 1
ATOM 2715 O O . VAL B 1 138 ? 24.761 -13.865 16.155 1.00 21.43 138 VAL B O 1
ATOM 2719 N N . LEU B 1 139 ? 26.461 -13.705 17.621 1.00 22.97 139 LEU B N 1
ATOM 2720 C CA . LEU B 1 139 ? 26.854 -15.098 17.430 1.00 25.20 139 LEU B CA 1
ATOM 2721 C C . LEU B 1 139 ? 25.773 -16.061 17.900 1.00 23.93 139 LEU B C 1
ATOM 2722 O O . LEU B 1 139 ? 25.644 -17.161 17.350 1.00 26.33 139 LEU B O 1
ATOM 2727 N N . GLU B 1 140 ? 24.993 -15.674 18.909 1.00 21.22 140 GLU B N 1
ATOM 2728 C CA . GLU B 1 140 ? 23.904 -16.522 19.378 1.00 25.87 140 GLU B CA 1
ATOM 2729 C C . GLU B 1 140 ? 22.691 -16.483 18.458 1.00 22.75 140 GLU B C 1
ATOM 2730 O O . GLU B 1 140 ? 21.903 -17.435 18.452 1.00 23.51 140 GLU B O 1
ATOM 2736 N N . PHE B 1 141 ? 22.521 -15.409 17.687 1.00 22.48 141 PHE B N 1
ATOM 2737 C CA . PHE B 1 141 ? 21.379 -15.323 16.785 1.00 22.93 141 PHE B CA 1
ATOM 2738 C C . PHE B 1 141 ? 21.612 -16.085 15.486 1.00 21.81 141 PHE B C 1
ATOM 2739 O O . PHE B 1 141 ? 20.649 -16.562 14.874 1.00 21.17 141 PHE B O 1
ATOM 2747 N N . LEU B 1 142 ? 22.869 -16.222 15.064 1.00 19.09 142 LEU B N 1
ATOM 2748 C CA . LEU B 1 142 ? 23.153 -16.842 13.771 1.00 22.25 142 LEU B CA 1
ATOM 2749 C C . LEU B 1 142 ? 22.611 -18.263 13.637 1.00 19.17 142 LEU B C 1
ATOM 2750 O O . LEU B 1 142 ? 22.034 -18.568 12.578 1.00 17.86 142 LEU B O 1
ATOM 2755 N N . PRO B 1 143 ? 22.750 -19.165 14.616 1.00 22.37 143 PRO B N 1
ATOM 2756 C CA . PRO B 1 143 ? 22.118 -20.487 14.454 1.00 22.08 143 PRO B CA 1
ATOM 2757 C C . PRO B 1 143 ? 20.604 -20.418 14.357 1.00 21.83 143 PRO B C 1
ATOM 2758 O O . PRO B 1 143 ? 20.005 -21.220 13.629 1.00 23.37 143 PRO B O 1
ATOM 2762 N N . THR B 1 144 ? 19.967 -19.480 15.062 1.00 20.70 144 THR B N 1
ATOM 2763 C CA . THR B 1 144 ? 18.527 -19.296 14.911 1.00 20.91 144 THR B CA 1
ATOM 2764 C C . THR B 1 144 ? 18.175 -18.893 13.484 1.00 20.29 144 THR B C 1
ATOM 2765 O O . THR B 1 144 ? 17.213 -19.411 12.901 1.00 21.74 144 THR B O 1
ATOM 2769 N N . LEU B 1 145 ? 18.947 -17.974 12.902 1.00 17.06 145 LEU B N 1
ATOM 2770 C CA . LEU B 1 145 ? 18.690 -17.562 11.527 1.00 17.16 145 LEU B CA 1
ATOM 2771 C C . LEU B 1 145 ? 18.982 -18.693 10.549 1.00 16.56 145 LEU B C 1
ATOM 2772 O O . LEU B 1 145 ? 18.229 -18.903 9.590 1.00 14.38 145 LEU B O 1
ATOM 2777 N N . ASP B 1 146 ? 20.068 -19.433 10.773 1.00 12.65 146 ASP B N 1
ATOM 2778 C CA . ASP B 1 146 ? 20.396 -20.533 9.873 1.00 17.02 146 ASP B CA 1
ATOM 2779 C C . ASP B 1 146 ? 19.318 -21.611 9.902 1.00 17.84 146 ASP B C 1
ATOM 2780 O O . ASP B 1 146 ? 18.939 -22.147 8.853 1.00 17.81 146 ASP B O 1
ATOM 2785 N N . THR B 1 147 ? 18.807 -21.939 11.092 1.00 20.81 147 THR B N 1
ATOM 2786 C CA . THR B 1 147 ? 17.746 -22.940 11.178 1.00 18.18 147 THR B CA 1
ATOM 2787 C C . THR B 1 147 ? 16.489 -22.469 10.457 1.00 20.48 147 THR B C 1
ATOM 2788 O O . THR B 1 147 ? 15.831 -23.254 9.762 1.00 18.11 147 THR B O 1
ATOM 2792 N N . ARG B 1 148 ? 16.152 -21.183 10.589 1.00 18.42 148 ARG B N 1
ATOM 2793 C CA . ARG B 1 148 ? 15.008 -20.644 9.859 1.00 16.47 148 ARG B CA 1
ATOM 2794 C C . ARG B 1 148 ? 15.196 -20.791 8.355 1.00 19.60 148 ARG B C 1
ATOM 2795 O O . ARG B 1 148 ? 14.277 -21.217 7.642 1.00 18.96 148 ARG B O 1
ATOM 2803 N N . LEU B 1 149 ? 16.381 -20.455 7.852 1.00 17.84 149 LEU B N 1
ATOM 2804 C CA . LEU B 1 149 ? 16.633 -20.528 6.419 1.00 18.92 149 LEU B CA 1
ATOM 2805 C C . LEU B 1 149 ? 16.801 -21.958 5.915 1.00 17.17 149 LEU B C 1
ATOM 2806 O O . LEU B 1 149 ? 16.848 -22.165 4.698 1.00 19.42 149 LEU B O 1
ATOM 2811 N N . SER B 1 150 ? 16.872 -22.948 6.809 1.00 19.51 150 SER B N 1
ATOM 2812 C CA . SER B 1 150 ? 16.836 -24.339 6.371 1.00 21.76 150 SER B CA 1
ATOM 2813 C C . SER B 1 150 ? 15.427 -24.803 6.026 1.00 23.54 150 SER B C 1
ATOM 2814 O O . SER B 1 150 ? 15.276 -25.819 5.341 1.00 26.99 150 SER B O 1
ATOM 2817 N N . GLU B 1 151 ? 14.395 -24.091 6.475 1.00 20.29 151 GLU B N 1
ATOM 2818 C CA . GLU B 1 151 ? 13.025 -24.486 6.181 1.00 28.34 151 GLU B CA 1
ATOM 2819 C C . GLU B 1 151 ? 12.197 -23.392 5.523 1.00 27.60 151 GLU B C 1
ATOM 2820 O O . GLU B 1 151 ? 11.006 -23.606 5.274 1.00 25.86 151 GLU B O 1
ATOM 2826 N N . SER B 1 152 ? 12.784 -22.236 5.228 1.00 20.97 152 SER B N 1
ATOM 2827 C CA . SER B 1 152 ? 12.101 -21.174 4.506 1.00 20.70 152 SER B CA 1
ATOM 2828 C C . SER B 1 152 ? 13.072 -20.580 3.499 1.00 19.58 152 SER B C 1
ATOM 2829 O O . SER B 1 152 ? 14.246 -20.368 3.818 1.00 17.48 152 SER B O 1
ATOM 2832 N N . GLU B 1 153 ? 12.587 -20.317 2.281 1.00 16.59 153 GLU B N 1
ATOM 2833 C CA . GLU B 1 153 ? 13.476 -19.770 1.260 1.00 17.48 153 GLU B CA 1
ATOM 2834 C C . GLU B 1 153 ? 13.965 -18.379 1.644 1.00 16.31 153 GLU B C 1
ATOM 2835 O O . GLU B 1 153 ? 15.124 -18.029 1.391 1.00 17.17 153 GLU B O 1
ATOM 2841 N N . TYR B 1 154 ? 13.101 -17.577 2.251 1.00 13.26 154 TYR B N 1
ATOM 2842 C CA . TYR B 1 154 ? 13.448 -16.248 2.728 1.00 14.85 154 TYR B CA 1
ATOM 2843 C C . TYR B 1 154 ? 13.127 -16.158 4.215 1.00 17.55 154 TYR B C 1
ATOM 2844 O O . TYR B 1 154 ? 12.513 -17.059 4.794 1.00 13.96 154 TYR B O 1
ATOM 2853 N N . ILE B 1 155 ? 13.562 -15.063 4.845 1.00 12.50 155 ILE B N 1
ATOM 2854 C CA . ILE B 1 155 ? 13.545 -15.002 6.304 1.00 12.10 155 ILE B CA 1
ATOM 2855 C C . ILE B 1 155 ? 12.116 -14.965 6.835 1.00 14.07 155 ILE B C 1
ATOM 2856 O O . ILE B 1 155 ? 11.749 -15.739 7.728 1.00 15.82 155 ILE B O 1
ATOM 2861 N N . ALA B 1 156 ? 11.294 -14.057 6.315 1.00 15.25 156 ALA B N 1
ATOM 2862 C CA . ALA B 1 156 ? 9.997 -13.802 6.933 1.00 14.63 156 ALA B CA 1
ATOM 2863 C C . ALA B 1 156 ? 8.894 -14.698 6.389 1.00 16.73 156 ALA B C 1
ATOM 2864 O O . ALA B 1 156 ? 8.018 -15.127 7.150 1.00 16.06 156 ALA B O 1
ATOM 2866 N N . THR B 1 157 ? 8.905 -14.962 5.084 1.00 15.68 157 THR B N 1
ATOM 2867 C CA . THR B 1 157 ? 7.851 -15.710 4.407 1.00 21.39 157 THR B CA 1
ATOM 2868 C C . THR B 1 157 ? 8.496 -16.553 3.312 1.00 22.36 157 THR B C 1
ATOM 2869 O O . THR B 1 157 ? 9.722 -16.667 3.226 1.00 19.19 157 THR B O 1
ATOM 2873 N N . ASP B 1 158 ? 7.658 -17.117 2.441 1.00 19.44 158 ASP B N 1
ATOM 2874 C CA . ASP B 1 158 ? 8.152 -17.858 1.289 1.00 21.25 158 ASP B CA 1
ATOM 2875 C C . ASP B 1 158 ? 8.643 -16.956 0.164 1.00 22.30 158 ASP B C 1
ATOM 2876 O O . ASP B 1 158 ? 9.182 -17.468 -0.823 1.00 21.31 158 ASP B O 1
ATOM 2881 N N A GLN B 1 159 ? 8.473 -15.640 0.289 0.54 17.55 159 GLN B N 1
ATOM 2882 N N B GLN B 1 159 ? 8.473 -15.640 0.267 0.46 17.54 159 GLN B N 1
ATOM 2883 C CA A GLN B 1 159 ? 8.843 -14.691 -0.749 0.54 18.70 159 GLN B CA 1
ATOM 2884 C CA B GLN B 1 159 ? 8.912 -14.752 -0.797 0.46 18.70 159 GLN B CA 1
ATOM 2885 C C A GLN B 1 159 ? 9.832 -13.666 -0.204 0.54 16.99 159 GLN B C 1
ATOM 2886 C C B GLN B 1 159 ? 9.782 -13.637 -0.232 0.46 17.02 159 GLN B C 1
ATOM 2887 O O A GLN B 1 159 ? 9.914 -13.427 1.004 0.54 16.67 159 GLN B O 1
ATOM 2888 O O B GLN B 1 159 ? 9.736 -13.316 0.959 0.46 16.88 159 GLN B O 1
ATOM 2899 N N . PHE B 1 160 ? 10.591 -13.067 -1.120 1.00 16.46 160 PHE B N 1
ATOM 2900 C CA . PHE B 1 160 ? 11.509 -11.994 -0.760 1.00 13.38 160 PHE B CA 1
ATOM 2901 C C . PHE B 1 160 ? 10.737 -10.816 -0.177 1.00 17.02 160 PHE B C 1
ATOM 2902 O O . PHE B 1 160 ? 9.702 -10.412 -0.715 1.00 13.64 160 PHE B O 1
ATOM 2910 N N . SER B 1 161 ? 11.227 -10.281 0.943 1.00 13.96 161 SER B N 1
ATOM 2911 C CA . SER B 1 161 ? 10.567 -9.178 1.631 1.00 13.86 161 SER B CA 1
ATOM 2912 C C . SER B 1 161 ? 11.620 -8.195 2.122 1.00 15.36 161 SER B C 1
ATOM 2913 O O . SER B 1 161 ? 12.826 -8.400 1.946 1.00 13.26 161 SER B O 1
ATOM 2916 N N . VAL B 1 162 ? 11.150 -7.121 2.763 1.00 10.52 162 VAL B N 1
ATOM 2917 C CA . VAL B 1 162 ? 12.061 -6.125 3.320 1.00 12.79 162 VAL B CA 1
ATOM 2918 C C . VAL B 1 162 ? 12.957 -6.744 4.385 1.00 13.90 162 VAL B C 1
ATOM 2919 O O . VAL B 1 162 ? 14.081 -6.277 4.610 1.00 12.73 162 VAL B O 1
ATOM 2923 N N . VAL B 1 163 ? 12.491 -7.807 5.050 1.00 11.53 163 VAL B N 1
ATOM 2924 C CA . VAL B 1 163 ? 13.318 -8.450 6.070 1.00 14.03 163 VAL B CA 1
ATOM 2925 C C . VAL B 1 163 ? 14.591 -9.011 5.449 1.00 13.16 163 VAL B C 1
ATOM 2926 O O . VAL B 1 163 ? 15.643 -9.060 6.097 1.00 14.49 163 VAL B O 1
ATOM 2930 N N . ASP B 1 164 ? 14.529 -9.426 4.185 1.00 14.07 164 ASP B N 1
ATOM 2931 C CA . ASP B 1 164 ? 15.721 -9.955 3.531 1.00 14.92 164 ASP B CA 1
ATOM 2932 C C . ASP B 1 164 ? 16.713 -8.852 3.187 1.00 12.04 164 ASP B C 1
ATOM 2933 O O . ASP B 1 164 ? 17.925 -9.094 3.186 1.00 13.97 164 ASP B O 1
ATOM 2938 N N . ILE B 1 165 ? 16.228 -7.640 2.904 1.00 12.23 165 ILE B N 1
ATOM 2939 C CA . ILE B 1 165 ? 17.135 -6.505 2.749 1.00 12.36 165 ILE B CA 1
ATOM 2940 C C . ILE B 1 165 ? 17.846 -6.227 4.066 1.00 12.15 165 ILE B C 1
ATOM 2941 O O . ILE B 1 165 ? 19.071 -6.063 4.115 1.00 12.88 165 ILE B O 1
ATOM 2946 N N . THR B 1 166 ? 17.081 -6.191 5.159 1.00 13.41 166 THR B N 1
ATOM 2947 C CA . THR B 1 166 ? 17.667 -5.943 6.473 1.00 13.10 166 THR B CA 1
ATOM 2948 C C . THR B 1 166 ? 18.622 -7.063 6.874 1.00 16.55 166 THR B C 1
ATOM 2949 O O . THR B 1 166 ? 19.729 -6.801 7.358 1.00 13.94 166 THR B O 1
ATOM 2953 N N . GLY B 1 167 ? 18.214 -8.319 6.674 1.00 12.97 167 GLY B N 1
ATOM 2954 C CA . GLY B 1 167 ? 19.104 -9.431 6.981 1.00 12.87 167 GLY B CA 1
ATOM 2955 C C . GLY B 1 167 ? 20.393 -9.388 6.181 1.00 14.69 167 GLY B C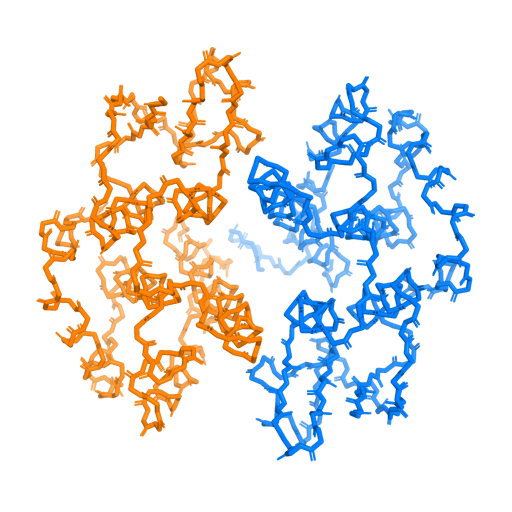 1
ATOM 2956 O O . GLY B 1 167 ? 21.469 -9.703 6.697 1.00 14.41 167 GLY B O 1
ATOM 2957 N N . TYR B 1 168 ? 20.300 -9.000 4.909 1.00 10.55 168 TYR B N 1
ATOM 2958 C CA . TYR B 1 168 ? 21.488 -8.874 4.069 1.00 13.20 168 TYR B CA 1
ATOM 2959 C C . TYR B 1 168 ? 22.458 -7.841 4.634 1.00 15.14 168 TYR B C 1
ATOM 2960 O O . TYR B 1 168 ? 23.669 -8.083 4.696 1.00 14.09 168 TYR B O 1
ATOM 2969 N N . ILE B 1 169 ? 21.943 -6.688 5.069 1.00 15.03 169 ILE B N 1
ATOM 2970 C CA . ILE B 1 169 ? 22.804 -5.685 5.694 1.00 13.98 169 ILE B CA 1
ATOM 2971 C C . ILE B 1 169 ? 23.396 -6.228 6.989 1.00 17.29 169 ILE B C 1
ATOM 2972 O O . ILE B 1 169 ? 24.581 -6.018 7.283 1.00 15.29 169 ILE B O 1
ATOM 2977 N N . PHE B 1 170 ? 22.586 -6.948 7.775 1.00 16.58 170 PHE B N 1
ATOM 2978 C CA . PHE B 1 170 ? 23.071 -7.518 9.030 1.00 15.33 170 PHE B CA 1
ATOM 2979 C C . PHE B 1 170 ? 24.206 -8.506 8.786 1.00 16.15 170 PHE B C 1
ATOM 2980 O O . PHE B 1 170 ? 25.255 -8.435 9.438 1.00 16.29 170 PHE B O 1
ATOM 2988 N N . ILE B 1 171 ? 24.013 -9.447 7.860 1.00 14.01 171 ILE B N 1
ATOM 2989 C CA . ILE B 1 171 ? 25.068 -10.421 7.589 1.00 15.78 171 ILE B CA 1
ATOM 2990 C C . ILE B 1 171 ? 26.287 -9.732 6.983 1.00 19.43 171 ILE B C 1
ATOM 2991 O O . ILE B 1 171 ? 27.433 -10.094 7.279 1.00 15.70 171 ILE B O 1
ATOM 2996 N N . GLY B 1 172 ? 26.063 -8.714 6.146 1.00 18.01 172 GLY B N 1
ATOM 2997 C CA . GLY B 1 172 ? 27.176 -7.908 5.666 1.00 20.66 172 GLY B CA 1
ATOM 2998 C C . GLY B 1 172 ? 27.974 -7.287 6.798 1.00 19.63 172 GLY B C 1
ATOM 2999 O O . GLY B 1 172 ? 29.209 -7.299 6.780 1.00 22.90 172 GLY B O 1
ATOM 3000 N N . PHE B 1 173 ? 27.279 -6.737 7.798 1.00 19.57 173 PHE B N 1
ATOM 3001 C CA . PHE B 1 173 ? 27.943 -6.274 9.013 1.00 17.09 173 PHE B CA 1
ATOM 3002 C C . PHE B 1 173 ? 28.774 -7.388 9.636 1.00 20.03 173 PHE B C 1
ATOM 3003 O O . PHE B 1 173 ? 29.963 -7.208 9.931 1.00 19.89 173 PHE B O 1
ATOM 3011 N N . ALA B 1 174 ? 28.155 -8.552 9.846 1.00 15.75 174 ALA B N 1
ATOM 3012 C CA . ALA B 1 174 ? 28.819 -9.648 10.547 1.00 19.62 174 ALA B CA 1
ATOM 3013 C C . ALA B 1 174 ? 30.089 -10.089 9.826 1.00 18.11 174 ALA B C 1
ATOM 3014 O O . ALA B 1 174 ? 31.142 -10.261 10.450 1.00 21.71 174 ALA B O 1
ATOM 3016 N N . VAL B 1 175 ? 30.011 -10.274 8.507 1.00 18.27 175 VAL B N 1
ATOM 3017 C CA . VAL B 1 175 ? 31.142 -10.821 7.761 1.00 19.54 175 VAL B CA 1
ATOM 3018 C C . VAL B 1 175 ? 32.187 -9.747 7.475 1.00 21.88 175 VAL B C 1
ATOM 3019 O O . VAL B 1 175 ? 33.375 -9.926 7.765 1.00 20.09 175 VAL B O 1
ATOM 3023 N N . ASN B 1 176 ? 31.770 -8.628 6.880 1.00 17.84 176 ASN B N 1
ATOM 3024 C CA . ASN B 1 176 ? 32.715 -7.620 6.412 1.00 20.82 176 ASN B CA 1
ATOM 3025 C C . ASN B 1 176 ? 33.050 -6.570 7.462 1.00 27.91 176 ASN B C 1
ATOM 3026 O O . ASN B 1 176 ? 34.048 -5.857 7.308 1.00 24.15 176 ASN B O 1
ATOM 3031 N N . GLY B 1 177 ? 32.249 -6.452 8.516 1.00 22.53 177 GLY B N 1
ATOM 3032 C CA . GLY B 1 177 ? 32.549 -5.504 9.570 1.00 22.83 177 GLY B CA 1
ATOM 3033 C C . GLY B 1 177 ? 33.115 -6.153 10.816 1.00 23.97 177 GLY B C 1
ATOM 3034 O O . GLY B 1 177 ? 34.052 -5.624 11.420 1.00 28.06 177 GLY B O 1
ATOM 3035 N N . LEU B 1 178 ? 32.564 -7.299 11.212 1.00 21.23 178 LEU B N 1
ATOM 3036 C CA . LEU B 1 178 ? 32.947 -7.959 12.455 1.00 23.08 178 LEU B CA 1
ATOM 3037 C C . LEU B 1 178 ? 33.849 -9.170 12.249 1.00 22.76 178 LEU B C 1
ATOM 3038 O O . LEU B 1 178 ? 34.243 -9.798 13.235 1.00 24.48 178 LEU B O 1
ATOM 3043 N N . SER B 1 179 ? 34.165 -9.521 11.001 1.00 22.05 179 SER B N 1
ATOM 3044 C CA . SER B 1 179 ? 35.088 -10.616 10.687 1.00 22.08 179 SER B CA 1
ATOM 3045 C C . SER B 1 179 ? 34.592 -11.958 11.226 1.00 25.45 179 SER B C 1
ATOM 3046 O O . SER B 1 179 ? 35.377 -12.812 11.643 1.00 25.69 179 SER B O 1
ATOM 3049 N N . ILE B 1 180 ? 33.281 -12.153 11.210 1.00 18.69 180 ILE B N 1
ATOM 3050 C CA . ILE B 1 180 ? 32.686 -13.429 11.592 1.00 22.55 180 ILE B CA 1
ATOM 3051 C C . ILE B 1 180 ? 32.591 -14.303 10.349 1.00 21.20 180 ILE B C 1
ATOM 3052 O O . ILE B 1 180 ? 32.126 -13.853 9.296 1.00 20.61 180 ILE B O 1
ATOM 3057 N N . GLU B 1 181 ? 33.046 -15.552 10.458 1.00 23.11 181 GLU B N 1
ATOM 3058 C CA . GLU B 1 181 ? 33.001 -16.477 9.324 1.00 21.38 181 GLU B CA 1
ATOM 3059 C C . GLU B 1 181 ? 31.625 -17.143 9.271 1.00 23.26 181 GLU B C 1
ATOM 3060 O O . GLU B 1 181 ? 31.446 -18.328 9.564 1.00 30.39 181 GLU B O 1
ATOM 3066 N N . VAL B 1 182 ? 30.635 -16.339 8.874 1.00 20.60 182 VAL B N 1
ATOM 3067 C CA . VAL B 1 182 ? 29.249 -16.797 8.872 1.00 20.95 182 VAL B CA 1
ATOM 3068 C C . VAL B 1 182 ? 29.055 -17.917 7.860 1.00 20.58 182 VAL B C 1
ATOM 3069 O O . VAL B 1 182 ? 28.418 -18.937 8.149 1.00 21.94 182 VAL B O 1
ATOM 3073 N N . PHE B 1 183 ? 29.597 -17.741 6.654 1.00 21.32 183 PHE B N 1
ATOM 3074 C CA . PHE B 1 183 ? 29.282 -18.661 5.567 1.00 21.00 183 PHE B CA 1
ATOM 3075 C C . PHE B 1 183 ? 29.990 -19.998 5.733 1.00 25.62 183 PHE B C 1
ATOM 3076 O O . PHE B 1 183 ? 29.491 -21.019 5.247 1.00 26.35 183 PHE B O 1
ATOM 3084 N N . GLU B 1 184 ? 31.144 -20.015 6.408 1.00 23.47 184 GLU B N 1
ATOM 3085 C CA . GLU B 1 184 ? 31.801 -21.283 6.717 1.00 29.14 184 GLU B CA 1
ATOM 3086 C C . GLU B 1 184 ? 30.963 -22.121 7.673 1.00 27.67 184 GLU B C 1
ATOM 3087 O O . GLU B 1 184 ? 30.926 -23.351 7.558 1.00 37.59 184 GLU B O 1
ATOM 3093 N N . LYS B 1 185 ? 30.288 -21.474 8.624 1.00 20.18 185 LYS B N 1
ATOM 3094 C CA . LYS B 1 185 ? 29.621 -22.173 9.714 1.00 24.24 185 LYS B CA 1
ATOM 3095 C C . LYS B 1 185 ? 28.133 -22.396 9.486 1.00 25.68 185 LYS B C 1
ATOM 3096 O O . LYS B 1 185 ? 27.566 -23.317 10.085 1.00 23.18 185 LYS B O 1
ATOM 3102 N N . TYR B 1 186 ? 27.487 -21.590 8.644 1.00 17.51 186 TYR B N 1
ATOM 3103 C CA . TYR B 1 186 ? 26.030 -21.594 8.522 1.00 19.23 186 TYR B CA 1
ATOM 3104 C C . TYR B 1 186 ? 25.633 -21.697 7.056 1.00 20.36 186 TYR B C 1
ATOM 3105 O O . TYR B 1 186 ? 25.397 -20.682 6.386 1.00 19.82 186 TYR B O 1
ATOM 3114 N N . PRO B 1 187 ? 25.520 -22.922 6.532 1.00 19.42 187 PRO B N 1
ATOM 3115 C CA . PRO B 1 187 ? 25.303 -23.087 5.085 1.00 20.11 187 PRO B CA 1
ATOM 3116 C C . PRO B 1 187 ? 23.969 -22.552 4.604 1.00 17.46 187 PRO B C 1
ATOM 3117 O O . PRO B 1 187 ? 23.854 -22.185 3.429 1.00 16.08 187 PRO B O 1
ATOM 3121 N N . ASN B 1 188 ? 22.954 -22.507 5.468 1.00 17.69 188 ASN B N 1
ATOM 3122 C CA . ASN B 1 188 ? 21.644 -22.031 5.041 1.00 16.94 188 ASN B CA 1
ATOM 3123 C C . ASN B 1 188 ? 21.614 -20.513 4.932 1.00 15.41 188 ASN B C 1
ATOM 3124 O O . ASN B 1 188 ? 21.000 -19.967 4.008 1.00 14.29 188 ASN B O 1
ATOM 3129 N N . ILE B 1 189 ? 22.261 -19.815 5.863 1.00 12.65 189 ILE B N 1
ATOM 3130 C CA . ILE B 1 189 ? 22.482 -18.385 5.667 1.00 16.27 189 ILE B CA 1
ATOM 3131 C C . ILE B 1 189 ? 23.264 -18.153 4.383 1.00 15.51 189 ILE B C 1
ATOM 3132 O O . ILE B 1 189 ? 22.922 -17.277 3.577 1.00 15.27 189 ILE B O 1
ATOM 3137 N N . ALA B 1 190 ? 24.306 -18.956 4.156 1.00 15.47 190 ALA B N 1
ATOM 3138 C CA . ALA B 1 190 ? 25.130 -18.782 2.964 1.00 15.30 190 ALA B CA 1
ATOM 3139 C C . ALA B 1 190 ? 24.324 -19.022 1.694 1.00 16.73 190 ALA B C 1
ATOM 3140 O O . ALA B 1 190 ? 24.429 -18.251 0.732 1.00 17.28 190 ALA B O 1
ATOM 3142 N N . ARG B 1 191 ? 23.516 -20.089 1.671 1.00 14.24 191 ARG B N 1
ATOM 3143 C CA . ARG B 1 191 ? 22.609 -20.327 0.548 1.00 16.92 191 ARG B CA 1
ATOM 3144 C C . ARG B 1 191 ? 21.734 -19.109 0.283 1.00 17.30 191 ARG B C 1
ATOM 3145 O O . ARG B 1 191 ? 21.635 -18.630 -0.853 1.00 16.08 191 ARG B O 1
ATOM 3153 N N . TRP B 1 192 ? 21.052 -18.628 1.324 1.00 15.64 192 TRP B N 1
ATOM 3154 C CA . TRP B 1 192 ? 20.146 -17.492 1.177 1.00 16.00 192 TRP B CA 1
ATOM 3155 C C . TRP B 1 192 ? 20.902 -16.240 0.746 1.00 15.40 192 TRP B C 1
ATOM 3156 O O . TRP B 1 192 ? 20.449 -15.506 -0.141 1.00 13.53 192 TRP B O 1
ATOM 3167 N N . PHE B 1 193 ? 22.078 -16.000 1.333 1.00 13.69 193 PHE B N 1
ATOM 3168 C CA . PHE B 1 193 ? 22.845 -14.802 1.004 1.00 14.61 193 PHE B CA 1
ATOM 3169 C C . PHE B 1 193 ? 23.331 -14.830 -0.442 1.00 17.50 193 PHE B C 1
ATOM 3170 O O . PHE B 1 193 ? 23.269 -13.814 -1.147 1.00 14.30 193 PHE B O 1
ATOM 3178 N N . GLU B 1 194 ? 23.845 -15.979 -0.893 1.00 17.19 194 GLU B N 1
ATOM 3179 C CA . GLU B 1 194 ? 24.228 -16.132 -2.294 1.00 16.53 194 GLU B CA 1
ATOM 3180 C C . GLU B 1 194 ? 23.062 -15.789 -3.213 1.00 19.95 194 GLU B C 1
ATOM 3181 O O . GLU B 1 194 ? 23.232 -15.102 -4.227 1.00 20.76 194 GLU B O 1
ATOM 3187 N N . GLN B 1 195 ? 21.863 -16.238 -2.842 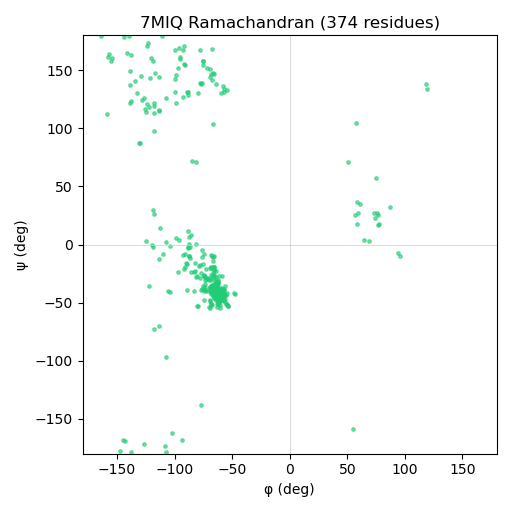1.00 17.79 195 GLN B N 1
ATOM 3188 C CA . GLN B 1 195 ? 20.662 -15.994 -3.631 1.00 16.90 195 GLN B CA 1
ATOM 3189 C C . GLN B 1 195 ? 20.293 -14.512 -3.639 1.00 20.78 195 GLN B C 1
ATOM 3190 O O . GLN B 1 195 ? 20.104 -13.910 -4.702 1.00 19.26 195 GLN B O 1
ATOM 3196 N N . VAL B 1 196 ? 20.203 -13.904 -2.456 1.00 13.94 196 VAL B N 1
ATOM 3197 C CA . VAL B 1 196 ? 19.763 -12.515 -2.355 1.00 14.54 196 VAL B CA 1
ATOM 3198 C C . VAL B 1 196 ? 20.783 -11.570 -2.987 1.00 19.45 196 VAL B C 1
ATOM 3199 O O . VAL B 1 196 ? 20.417 -10.639 -3.715 1.00 17.25 196 VAL B O 1
ATOM 3203 N N . SER B 1 197 ? 22.076 -11.801 -2.743 1.00 15.38 197 SER B N 1
ATOM 3204 C CA . SER B 1 197 ? 23.102 -10.912 -3.280 1.00 18.27 197 SER B CA 1
ATOM 3205 C C . SER B 1 197 ? 23.214 -10.978 -4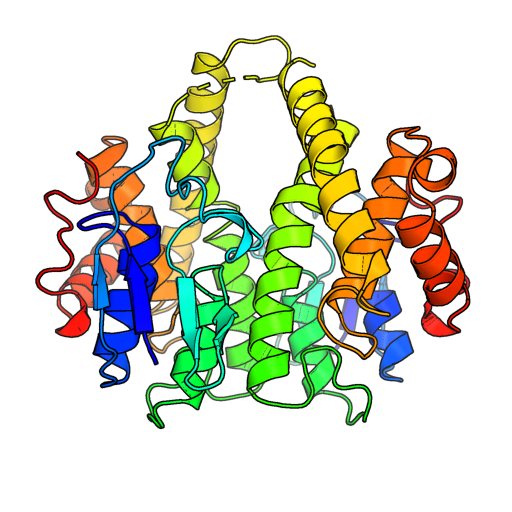.799 1.00 21.24 197 SER B C 1
ATOM 3206 O O . SER B 1 197 ? 23.920 -10.149 -5.386 1.00 21.74 197 SER B O 1
ATOM 3209 N N . ALA B 1 198 ? 22.548 -11.932 -5.447 1.00 17.55 198 ALA B N 1
ATOM 3210 C CA . ALA B 1 198 ? 22.515 -12.003 -6.902 1.00 20.55 198 ALA B CA 1
ATOM 3211 C C . ALA B 1 198 ? 21.389 -11.177 -7.514 1.00 22.86 198 ALA B C 1
ATOM 3212 O O . ALA B 1 198 ? 21.360 -11.009 -8.738 1.00 19.25 198 ALA B O 1
ATOM 3214 N N . ARG B 1 199 ? 20.469 -10.663 -6.702 1.00 18.85 199 ARG B N 1
ATOM 3215 C CA . ARG B 1 199 ? 19.370 -9.866 -7.225 1.00 15.85 199 ARG B CA 1
ATOM 3216 C C . ARG B 1 199 ? 19.891 -8.563 -7.828 1.00 19.26 199 ARG B C 1
ATOM 3217 O O . ARG B 1 199 ? 20.885 -7.994 -7.369 1.00 18.78 199 ARG B O 1
ATOM 3225 N N . ASP B 1 200 ? 19.208 -8.100 -8.880 1.00 17.47 200 ASP B N 1
ATOM 3226 C CA . ASP B 1 200 ? 19.626 -6.878 -9.567 1.00 20.22 200 ASP B CA 1
ATOM 3227 C C . ASP B 1 200 ? 19.730 -5.698 -8.608 1.00 18.57 200 ASP B C 1
ATOM 3228 O O . ASP B 1 200 ? 20.684 -4.912 -8.676 1.00 20.02 200 ASP B O 1
ATOM 3233 N N . ALA B 1 201 ? 18.753 -5.553 -7.710 1.00 18.41 201 ALA B N 1
ATOM 3234 C CA . ALA B 1 201 ? 18.710 -4.387 -6.836 1.00 19.57 201 ALA B CA 1
ATOM 3235 C C . ALA B 1 201 ? 19.869 -4.349 -5.854 1.00 21.50 201 ALA B C 1
ATOM 3236 O O . ALA B 1 201 ? 20.172 -3.281 -5.311 1.00 18.67 201 ALA B O 1
ATOM 3238 N N . PHE B 1 202 ? 20.521 -5.480 -5.610 1.00 16.25 202 PHE B N 1
ATOM 3239 C CA . PHE B 1 202 ? 21.630 -5.517 -4.669 1.00 20.25 202 PHE B CA 1
ATOM 3240 C C . PHE B 1 202 ? 22.974 -5.263 -5.333 1.00 20.35 202 PHE B C 1
ATOM 3241 O O . PHE B 1 202 ? 23.975 -5.105 -4.628 1.00 22.29 202 PHE B O 1
ATOM 3249 N N . GLN B 1 203 ? 23.018 -5.213 -6.662 1.00 22.61 203 GLN B N 1
ATOM 3250 C CA . GLN B 1 203 ? 24.274 -4.971 -7.357 1.00 28.99 203 GLN B CA 1
ATOM 3251 C C . GLN B 1 203 ? 24.734 -3.540 -7.115 1.00 30.96 203 GLN B C 1
ATOM 3252 O O . GLN B 1 203 ? 23.921 -2.617 -7.009 1.00 31.32 203 GLN B O 1
ATOM 3258 N N . SER B 1 204 ? 26.050 -3.365 -7.003 1.00 37.41 204 SER B N 1
ATOM 3259 C CA . SER B 1 204 ? 26.655 -2.074 -6.671 1.00 54.53 204 SER B CA 1
ATOM 3260 C C . SER B 1 204 ? 26.124 -1.517 -5.351 1.00 41.03 204 SER B C 1
ATOM 3261 O O . SER B 1 204 ? 26.137 -0.303 -5.130 1.00 42.98 204 SER B O 1
ATOM 3264 N N . SER B 1 205 ? 25.656 -2.396 -4.459 1.00 32.89 205 SER B N 1
ATOM 3265 C CA . SER B 1 205 ? 25.284 -1.977 -3.112 1.00 30.46 205 SER B CA 1
ATOM 3266 C C . SER B 1 205 ? 26.476 -1.491 -2.307 1.00 23.49 205 SER B C 1
ATOM 3267 O O . SER B 1 205 ? 26.284 -0.942 -1.217 1.00 24.52 205 SER B O 1
ATOM 3270 N N . GLY B 1 206 ? 27.692 -1.690 -2.807 1.00 28.32 206 GLY B N 1
ATOM 3271 C CA . GLY B 1 206 ? 28.880 -1.324 -2.069 1.00 28.46 206 GLY B CA 1
ATOM 3272 C C . GLY B 1 206 ? 29.255 -2.290 -0.974 1.00 32.37 206 GLY B C 1
ATOM 3273 O O . GLY B 1 206 ? 30.038 -1.926 -0.092 1.00 23.58 206 GLY B O 1
ATOM 3274 N N . LEU B 1 207 ? 28.718 -3.517 -1.009 1.00 24.32 207 LEU B N 1
ATOM 3275 C CA . LEU B 1 207 ? 28.968 -4.489 0.054 1.00 21.43 207 LEU B CA 1
ATOM 3276 C C . LEU B 1 207 ? 30.452 -4.599 0.383 1.00 19.33 207 LEU B C 1
ATOM 3277 O O . LEU B 1 207 ? 30.831 -4.655 1.559 1.00 21.46 207 LEU B O 1
ATOM 3282 N N . GLU B 1 208 ? 31.307 -4.610 -0.643 1.00 27.91 208 GLU B N 1
ATOM 3283 C CA . GLU B 1 208 ? 32.739 -4.782 -0.424 1.00 32.11 208 GLU B CA 1
ATOM 3284 C C . GLU B 1 208 ? 33.375 -3.608 0.308 1.00 32.03 208 GLU B C 1
ATOM 3285 O O . GLU B 1 208 ? 34.422 -3.789 0.939 1.00 29.44 208 GLU B O 1
ATOM 3291 N N . VAL B 1 209 ? 32.782 -2.417 0.238 1.00 24.83 209 VAL B N 1
ATOM 3292 C CA . VAL B 1 209 ? 33.332 -1.233 0.889 1.00 30.49 209 VAL B CA 1
ATOM 3293 C C . VAL B 1 209 ? 32.395 -0.649 1.932 1.00 28.80 209 VAL B C 1
ATOM 3294 O O . VAL B 1 209 ? 32.758 0.329 2.593 1.00 33.59 209 VAL B O 1
ATOM 3298 N N . LEU B 1 210 ? 31.205 -1.225 2.110 1.00 28.79 210 LEU B N 1
ATOM 3299 C CA . LEU B 1 210 ? 30.192 -0.601 2.955 1.00 27.01 210 LEU B CA 1
ATOM 3300 C C . LEU B 1 210 ? 30.581 -0.608 4.429 1.00 32.84 210 LEU B C 1
ATOM 3301 O O . LEU B 1 210 ? 30.166 0.283 5.178 1.00 30.10 210 LEU B O 1
ATOM 3306 N N . PHE B 1 211 ? 31.375 -1.586 4.866 1.00 27.12 211 PHE B N 1
ATOM 3307 C CA . PHE B 1 211 ? 31.683 -1.740 6.284 1.00 31.23 211 PHE B CA 1
ATOM 3308 C C . PHE B 1 211 ? 33.172 -1.571 6.572 1.00 38.99 211 PHE B C 1
ATOM 3309 O O . PHE B 1 211 ? 33.684 -2.108 7.556 1.00 40.89 211 PHE B O 1
ATOM 3317 N N . GLN B 1 212 ? 33.875 -0.823 5.727 1.00 45.15 212 GLN B N 1
ATOM 3318 C CA . GLN B 1 212 ? 35.277 -0.512 5.976 1.00 50.00 212 GLN B CA 1
ATOM 3319 C C . GLN B 1 212 ? 35.412 0.469 7.136 1.00 55.43 212 GLN B C 1
ATOM 3320 O O . GLN B 1 212 ? 34.574 1.354 7.312 1.00 53.76 212 GLN B O 1
#

Organism: Vibrio parahaemolyticus serotype O3:K6 (strain RIMD 2210633) (NCBI:txid223926)

InterPro domains:
  IPR004045 Glutathione S-transferase, N-terminal [PF02798] (1-75)
  IPR004045 Glutathione S-transferase, N-terminal [PS50404] (1-81)
  IPR004046 Glutathione S-transferase, C-terminal [PF00043] (132-200)
  IPR010987 Glutathione S-transferase, C-terminal-like [PS50405] (87-204)
  IPR034345 Gtt2-like, N-terminal [cd03051] (1-74)
  IPR034346 Gtt2-like, C-terminal [cd03182] (89-199)
  IPR036249 Thioredoxin-like superfamily [SSF52833] (1-89)
  IPR036282 Glutathione S-transferase, C-terminal domain superfamily [SSF47616] (72-203)
  IPR040079 Glutathione transferase family [SFLDS00019] (1-199)

Radius of gyration: 20.41 Å; Cα contacts (8 Å, |Δi|>4): 719; chains: 2; bounding box: 48×49×50 Å

Foldseek 3Di:
DEWEDADFALLVLLQQLLCVVLVHDHHYDHDDDPPVGQADDPVQVLPPVRGDGWDADPVGRIDDGSVRSSVVVCVVRPGDQPQCADDDQLNVLSVVQLVCCVVQFVVLLVLLLVFDDDPDDSNVSSVVSLVSNVVCLVVQLVCLVVEVARRHVGNHSSRSSNLSRVLSVCQRVVHPSCVVRVSSVNSNVVVCPDPSNPPSCSNPNRD/DEKEDADFALLVLLLQLLCVVFVHDHHYDHDDDDPDQADDPVCQVLDPVRGDGWDADPVGNIDDDSVRVSVVVPVVGDGDQPQCADDDVLNVLSVVLLCCCVPQFVVLLVLLQVDDPSVVVSLVSNVVCLVVQLVCLVPELARRHNGHHSSRSSNL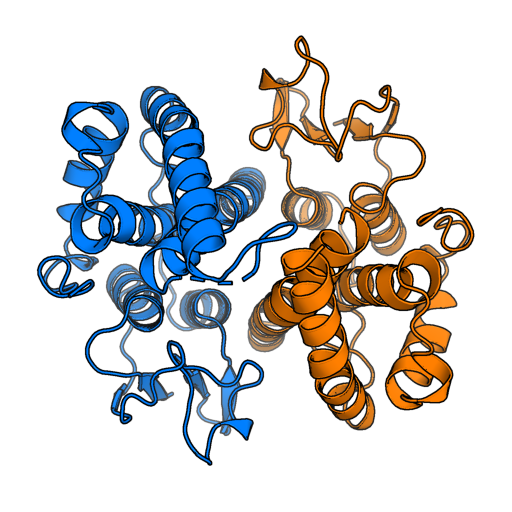SRVLSVCQRVVHPSCVVRVSSVNSNVVVCPDPSNPPSCSNPNRD

Secondary structure (DSSP, 8-state):
-EEEE-SS-HHHHHHHHHHHHHT---EEEE----STTTB--TTGGGSTTSBS-EEE-TTS-EEESHHHHHHHHHHHS--S--TT-SSHHHHHHHHHHHHHIIIIIIIHHHHHHH---TT--HHHHHHHHHHHHHHHHHHHHHHHHH-SSSSSSS--HHHHHHHHHHHIIIIIT---HHHH-HHHHHHHHHHTTSGGGTTS-HHHHT-/-EEEE-SS-HHHHHHHHHHHHHT---EEEE----SSSBPPTTTGGG-SSSBS-EEE-TTS-EE-SHHHHHHHHHHHS--S--TT-SSHHHHHHHHHHHHHIIIIIIHHHHHHHH--HHHHHHHHHHHHHHHHHHHHHHH-SSSSSSS--HHHHHHHHHHHIIIIIT---HHHH-HHHHHHHHHHTTSGGGTTS-HHHHT-